Protein AF-A0A355AC62-F1 (afdb_monomer_lite)

Secondary structure (DSSP, 8-state):
---------SSS---EEEE---SS--S-GGGSEEEE------EE-EEEEEEES-SSPBTT-EEEEEEEEEE-SSS-EEEEEEE-PPPTTEEEEEESSTTSEETTTTEEEEEEE-TT-EEEEEEEEEEPSSS---EEEEEE-SSEES-GGGSEEEE---PBPB--EEEEEEES-SSPBTT-EEEEEEEEEE-SSS-EEEEEEEEE--TTEEEEE---TT-EEETTTEEEEEEEEE-TT-EEEEEEEEEEPS--SS--SEEEEEEEEEE-SSB-SS--TTS-SS--TT-SS----SEEEEEEEE-B---B---EEEEEESS---EEE-TTS--SS---B--TT-B-SS--EEEE--SSEEEEEE-TT-TT-GGG-EEEEEEPTT--EEEEEEEEEEBTTS-EEEEEEEEEEEP-SSSSSS-TTT-SSSS-SSS-HHHHTTTT--SS-SSS-TTS-SSTT-SSS-HHHHTS-GGG-----PPPHHHHHHHTS--GGGTT------SSSSSS-GGG-SSTT-SSS-HHHHTT-TT-SSS-SS-TTTTTT--SSSSS--TTT--S-S-SS--TTTT-S-HHHHS--SS-SSS-GGG-TTTT-SSS-GGGG-SSSSS-GGG--SSSSSS-GGG-

Sequence (628 aa):
TIDIVATVLASGTYLNSAKVSADETDNDLANNTATANTTPVAVADVSITKVVDNATPNVGTDVTFTLEVTNSGPSTATTVSVIDLLPDGYAYVSDTGSGDYISGTGVWTIGNLANGAAATIDIVATVLASGTYLNSATVSADETDNDLANNTDTADTNPVPVSDLSLVKTISDLNPTTGDVVTFTLTIHNDGPSNATGINVKDIVPDGFGNITNITNGGTLSGGNTVNWTNLSVANGADVIVTFNAEVLVTGTNTTTSYYNQAEITASDNVDPDSEFNVSFDTDDLADGNPDDDESIVDNIVINFLPVAVNDNVIVTEGSSNNQINVLLNNGNGADDFGRDGPSATAIVITTLPSNGSVTLNDNGTPNDPTDDYVVYTPNVSFVGNDSFTYTIEDSNGDTSTATVFIEVLVDTDGDNVADLYDLDDDNDGILDTVEGNGVTNSDGDAIPDSLDIDADNDGIPDNVEAQPTDTYIAPNNDDAATYLANNGVNSAYLGGLNPENTDGTDTPDYLDLDSDNDNVSDSIEAHDTNHNGMIDVTEASFLGTDADLDGLDDGYEGADVNDDFDVNDEIDSPKDDLPNTDGIDEVDYRDTDDDGDGILTFDEDLDGNGDPFNDDFDNDSQPNYLD

Foldseek 3Di:
DDDDDDDDAQDDFQKDKAFDDDPDDDPDRPPRIDIDGDDDADAKAKFKDWEKPAQAAAAQDKIKIKMKIAIQGRFKFFFKKKAWAFWPQWAWDDKPLPPQADNRGSIHTDGIHGNGGMDMMITMIGGAQDTFFKIKMFIDTPHDHPCRVRRMDIYGHDYAYEWAKFKEWDKPDLAAEAFDKIKIKIKIFTQGRFKWWFWKKKKFAAQQWFPKADWPPPWDDDPRGMIMDTTDIAGHGGMDMIMIMIGGHLDGPDLAQWDKIKMAGQDIPGDHPQDDNPDDDADPVVPPPDGRRRMYMDTNRGYHNAWEFWEAEEEWAAPDFFDKADSQDCPPGDGTGLGSLAFFQAAKAFPFAKPFWGKDKDCVPRGGHNNPIIITIHGHHPDFAKIKTKIWTAGHVGHIYMYMYIYGYAYQLLSLGFHLVQAQQSLQLQAGCVRQVNQPDQQCPDDGRPSQAQQRVQLLFGQSCQQDAQVPRAFFDDDHSVVCVVQSNHGPSRRPGGRGDQLCPDDDGRSNAQQRNPLQDGLSQQQAPPVQLLGGPFDPVQPPPDQPCRRNHTSRSADPDSNPSRRSRNPCNRSLVNTDQQCSDDGGRSSDQQRNVPPQGLQNCCPPPPSHQSPDDPPPPSHGPSRD

Structure (mmCIF, N/CA/C/O backbone):
data_AF-A0A355AC62-F1
#
_entry.id   AF-A0A355AC62-F1
#
loop_
_atom_site.group_PDB
_atom_site.id
_atom_site.type_symbol
_atom_site.label_atom_id
_atom_site.label_alt_id
_atom_site.label_comp_id
_atom_site.label_asym_id
_atom_site.label_entity_id
_atom_site.label_seq_id
_atom_site.pdbx_PDB_ins_code
_atom_site.Cartn_x
_atom_site.Cartn_y
_atom_site.Cartn_z
_atom_site.occupancy
_atom_site.B_iso_or_equiv
_atom_site.auth_seq_id
_atom_site.auth_comp_id
_atom_site.auth_asym_id
_atom_site.auth_atom_id
_atom_site.pdbx_PDB_model_num
ATOM 1 N N . THR A 1 1 ? 78.132 30.207 -87.953 1.00 71.06 1 THR A N 1
ATOM 2 C CA . THR A 1 1 ? 77.315 29.153 -87.327 1.00 71.06 1 THR A CA 1
ATOM 3 C C . THR A 1 1 ? 75.996 29.767 -86.936 1.00 71.06 1 THR A C 1
ATOM 5 O O . THR A 1 1 ? 76.015 30.890 -86.446 1.00 71.06 1 THR A O 1
ATOM 8 N N . ILE A 1 2 ? 74.883 29.105 -87.244 1.00 77.38 2 ILE A N 1
ATOM 9 C CA . ILE A 1 2 ? 73.547 29.496 -86.786 1.00 77.38 2 ILE A CA 1
ATOM 10 C C . ILE A 1 2 ? 73.095 28.373 -85.863 1.00 77.38 2 ILE A C 1
ATOM 12 O O . ILE A 1 2 ? 73.026 27.229 -86.311 1.00 77.38 2 ILE A O 1
ATOM 16 N N . ASP A 1 3 ? 72.809 28.704 -84.610 1.00 81.62 3 ASP A N 1
ATOM 17 C CA . ASP A 1 3 ? 72.257 27.753 -83.653 1.00 81.62 3 ASP A CA 1
ATOM 18 C C . ASP A 1 3 ? 70.733 27.882 -83.680 1.00 81.62 3 ASP A C 1
ATOM 20 O O . ASP A 1 3 ? 70.185 28.969 -83.486 1.00 81.62 3 ASP A O 1
ATOM 24 N N . ILE A 1 4 ? 70.050 26.776 -83.975 1.00 78.19 4 ILE A N 1
ATOM 25 C CA . ILE A 1 4 ? 68.588 26.702 -83.996 1.00 78.19 4 ILE A CA 1
ATOM 26 C C . ILE A 1 4 ? 68.166 25.812 -82.833 1.00 78.19 4 ILE A C 1
ATOM 28 O O . ILE A 1 4 ? 68.516 24.634 -82.793 1.00 78.19 4 ILE A O 1
ATOM 32 N N . VAL A 1 5 ? 67.404 26.382 -81.903 1.00 80.56 5 VAL A N 1
ATOM 33 C CA . VAL A 1 5 ? 66.745 25.648 -80.819 1.00 80.56 5 VAL A CA 1
ATOM 34 C C . VAL A 1 5 ? 65.267 25.537 -81.175 1.00 80.56 5 VAL A C 1
ATOM 36 O O . VAL A 1 5 ? 64.634 26.541 -81.495 1.00 80.56 5 VAL A O 1
ATOM 39 N N . ALA A 1 6 ? 64.727 24.321 -81.148 1.00 76.88 6 ALA A N 1
ATOM 40 C CA . ALA A 1 6 ? 63.328 24.044 -81.448 1.00 76.88 6 ALA A CA 1
ATOM 41 C C . ALA A 1 6 ? 62.765 23.028 -80.451 1.00 76.88 6 ALA A C 1
ATOM 43 O O . ALA A 1 6 ? 63.467 22.107 -80.033 1.00 76.88 6 ALA A O 1
ATOM 44 N N . THR A 1 7 ? 61.492 23.186 -80.095 1.00 79.94 7 THR A N 1
ATOM 45 C CA . THR A 1 7 ? 60.754 22.205 -79.296 1.00 79.94 7 THR A CA 1
ATOM 46 C C . THR A 1 7 ? 60.368 21.022 -80.180 1.00 79.94 7 THR A C 1
ATOM 48 O O . THR A 1 7 ? 59.818 21.207 -81.267 1.00 79.94 7 THR A O 1
ATOM 51 N N . VAL A 1 8 ? 60.643 19.802 -79.720 1.00 81.19 8 VAL A N 1
ATOM 52 C CA . VAL A 1 8 ? 60.195 18.581 -80.397 1.00 81.19 8 VAL A CA 1
ATOM 53 C C . VAL A 1 8 ? 58.691 18.433 -80.160 1.00 81.19 8 VAL A C 1
ATOM 55 O O . VAL A 1 8 ? 58.255 18.266 -79.027 1.00 81.19 8 VAL A O 1
ATOM 58 N N . LEU A 1 9 ? 57.894 18.531 -81.224 1.00 79.38 9 LEU A N 1
ATOM 59 C CA . LEU A 1 9 ? 56.450 18.278 -81.168 1.00 79.38 9 LEU A CA 1
ATOM 60 C C . LEU A 1 9 ? 56.172 16.770 -81.172 1.00 79.38 9 LEU A C 1
ATOM 62 O O . LEU A 1 9 ? 56.985 16.005 -81.689 1.00 79.38 9 LEU A O 1
ATOM 66 N N . ALA A 1 10 ? 55.013 16.344 -80.669 1.00 68.19 10 ALA A N 1
ATOM 67 C CA . ALA A 1 10 ? 54.627 14.927 -80.616 1.00 68.19 10 ALA A CA 1
ATOM 68 C C . ALA A 1 10 ? 54.397 14.277 -81.992 1.00 68.19 10 ALA A C 1
ATOM 70 O O . ALA A 1 10 ? 54.464 13.059 -82.128 1.00 68.19 10 ALA A O 1
ATOM 71 N N . SER A 1 11 ? 54.149 15.078 -83.031 1.00 69.00 11 SER A N 1
ATOM 72 C CA . SER A 1 11 ? 54.129 14.612 -84.418 1.00 69.00 11 SER A CA 1
ATOM 73 C C . SER A 1 11 ? 54.632 15.700 -85.369 1.00 69.00 11 SER A C 1
ATOM 75 O O . SER A 1 11 ? 54.508 16.895 -85.092 1.00 69.00 11 SER A O 1
ATOM 77 N N . GLY A 1 12 ? 55.222 15.294 -86.494 1.00 73.50 12 GLY A N 1
ATOM 78 C CA . GLY A 1 12 ? 55.716 16.212 -87.519 1.00 73.50 12 GLY A CA 1
ATOM 79 C C . GLY A 1 12 ? 56.894 15.653 -88.312 1.00 73.50 12 GLY A C 1
ATOM 80 O O . GLY A 1 12 ? 57.325 14.519 -88.121 1.00 73.50 12 GLY A O 1
ATOM 81 N N . THR A 1 13 ? 57.423 16.458 -89.234 1.00 76.56 13 THR A N 1
ATOM 82 C CA . THR A 1 13 ? 58.674 16.153 -89.937 1.00 76.56 13 THR A CA 1
ATOM 83 C C . THR A 1 13 ? 59.852 16.741 -89.165 1.00 76.56 13 THR A C 1
ATOM 85 O O . THR A 1 13 ? 59.953 17.960 -89.046 1.00 76.56 13 THR A O 1
ATOM 88 N N . TYR A 1 14 ? 60.767 15.895 -88.694 1.00 83.38 14 TYR A N 1
ATOM 89 C CA . TYR A 1 14 ? 61.936 16.309 -87.897 1.00 83.38 14 TYR A CA 1
ATOM 90 C C . TYR A 1 14 ? 63.214 16.502 -88.724 1.00 83.38 14 TYR A C 1
ATOM 92 O O . TYR A 1 14 ? 64.291 16.745 -88.177 1.00 83.38 14 TYR A O 1
ATOM 100 N N . LEU A 1 15 ? 63.095 16.412 -90.053 1.00 84.94 15 LEU A N 1
ATOM 101 C CA . LEU A 1 15 ? 64.177 16.716 -90.977 1.00 84.94 15 LEU A CA 1
ATOM 102 C C . LEU A 1 15 ? 64.342 18.236 -91.081 1.00 84.94 15 LEU A C 1
ATOM 104 O O . LEU A 1 15 ? 63.563 18.911 -91.752 1.00 84.94 15 LEU A O 1
ATOM 108 N N . ASN A 1 16 ? 65.386 18.768 -90.457 1.00 83.94 16 ASN A N 1
ATOM 109 C CA . ASN A 1 16 ? 65.809 20.145 -90.657 1.00 83.94 16 ASN A CA 1
ATOM 110 C C . ASN A 1 16 ? 66.742 20.222 -91.873 1.00 83.94 16 ASN A C 1
ATOM 112 O O . ASN A 1 16 ? 67.699 19.452 -91.965 1.00 83.94 16 ASN A O 1
ATOM 116 N N . SER A 1 17 ? 66.493 21.159 -92.789 1.00 86.75 17 SER A N 1
ATOM 117 C CA . SER A 1 17 ? 67.313 21.375 -93.985 1.00 86.75 17 SER A CA 1
ATOM 118 C C . SER A 1 17 ? 67.829 22.808 -94.013 1.00 86.75 17 SER A C 1
ATOM 120 O O . SER A 1 17 ? 67.046 23.752 -94.078 1.00 86.75 17 SER A O 1
ATOM 122 N N . ALA A 1 18 ? 69.149 22.973 -94.030 1.00 85.00 18 ALA A N 1
ATOM 123 C CA . ALA A 1 18 ? 69.800 24.260 -94.231 1.00 85.00 18 ALA A CA 1
ATOM 124 C C . ALA A 1 18 ? 70.310 24.355 -95.669 1.00 85.00 18 ALA A C 1
ATOM 126 O O . ALA A 1 18 ? 70.915 23.411 -96.181 1.00 85.00 18 ALA A O 1
ATOM 127 N N . LYS A 1 19 ? 70.078 25.501 -96.311 1.00 86.75 19 LYS A N 1
ATOM 128 C CA . LYS A 1 19 ? 70.592 25.800 -97.646 1.00 86.75 19 LYS A CA 1
ATOM 129 C C . LYS A 1 19 ? 71.299 27.146 -97.643 1.00 86.75 19 LYS A C 1
ATOM 131 O O . LYS A 1 19 ? 70.772 28.110 -97.093 1.00 86.75 19 LYS A O 1
ATOM 136 N N . VAL A 1 20 ? 72.465 27.208 -98.275 1.00 83.81 20 VAL A N 1
ATOM 137 C CA . VAL A 1 20 ? 73.193 28.459 -98.513 1.00 83.81 20 VAL A CA 1
ATOM 138 C C . VAL A 1 20 ? 73.087 28.853 -99.989 1.00 83.81 20 VAL A C 1
ATOM 140 O O . VAL A 1 20 ? 72.996 27.998 -100.870 1.00 83.81 20 VAL A O 1
ATOM 143 N N . SER A 1 21 ? 73.041 30.156 -100.257 1.00 81.75 21 SER A N 1
ATOM 144 C CA . SER A 1 21 ? 73.082 30.730 -101.604 1.00 81.75 21 SER A CA 1
ATOM 145 C C . SER A 1 21 ? 73.893 32.022 -101.595 1.00 81.75 21 SER A C 1
ATOM 147 O O . SER A 1 21 ? 73.856 32.753 -100.605 1.00 81.75 21 SER A O 1
ATOM 149 N N . ALA A 1 22 ? 74.576 32.307 -102.701 1.00 81.81 22 ALA A N 1
ATOM 150 C CA . ALA A 1 22 ? 75.337 33.532 -102.936 1.00 81.81 22 ALA A CA 1
ATOM 151 C C . ALA A 1 22 ? 75.012 34.097 -104.332 1.00 81.81 22 ALA A C 1
ATOM 153 O O . ALA A 1 22 ? 74.484 33.372 -105.178 1.00 81.81 22 ALA A O 1
ATOM 154 N N . ASP A 1 23 ? 75.315 35.378 -104.559 1.00 80.75 23 ASP A N 1
ATOM 155 C CA . ASP A 1 23 ? 75.064 36.059 -105.839 1.00 80.75 23 ASP A CA 1
ATOM 156 C C . ASP A 1 23 ? 76.174 35.775 -106.875 1.00 80.75 23 ASP A C 1
ATOM 158 O O . ASP A 1 23 ? 75.981 35.930 -108.084 1.00 80.75 23 ASP A O 1
ATOM 162 N N . GLU A 1 24 ? 77.346 35.332 -106.416 1.00 83.25 24 GLU A N 1
ATOM 163 C CA . GLU A 1 24 ? 78.473 34.890 -107.232 1.00 83.25 24 GLU A CA 1
ATOM 164 C C . GLU A 1 24 ? 78.297 33.449 -107.749 1.00 83.25 24 GLU A C 1
ATOM 166 O O . GLU A 1 24 ? 77.609 32.622 -107.153 1.00 83.25 24 GLU A O 1
ATOM 171 N N . THR A 1 25 ? 78.944 33.112 -108.876 1.00 77.50 25 THR A N 1
ATOM 172 C CA . THR A 1 25 ? 78.861 31.761 -109.457 1.00 77.50 25 THR A CA 1
ATOM 173 C C . THR A 1 25 ? 79.494 30.720 -108.540 1.00 77.50 25 THR A C 1
ATOM 175 O O . THR A 1 25 ? 80.715 30.674 -108.381 1.00 77.50 25 THR A O 1
ATOM 178 N N . ASP A 1 26 ? 78.651 29.845 -108.005 1.00 78.38 26 ASP A N 1
ATOM 179 C CA . ASP A 1 26 ? 79.060 28.657 -107.275 1.00 78.38 26 ASP A CA 1
ATOM 180 C C . ASP A 1 26 ? 79.251 27.473 -108.235 1.00 78.38 26 ASP A C 1
ATOM 182 O O . ASP A 1 26 ? 78.337 27.078 -108.964 1.00 78.38 26 ASP A O 1
ATOM 186 N N . ASN A 1 27 ? 80.463 26.919 -108.248 1.00 80.31 27 ASN A N 1
ATOM 187 C CA . ASN A 1 27 ? 80.840 25.819 -109.131 1.00 80.31 27 ASN A CA 1
ATOM 188 C C . ASN A 1 27 ? 80.517 24.432 -108.545 1.00 80.31 27 ASN A C 1
ATOM 190 O O . ASN A 1 27 ? 80.651 23.444 -109.268 1.00 80.31 27 ASN A O 1
ATOM 194 N N . ASP A 1 28 ? 80.102 24.338 -107.276 1.00 78.06 28 ASP A N 1
ATOM 195 C CA . ASP A 1 28 ? 79.741 23.082 -106.611 1.00 78.06 28 ASP A CA 1
ATOM 196 C C . ASP A 1 28 ? 78.444 23.220 -105.804 1.00 78.06 28 ASP A C 1
ATOM 198 O O . ASP A 1 28 ? 78.417 23.316 -104.581 1.00 78.06 28 ASP A O 1
ATOM 202 N N . LEU A 1 29 ? 77.324 23.145 -106.518 1.00 79.00 29 LEU A N 1
ATOM 203 C CA . LEU A 1 29 ? 75.993 23.253 -105.924 1.00 79.00 29 LEU A CA 1
ATOM 204 C C . LEU A 1 29 ? 75.616 22.066 -105.018 1.00 79.00 29 LEU A C 1
ATOM 206 O O . LEU A 1 29 ? 74.597 22.141 -104.327 1.00 79.00 29 LEU A O 1
ATOM 210 N N . ALA A 1 30 ? 76.380 20.966 -105.028 1.00 79.12 30 ALA A N 1
ATOM 211 C CA . ALA A 1 30 ? 76.043 19.758 -104.276 1.00 79.12 30 ALA A CA 1
ATOM 212 C C . ALA A 1 30 ? 76.320 19.898 -102.772 1.00 79.12 30 ALA A C 1
ATOM 214 O O . ALA A 1 30 ? 75.683 19.214 -101.971 1.00 79.12 30 ALA A O 1
ATOM 215 N N . ASN A 1 31 ? 77.228 20.797 -102.379 1.00 83.69 31 ASN A N 1
ATOM 216 C CA . ASN A 1 31 ? 77.582 21.032 -100.977 1.00 83.69 31 ASN A CA 1
ATOM 217 C C . ASN A 1 31 ? 76.722 22.118 -100.293 1.00 83.69 31 ASN A C 1
ATOM 219 O O . ASN A 1 31 ? 76.838 22.337 -99.089 1.00 83.69 31 ASN A O 1
ATOM 223 N N . ASN A 1 32 ? 75.807 22.750 -101.034 1.00 87.75 32 ASN A N 1
ATOM 224 C CA . ASN A 1 32 ? 75.000 23.868 -100.542 1.00 87.75 32 ASN A CA 1
ATOM 225 C C . ASN A 1 32 ? 73.812 23.466 -99.671 1.00 87.75 32 ASN A C 1
ATOM 227 O O . ASN A 1 32 ? 73.038 24.333 -99.266 1.00 87.75 32 ASN A O 1
ATOM 231 N N . THR A 1 33 ? 73.620 22.172 -99.416 1.00 87.38 33 THR A N 1
ATOM 232 C CA . THR A 1 33 ? 72.525 21.662 -98.588 1.00 87.38 33 THR A CA 1
ATOM 233 C C . THR A 1 33 ? 73.069 20.723 -97.524 1.00 87.38 33 THR A C 1
ATOM 235 O O . THR A 1 33 ? 73.803 19.787 -97.829 1.00 87.38 33 THR A O 1
ATOM 238 N N . ALA A 1 34 ? 72.659 20.943 -96.279 1.00 87.94 34 ALA A N 1
ATOM 239 C CA . ALA A 1 34 ? 72.894 20.026 -95.174 1.00 87.94 34 ALA A CA 1
ATOM 240 C C . ALA A 1 34 ? 71.558 19.690 -94.514 1.00 87.94 34 ALA A C 1
ATOM 242 O O . ALA A 1 34 ? 70.682 20.550 -94.402 1.00 87.94 34 ALA A O 1
ATOM 243 N N . THR A 1 35 ? 71.408 18.445 -94.068 1.00 87.44 35 THR A N 1
ATOM 244 C CA . THR A 1 35 ? 70.225 18.018 -93.320 1.00 87.44 35 THR A CA 1
ATOM 245 C C . THR A 1 35 ? 70.620 17.409 -91.985 1.00 87.44 35 THR A C 1
ATOM 247 O O . THR A 1 35 ? 71.685 16.805 -91.859 1.00 87.44 35 THR A O 1
ATOM 250 N N . ALA A 1 36 ? 69.759 17.583 -90.991 1.00 85.69 36 ALA A N 1
ATOM 251 C CA . ALA A 1 36 ? 69.840 16.921 -89.698 1.00 85.69 36 ALA A CA 1
ATOM 252 C C . ALA A 1 36 ? 68.457 16.361 -89.366 1.00 85.69 36 ALA A C 1
ATOM 254 O O . ALA A 1 36 ? 67.449 17.010 -89.638 1.00 85.69 36 ALA A O 1
ATOM 255 N N . ASN A 1 37 ? 68.408 15.158 -88.802 1.00 83.69 37 ASN A N 1
ATOM 256 C CA . ASN A 1 37 ? 67.166 14.527 -88.374 1.00 83.69 37 ASN A CA 1
ATOM 257 C C . ASN A 1 37 ? 67.270 14.153 -86.894 1.00 83.69 37 ASN A C 1
ATOM 259 O O . ASN A 1 37 ? 68.360 13.836 -86.417 1.00 83.69 37 ASN A O 1
ATOM 263 N N . THR A 1 38 ? 66.142 14.161 -86.194 1.00 82.31 38 THR A N 1
ATOM 264 C CA . THR A 1 38 ? 66.022 13.636 -84.832 1.00 82.31 38 THR A CA 1
ATOM 265 C C . THR A 1 38 ? 64.868 12.640 -84.770 1.00 82.31 38 THR A C 1
ATOM 267 O O . THR A 1 38 ? 63.901 12.766 -85.521 1.00 82.31 38 THR A O 1
ATOM 270 N N . THR A 1 39 ? 64.975 11.637 -83.900 1.00 80.31 39 THR A N 1
ATOM 271 C CA . THR A 1 39 ? 63.887 10.689 -83.639 1.00 80.31 39 THR A CA 1
ATOM 272 C C . THR A 1 39 ? 63.208 11.119 -82.341 1.00 80.31 39 THR A C 1
ATOM 274 O O . THR A 1 39 ? 63.843 11.010 -81.290 1.00 80.31 39 THR A O 1
ATOM 277 N N . PRO A 1 40 ? 61.971 11.644 -82.377 1.00 81.12 40 PRO A N 1
ATOM 278 C CA . PRO A 1 40 ? 61.247 11.975 -81.154 1.00 81.12 40 PRO A CA 1
ATOM 279 C C . PRO A 1 40 ? 60.993 10.703 -80.333 1.00 81.12 40 PRO A C 1
ATOM 281 O O . PRO A 1 40 ? 60.732 9.637 -80.892 1.00 81.12 40 PRO A O 1
ATOM 284 N N . VAL A 1 41 ? 61.044 10.829 -79.010 1.00 83.50 41 VAL A N 1
ATOM 285 C CA . VAL A 1 41 ? 60.550 9.812 -78.074 1.00 83.50 41 VAL A CA 1
ATOM 286 C C . VAL A 1 41 ? 59.236 10.340 -77.515 1.00 83.50 41 VAL A C 1
ATOM 288 O O . VAL A 1 41 ? 59.177 11.503 -77.113 1.00 83.50 41 VAL A O 1
ATOM 291 N N . ALA A 1 42 ? 58.185 9.522 -77.547 1.00 84.81 42 ALA A N 1
ATOM 292 C CA . ALA A 1 42 ? 56.898 9.903 -76.984 1.00 84.81 42 ALA A CA 1
ATOM 293 C C . ALA A 1 42 ? 57.028 10.057 -75.463 1.00 84.81 42 ALA A C 1
ATOM 295 O O . ALA A 1 42 ? 57.566 9.183 -74.784 1.00 84.81 42 ALA A O 1
ATOM 296 N N . VAL A 1 43 ? 56.551 11.189 -74.960 1.00 91.25 43 VAL A N 1
ATOM 297 C CA . VAL A 1 43 ? 56.427 11.487 -73.531 1.00 91.25 43 VAL A CA 1
ATOM 298 C C . VAL A 1 43 ? 54.990 11.911 -73.257 1.00 91.25 43 VAL A C 1
ATOM 300 O O . VAL A 1 43 ? 54.393 12.629 -74.075 1.00 91.25 43 VAL A O 1
ATOM 303 N N . ALA A 1 44 ? 54.459 11.447 -72.134 1.00 93.94 44 ALA A N 1
ATOM 304 C CA . ALA A 1 44 ? 53.152 11.805 -71.601 1.00 93.94 44 ALA A CA 1
ATOM 305 C C . ALA A 1 44 ? 53.333 12.460 -70.222 1.00 93.94 44 ALA A C 1
ATOM 307 O O . ALA A 1 44 ? 54.449 12.524 -69.713 1.00 93.94 44 ALA A O 1
ATOM 308 N N . ASP A 1 45 ? 52.254 12.997 -69.672 1.00 96.19 45 ASP A N 1
ATOM 309 C CA . ASP A 1 45 ? 52.192 13.558 -68.317 1.00 96.19 45 ASP A CA 1
ATOM 310 C C . ASP A 1 45 ? 50.785 13.236 -67.822 1.00 96.19 45 ASP A C 1
ATOM 312 O O . ASP A 1 45 ? 49.826 13.889 -68.244 1.00 96.19 45 ASP A O 1
ATOM 316 N N . VAL A 1 46 ? 50.657 12.116 -67.105 1.00 97.50 46 VAL A N 1
ATOM 317 C CA . VAL A 1 46 ? 49.371 11.599 -66.628 1.00 97.50 46 VAL A CA 1
ATOM 318 C C . VAL A 1 46 ? 49.208 11.935 -65.157 1.00 97.50 46 VAL A C 1
ATOM 320 O O . VAL A 1 46 ? 49.886 11.375 -64.306 1.00 97.50 46 VAL A O 1
ATOM 323 N N . SER A 1 47 ? 48.238 12.786 -64.859 1.00 97.81 47 SER A N 1
ATOM 324 C CA . SER A 1 47 ? 47.901 13.164 -63.494 1.00 97.81 47 SER A CA 1
ATOM 325 C C . SER A 1 47 ? 46.577 12.552 -63.064 1.00 97.81 47 SER A C 1
ATOM 327 O O . SER A 1 47 ? 45.725 12.232 -63.900 1.00 97.81 47 SER A O 1
ATOM 329 N N . ILE A 1 48 ? 46.398 12.397 -61.755 1.00 98.31 48 ILE A N 1
ATOM 330 C CA . ILE A 1 48 ? 45.145 11.938 -61.158 1.00 98.31 48 ILE A CA 1
ATOM 331 C C . ILE A 1 48 ? 44.688 12.900 -60.065 1.00 98.31 48 ILE A C 1
ATOM 333 O O . ILE A 1 48 ? 45.502 13.410 -59.298 1.00 98.31 48 ILE A O 1
ATOM 337 N N . THR A 1 49 ? 43.382 13.131 -59.992 1.00 98.06 49 THR A N 1
ATOM 338 C CA . THR A 1 49 ? 42.721 13.725 -58.828 1.00 98.06 49 THR A CA 1
ATOM 339 C C . THR A 1 49 ? 41.727 12.730 -58.246 1.00 98.06 49 THR A C 1
ATOM 341 O O . THR A 1 49 ? 41.108 11.951 -58.977 1.00 98.06 49 THR A O 1
ATOM 344 N N . LYS A 1 50 ? 41.581 12.741 -56.921 1.00 98.12 50 LYS A N 1
ATOM 345 C CA . LYS A 1 50 ? 40.660 11.883 -56.181 1.00 98.12 50 LYS A CA 1
ATOM 346 C C . LYS A 1 50 ? 39.927 12.694 -55.124 1.00 98.12 50 LYS A C 1
ATOM 348 O O . LYS A 1 50 ? 40.539 13.342 -54.282 1.00 98.12 50 LYS A O 1
ATOM 353 N N . VAL A 1 51 ? 38.604 12.610 -55.130 1.00 97.94 51 VAL A N 1
ATOM 354 C CA . VAL A 1 51 ? 37.754 13.236 -54.110 1.00 97.94 51 VAL A CA 1
ATOM 355 C C . VAL A 1 51 ? 36.743 12.235 -53.571 1.00 97.94 51 VAL A C 1
ATOM 357 O O . VAL A 1 51 ? 36.427 11.250 -54.236 1.00 97.94 51 VAL A O 1
ATOM 360 N N . VAL A 1 52 ? 36.248 12.496 -52.364 1.00 98.44 52 VAL A N 1
ATOM 361 C CA . VAL A 1 52 ? 35.093 11.814 -51.772 1.00 98.44 52 VAL A CA 1
ATOM 362 C C . VAL A 1 52 ? 33.972 12.834 -51.588 1.00 98.44 52 VAL A C 1
ATOM 364 O O . VAL A 1 52 ? 34.240 13.994 -51.265 1.00 98.44 52 VAL A O 1
ATOM 367 N N . ASP A 1 53 ? 32.732 12.425 -51.827 1.00 98.19 53 ASP A N 1
ATOM 368 C CA . ASP A 1 53 ? 31.549 13.281 -51.692 1.00 98.19 53 ASP A CA 1
ATOM 369 C C . ASP A 1 53 ? 31.230 13.653 -50.233 1.00 98.19 53 ASP A C 1
ATOM 371 O O . ASP A 1 53 ? 30.788 14.774 -49.970 1.00 98.19 53 ASP A O 1
ATOM 375 N N . ASN A 1 54 ? 31.511 12.756 -49.283 1.00 97.06 54 ASN A N 1
ATOM 376 C CA . ASN A 1 54 ? 31.357 12.980 -47.848 1.00 97.06 54 ASN A CA 1
ATOM 377 C C . ASN A 1 54 ? 32.585 12.497 -47.057 1.00 97.06 54 ASN A C 1
ATOM 379 O O . ASN A 1 54 ? 32.838 11.302 -46.936 1.00 97.06 54 ASN A O 1
ATOM 383 N N . ALA A 1 55 ? 33.334 13.437 -46.472 1.00 96.31 55 ALA A N 1
ATOM 384 C CA . ALA A 1 55 ? 34.522 13.139 -45.668 1.00 96.31 55 ALA A CA 1
ATOM 385 C C . ALA A 1 55 ? 34.207 12.730 -44.214 1.00 96.31 55 ALA A C 1
ATOM 387 O O . ALA A 1 55 ? 35.095 12.238 -43.524 1.00 96.31 55 ALA A O 1
ATOM 388 N N . THR A 1 56 ? 32.976 12.921 -43.729 1.00 96.12 56 THR A N 1
ATOM 389 C CA . THR A 1 56 ? 32.534 12.503 -42.383 1.00 96.12 56 THR A CA 1
ATOM 390 C C . THR A 1 56 ? 31.205 11.743 -42.464 1.00 96.12 56 THR A C 1
ATOM 392 O O . THR A 1 56 ? 30.182 12.235 -41.982 1.00 96.12 56 THR A O 1
ATOM 395 N N . PRO A 1 57 ? 31.178 10.587 -43.147 1.00 95.62 57 PRO A N 1
ATOM 396 C CA . PRO A 1 57 ? 29.967 9.797 -43.329 1.00 95.62 57 PRO A CA 1
ATOM 397 C C . PRO A 1 57 ? 29.560 9.086 -42.042 1.00 95.62 57 PRO A C 1
ATOM 399 O O . PRO A 1 57 ? 30.405 8.721 -41.228 1.00 95.62 57 PRO A O 1
ATOM 402 N N . ASN A 1 58 ? 28.267 8.831 -41.887 1.00 93.62 58 ASN A N 1
ATOM 403 C CA . ASN A 1 58 ? 27.789 7.918 -40.858 1.00 93.62 58 ASN A CA 1
ATOM 404 C C . ASN A 1 58 ? 28.164 6.483 -41.252 1.00 93.62 58 ASN A C 1
ATOM 406 O O . ASN A 1 58 ? 28.073 6.112 -42.427 1.00 93.62 58 ASN A O 1
ATOM 410 N N . VAL A 1 59 ? 28.583 5.667 -40.288 1.00 94.88 59 VAL A N 1
ATOM 411 C CA . VAL A 1 59 ? 28.834 4.238 -40.524 1.00 94.88 59 VAL A CA 1
ATOM 412 C C . VAL A 1 59 ? 27.574 3.580 -41.101 1.00 94.88 59 VAL A C 1
ATOM 414 O O . VAL A 1 59 ? 26.463 3.864 -40.666 1.00 94.88 59 VAL A O 1
ATOM 417 N N . GLY A 1 60 ? 27.746 2.708 -42.096 1.00 92.81 60 GLY A N 1
ATOM 418 C CA . GLY A 1 60 ? 26.655 2.034 -42.802 1.00 92.81 60 GLY A CA 1
ATOM 419 C C . GLY A 1 60 ? 26.094 2.813 -43.994 1.00 92.81 60 GLY A C 1
ATOM 420 O O . GLY A 1 60 ? 25.343 2.240 -44.778 1.00 92.81 60 GLY A O 1
ATOM 421 N N . THR A 1 61 ? 26.480 4.081 -44.178 1.00 95.19 61 THR A N 1
ATOM 422 C CA . THR A 1 61 ? 26.112 4.866 -45.367 1.00 95.19 61 THR A CA 1
ATOM 423 C C . THR A 1 61 ? 27.102 4.677 -46.517 1.00 95.19 61 THR A C 1
ATOM 425 O O . THR A 1 61 ? 28.266 4.324 -46.309 1.00 95.19 61 THR A O 1
ATOM 428 N N . ASP A 1 62 ? 26.636 4.924 -47.741 1.00 97.88 62 ASP A N 1
ATOM 429 C CA . ASP A 1 62 ? 27.471 4.909 -48.940 1.00 97.88 62 ASP A CA 1
ATOM 430 C C . ASP A 1 62 ? 28.175 6.258 -49.155 1.00 97.88 62 ASP A C 1
ATOM 432 O O . ASP A 1 62 ? 27.574 7.322 -48.998 1.00 97.88 62 ASP A O 1
ATOM 436 N N . VAL A 1 63 ? 29.439 6.200 -49.577 1.00 98.31 63 VAL A N 1
ATOM 437 C CA . VAL A 1 63 ? 30.212 7.335 -50.098 1.00 98.31 63 VAL A CA 1
ATOM 438 C C . VAL A 1 63 ? 30.651 7.071 -51.531 1.00 98.31 63 VAL A C 1
ATOM 440 O O . VAL A 1 63 ? 30.853 5.923 -51.939 1.00 98.31 63 VAL A O 1
ATOM 443 N N . THR A 1 64 ? 30.842 8.143 -52.291 1.00 98.38 64 THR A N 1
ATOM 444 C CA . THR A 1 64 ? 31.290 8.100 -53.683 1.00 98.38 64 THR A CA 1
ATOM 445 C C . THR A 1 64 ? 32.692 8.679 -53.802 1.00 98.38 64 THR A C 1
ATOM 447 O O . THR A 1 64 ? 32.921 9.854 -53.512 1.00 98.38 64 THR A O 1
ATOM 450 N N . PHE A 1 65 ? 33.633 7.869 -54.284 1.00 98.50 65 PHE A N 1
ATOM 451 C CA . PHE A 1 65 ? 34.948 8.332 -54.711 1.00 98.50 65 PHE A CA 1
ATOM 452 C C . PHE A 1 65 ? 34.939 8.660 -56.202 1.00 98.50 65 PHE A C 1
ATOM 454 O O . PHE A 1 65 ? 34.733 7.764 -57.018 1.00 98.50 65 PHE A O 1
ATOM 461 N N . THR A 1 66 ? 35.244 9.906 -56.560 1.00 98.19 66 THR A N 1
ATOM 462 C CA . THR A 1 66 ? 35.403 10.332 -57.958 1.00 98.19 66 THR A CA 1
ATOM 463 C C . THR A 1 66 ? 36.885 10.466 -58.282 1.00 98.19 66 THR A C 1
ATOM 465 O O . THR A 1 66 ? 37.606 11.217 -57.619 1.00 98.19 66 THR A O 1
ATOM 468 N N . LEU A 1 67 ? 37.339 9.733 -59.299 1.00 98.31 67 LEU A N 1
ATOM 469 C CA . LEU A 1 67 ? 38.703 9.792 -59.821 1.00 98.31 67 LEU A CA 1
ATOM 470 C C . LEU A 1 67 ? 38.683 10.415 -61.210 1.00 98.31 67 LEU A C 1
ATOM 472 O O . LEU A 1 67 ? 37.937 9.954 -62.073 1.00 98.31 67 LEU A O 1
ATOM 476 N N . GLU A 1 68 ? 39.551 11.389 -61.461 1.00 98.00 68 GLU A N 1
ATOM 477 C CA . GLU A 1 68 ? 39.749 11.980 -62.785 1.00 98.00 68 GLU A CA 1
ATOM 478 C C . GLU A 1 68 ? 41.220 11.866 -63.194 1.00 98.00 68 GLU A C 1
ATOM 480 O O . GLU A 1 68 ? 42.113 12.373 -62.519 1.00 98.00 68 GLU A O 1
ATOM 485 N N . VAL A 1 69 ? 41.475 11.193 -64.317 1.00 98.12 69 VAL A N 1
ATOM 486 C CA . VAL A 1 69 ? 42.810 11.046 -64.907 1.00 98.12 69 VAL A CA 1
ATOM 487 C C . VAL A 1 69 ? 42.918 11.938 -66.129 1.00 98.12 69 VAL A C 1
ATOM 489 O O . VAL A 1 69 ? 42.113 11.805 -67.049 1.00 98.12 69 VAL A O 1
ATOM 492 N N . THR A 1 70 ? 43.938 12.792 -66.183 1.00 97.69 70 THR A N 1
ATOM 493 C CA . THR A 1 70 ? 44.191 13.701 -67.311 1.00 97.69 70 THR A CA 1
ATOM 494 C C . THR A 1 70 ? 45.570 13.453 -67.905 1.00 97.69 70 THR A C 1
ATOM 496 O O . THR A 1 70 ? 46.534 13.286 -67.170 1.00 97.69 70 THR A O 1
ATOM 499 N N . ASN A 1 71 ? 45.694 13.482 -69.236 1.00 97.25 71 ASN A N 1
ATOM 500 C CA . ASN A 1 71 ? 47.001 13.518 -69.899 1.00 97.25 71 ASN A CA 1
ATOM 501 C C . ASN A 1 71 ? 47.326 14.944 -70.373 1.00 97.25 71 ASN A C 1
ATOM 503 O O . ASN A 1 71 ? 46.804 15.392 -71.396 1.00 97.25 71 ASN A O 1
ATOM 507 N N . SER A 1 72 ? 48.209 15.641 -69.661 1.00 94.94 72 SER A N 1
ATOM 508 C CA . SER A 1 72 ? 48.694 16.992 -69.998 1.00 94.94 72 SER A CA 1
ATOM 509 C C . SER A 1 72 ? 49.959 16.982 -70.868 1.00 94.94 72 SER A C 1
ATOM 511 O O . SER A 1 72 ? 50.473 18.035 -71.261 1.00 94.94 72 SER A O 1
ATOM 513 N N . GLY A 1 73 ? 50.465 15.792 -71.195 1.00 91.12 73 GLY A N 1
ATOM 514 C CA . GLY A 1 73 ? 51.689 15.609 -71.956 1.00 91.12 73 GLY A CA 1
ATOM 515 C C . GLY A 1 73 ? 51.509 15.881 -73.449 1.00 91.12 73 GLY A C 1
ATOM 516 O O . GLY A 1 73 ? 50.402 15.845 -73.988 1.00 91.12 73 GLY A O 1
ATOM 517 N N . PRO A 1 74 ? 52.604 16.121 -74.189 1.00 89.06 74 PRO A N 1
ATOM 518 C CA . PRO A 1 74 ? 52.515 16.444 -75.608 1.00 89.06 74 PRO A CA 1
ATOM 519 C C . PRO A 1 74 ? 52.019 15.265 -76.467 1.00 89.06 74 PRO A C 1
ATOM 521 O O . PRO A 1 74 ? 51.460 15.515 -77.539 1.00 89.06 74 PRO A O 1
ATOM 524 N N . SER A 1 75 ? 52.207 14.012 -76.023 1.00 92.44 75 SER A N 1
ATOM 525 C CA . SER A 1 75 ? 51.863 12.778 -76.759 1.00 92.44 75 SER A CA 1
ATOM 526 C C . SER A 1 75 ? 50.643 12.064 -76.160 1.00 92.44 75 SER A C 1
ATOM 528 O O . SER A 1 75 ? 50.246 12.340 -75.036 1.00 92.44 75 SER A O 1
ATOM 530 N N . THR A 1 76 ? 50.041 11.131 -76.906 1.00 94.56 76 THR A N 1
ATOM 531 C CA . THR A 1 76 ? 49.024 10.209 -76.355 1.00 94.56 76 THR A CA 1
ATOM 532 C C . THR A 1 76 ? 49.681 9.264 -75.353 1.00 94.56 76 THR A C 1
ATOM 534 O O . THR A 1 76 ? 50.724 8.708 -75.683 1.00 94.56 76 THR A O 1
ATOM 537 N N . ALA A 1 77 ? 49.072 9.091 -74.180 1.00 96.00 77 ALA A N 1
ATOM 538 C CA . ALA A 1 77 ? 49.449 8.080 -73.203 1.00 96.00 77 ALA A CA 1
ATOM 539 C C . ALA A 1 77 ? 48.777 6.748 -73.567 1.00 96.00 77 ALA A C 1
ATOM 541 O O . ALA A 1 77 ? 47.592 6.733 -73.915 1.00 96.00 77 ALA A O 1
ATOM 542 N N . THR A 1 78 ? 49.507 5.643 -73.520 1.00 96.31 78 THR A N 1
ATOM 543 C CA . THR A 1 78 ? 49.028 4.304 -73.865 1.00 96.31 78 THR A CA 1
ATOM 544 C C . THR A 1 78 ? 49.104 3.368 -72.665 1.00 96.31 78 THR A C 1
ATOM 546 O O . THR A 1 78 ? 49.876 3.585 -71.731 1.00 96.31 78 THR A O 1
ATOM 549 N N . THR A 1 79 ? 48.230 2.356 -72.665 1.00 95.38 79 THR A N 1
ATOM 550 C CA . THR A 1 79 ? 48.082 1.391 -71.558 1.00 95.38 79 THR A CA 1
ATOM 551 C C . THR A 1 79 ? 47.844 2.081 -70.202 1.00 95.38 79 THR A C 1
ATOM 553 O O . THR A 1 79 ? 48.292 1.619 -69.156 1.00 95.38 79 THR A O 1
ATOM 556 N N . VAL A 1 80 ? 47.118 3.204 -70.218 1.00 97.44 80 VAL A N 1
ATOM 557 C CA . VAL A 1 80 ? 46.791 3.974 -69.020 1.00 97.44 80 VAL A CA 1
ATOM 558 C C . VAL A 1 80 ? 45.925 3.124 -68.096 1.00 97.44 80 VAL A C 1
ATOM 560 O O . VAL A 1 80 ? 44.885 2.596 -68.509 1.00 97.44 80 VAL A O 1
ATOM 563 N N . SER A 1 81 ? 46.358 2.996 -66.846 1.00 96.69 81 SER A N 1
ATOM 564 C CA . SER A 1 81 ? 45.630 2.279 -65.801 1.00 96.69 81 SER A CA 1
ATOM 565 C C . SER A 1 81 ? 45.802 2.951 -64.446 1.00 96.69 81 SER A C 1
ATOM 567 O O . SER A 1 81 ? 46.833 3.573 -64.178 1.00 96.69 81 SER A O 1
ATOM 569 N N . VAL A 1 82 ? 44.785 2.811 -63.601 1.00 98.25 82 VAL A N 1
ATOM 570 C CA . VAL A 1 82 ? 44.796 3.263 -62.209 1.00 98.25 82 VAL A CA 1
ATOM 571 C C . VAL A 1 82 ? 44.718 2.056 -61.285 1.00 98.25 82 VAL A C 1
ATOM 573 O O . VAL A 1 82 ? 44.004 1.097 -61.577 1.00 98.25 82 VAL A O 1
ATOM 576 N N . ILE A 1 83 ? 45.442 2.109 -60.171 1.00 97.88 83 ILE A N 1
ATOM 577 C CA . ILE A 1 83 ? 45.274 1.198 -59.037 1.00 97.88 83 ILE A CA 1
ATOM 578 C C . ILE A 1 83 ? 44.666 2.000 -57.884 1.00 97.88 83 ILE A C 1
ATOM 580 O O . ILE A 1 83 ? 45.327 2.884 -57.346 1.00 97.88 83 ILE A O 1
ATOM 584 N N . ASP A 1 84 ? 43.427 1.675 -57.528 1.00 97.75 84 ASP A N 1
ATOM 585 C CA . ASP A 1 84 ? 42.639 2.201 -56.408 1.00 97.75 84 ASP A CA 1
ATOM 586 C C . ASP A 1 84 ? 41.891 1.032 -55.750 1.00 97.75 84 ASP A C 1
ATOM 588 O O . ASP A 1 84 ? 40.777 0.663 -56.140 1.00 97.75 84 ASP A O 1
ATOM 592 N N . LEU A 1 85 ? 42.569 0.363 -54.816 1.00 97.31 85 LEU A N 1
ATOM 593 C CA . LEU A 1 85 ? 41.980 -0.718 -54.034 1.00 97.31 85 LEU A CA 1
ATOM 594 C C . LEU A 1 85 ? 41.341 -0.110 -52.791 1.00 97.31 85 LEU A C 1
ATOM 596 O O . LEU A 1 85 ? 42.059 0.422 -51.944 1.00 97.31 85 LEU A O 1
ATOM 600 N N . LEU A 1 86 ? 40.017 -0.245 -52.678 1.00 97.50 86 LEU A N 1
ATOM 601 C CA . LEU A 1 86 ? 39.287 0.213 -51.502 1.00 97.50 86 LEU A CA 1
ATOM 602 C C . LEU A 1 86 ? 39.898 -0.394 -50.223 1.00 97.50 86 LEU A C 1
ATOM 604 O O . LEU A 1 86 ? 40.063 -1.618 -50.146 1.00 97.50 86 LEU A O 1
ATOM 608 N N . PRO A 1 87 ? 40.241 0.445 -49.231 1.00 97.38 87 PRO A N 1
ATOM 609 C CA . PRO A 1 87 ? 40.641 -0.005 -47.905 1.00 97.38 87 PRO A CA 1
ATOM 610 C C . PRO A 1 87 ? 39.586 -0.885 -47.220 1.00 97.38 87 PRO A C 1
ATOM 612 O O . PRO A 1 87 ? 38.407 -0.849 -47.564 1.00 97.38 87 PRO A O 1
ATOM 615 N N . ASP A 1 88 ? 39.994 -1.630 -46.192 1.00 96.31 88 ASP A N 1
ATOM 616 C CA . ASP A 1 88 ? 39.115 -2.527 -45.426 1.00 96.31 88 ASP A CA 1
ATOM 617 C C . ASP A 1 88 ? 38.055 -1.807 -44.575 1.00 96.31 88 ASP A C 1
ATOM 619 O O . ASP A 1 88 ? 37.147 -2.460 -44.070 1.00 96.31 88 ASP A O 1
ATOM 623 N N . GLY A 1 89 ? 38.134 -0.478 -44.451 1.00 97.00 89 GLY A N 1
ATOM 624 C CA . GLY A 1 89 ? 37.067 0.358 -43.900 1.00 97.00 89 GLY A CA 1
ATOM 625 C C . GLY A 1 89 ? 35.878 0.567 -44.844 1.00 97.00 89 GLY A C 1
ATOM 626 O O . GLY A 1 89 ? 34.910 1.212 -44.450 1.00 97.00 89 GLY A O 1
ATOM 627 N N . TYR A 1 90 ? 35.916 0.032 -46.069 1.00 97.94 90 TYR A N 1
ATOM 628 C CA . TYR A 1 90 ? 34.834 0.159 -47.042 1.00 97.94 90 TYR A CA 1
ATOM 629 C C . TYR A 1 90 ? 34.414 -1.195 -47.623 1.00 97.94 90 TYR A C 1
ATOM 631 O O . TYR A 1 90 ? 35.239 -2.073 -47.879 1.00 97.94 90 TYR A O 1
ATOM 639 N N . ALA A 1 91 ? 33.125 -1.340 -47.920 1.00 97.50 91 ALA A N 1
ATOM 640 C CA . ALA A 1 91 ? 32.585 -2.420 -48.736 1.00 97.50 91 ALA A CA 1
ATOM 641 C C . ALA A 1 91 ? 32.172 -1.876 -50.109 1.00 97.50 91 ALA A C 1
ATOM 643 O O . ALA A 1 91 ? 31.384 -0.943 -50.207 1.00 97.50 91 ALA A O 1
ATOM 644 N N . TYR A 1 92 ? 32.701 -2.457 -51.186 1.00 97.56 92 TYR A N 1
ATOM 645 C CA . TYR A 1 92 ? 32.355 -2.052 -52.551 1.00 97.56 92 TYR A CA 1
ATOM 646 C C . TYR A 1 92 ? 30.860 -2.269 -52.850 1.00 97.56 92 TYR A C 1
ATOM 648 O O . TYR A 1 92 ? 30.347 -3.368 -52.628 1.00 97.56 92 TYR A O 1
ATOM 656 N N . VAL A 1 93 ? 30.206 -1.259 -53.434 1.00 97.69 93 VAL A N 1
ATOM 657 C CA . VAL A 1 93 ? 28.800 -1.315 -53.871 1.00 97.69 93 VAL A CA 1
ATOM 658 C C . VAL A 1 93 ? 28.703 -1.328 -55.395 1.00 97.69 93 VAL A C 1
ATOM 660 O O . VAL A 1 93 ? 28.118 -2.247 -55.972 1.00 97.69 93 VAL A O 1
ATOM 663 N N . SER A 1 94 ? 29.260 -0.314 -56.065 1.00 97.25 94 SER A N 1
ATOM 664 C CA . SER A 1 94 ? 29.183 -0.180 -57.527 1.00 97.25 94 SER A CA 1
ATOM 665 C C . SER A 1 94 ? 30.248 0.764 -58.091 1.00 97.25 94 SER A C 1
ATOM 667 O O . SER A 1 94 ? 30.906 1.485 -57.345 1.00 97.25 94 SER A O 1
ATOM 669 N N . ASP A 1 95 ? 30.408 0.781 -59.415 1.00 97.62 95 ASP A N 1
ATOM 670 C CA . ASP A 1 95 ? 31.200 1.786 -60.127 1.00 97.62 95 ASP A CA 1
ATOM 671 C C . ASP A 1 95 ? 30.591 2.152 -61.490 1.00 97.62 95 ASP A C 1
ATOM 673 O O . ASP A 1 95 ? 29.765 1.419 -62.045 1.00 97.62 95 ASP A O 1
ATOM 677 N N . THR A 1 96 ? 31.016 3.286 -62.052 1.00 96.50 96 THR A N 1
ATOM 678 C CA . THR A 1 96 ? 30.601 3.748 -63.392 1.00 96.50 96 THR A CA 1
ATOM 679 C C . THR A 1 96 ? 31.528 3.287 -64.526 1.00 96.50 96 THR A C 1
ATOM 681 O O . THR A 1 96 ? 31.277 3.586 -65.697 1.00 96.50 96 THR A O 1
ATOM 684 N N . GLY A 1 97 ? 32.558 2.491 -64.221 1.00 87.94 97 GLY A N 1
ATOM 685 C CA . GLY A 1 97 ? 33.583 2.003 -65.147 1.00 87.94 97 GLY A CA 1
ATOM 686 C C . GLY A 1 97 ? 33.113 0.918 -66.116 1.00 87.94 97 GLY A C 1
ATOM 687 O O . GLY A 1 97 ? 33.887 0.477 -66.957 1.00 87.94 97 GLY A O 1
ATOM 688 N N . SER A 1 98 ? 31.854 0.475 -66.042 1.00 85.81 98 SER A N 1
ATOM 689 C CA . SER A 1 98 ? 31.240 -0.442 -67.022 1.00 85.81 98 SER A CA 1
ATOM 690 C C . SER A 1 98 ? 32.013 -1.759 -67.244 1.00 85.81 98 SER A C 1
ATOM 692 O O . SER A 1 98 ? 31.969 -2.337 -68.331 1.00 85.81 98 SER A O 1
ATOM 694 N N . GLY A 1 99 ? 32.689 -2.255 -66.200 1.00 80.31 99 GLY A N 1
ATOM 695 C CA . GLY A 1 99 ? 33.496 -3.483 -66.224 1.00 80.31 99 GLY A CA 1
ATOM 696 C C . GLY A 1 99 ? 35.003 -3.266 -66.392 1.00 80.31 99 GLY A C 1
ATOM 697 O O . GLY A 1 99 ? 35.754 -4.239 -66.321 1.00 80.31 99 GLY A O 1
ATOM 698 N N . ASP A 1 100 ? 35.448 -2.021 -66.572 1.00 89.69 100 ASP A N 1
ATOM 699 C CA . ASP A 1 100 ? 36.871 -1.674 -66.648 1.00 89.69 100 ASP A CA 1
ATOM 700 C C . ASP A 1 100 ? 37.541 -1.573 -65.266 1.00 89.69 100 ASP A C 1
ATOM 702 O O . ASP A 1 100 ? 38.773 -1.579 -65.192 1.00 89.69 100 ASP A O 1
ATOM 706 N N . TYR A 1 101 ? 36.750 -1.495 -64.186 1.00 96.38 101 TYR A N 1
ATOM 707 C CA . TYR A 1 101 ? 37.205 -1.554 -62.795 1.00 96.38 101 TYR A CA 1
ATOM 708 C C . TYR A 1 101 ? 37.028 -2.956 -62.198 1.00 96.38 101 TYR A C 1
ATOM 710 O O . TYR A 1 101 ? 35.989 -3.598 -62.353 1.00 96.38 101 TYR A O 1
ATOM 718 N N . ILE A 1 102 ? 38.050 -3.437 -61.488 1.00 95.88 102 ILE A N 1
ATOM 719 C CA . ILE A 1 102 ? 38.043 -4.727 -60.789 1.00 95.88 102 ILE A CA 1
ATOM 720 C C . ILE A 1 102 ? 38.196 -4.468 -59.289 1.00 95.88 102 ILE A C 1
ATOM 722 O O . ILE A 1 102 ? 39.314 -4.313 -58.801 1.00 95.88 102 ILE A O 1
ATOM 726 N N . SER A 1 103 ? 37.089 -4.479 -58.543 1.00 93.56 103 SER A N 1
ATOM 727 C CA . SER A 1 103 ? 37.056 -4.119 -57.113 1.00 93.56 103 SER A CA 1
ATOM 728 C C . SER A 1 103 ? 38.002 -4.932 -56.222 1.00 93.56 103 SER A C 1
ATOM 730 O O . SER A 1 103 ? 38.598 -4.387 -55.302 1.00 93.56 103 SER A O 1
ATOM 732 N N . GLY A 1 104 ? 38.226 -6.217 -56.524 1.00 92.00 104 GLY A N 1
ATOM 733 C CA . GLY A 1 104 ? 39.144 -7.067 -55.751 1.00 92.00 104 GLY A CA 1
ATOM 734 C C . GLY A 1 104 ? 40.635 -6.736 -55.914 1.00 92.00 104 GLY A C 1
ATOM 735 O O . GLY A 1 104 ? 41.445 -7.179 -55.103 1.00 92.00 104 GLY A O 1
ATOM 736 N N . THR A 1 105 ? 41.018 -5.994 -56.958 1.00 95.06 105 THR A N 1
ATOM 737 C CA . THR A 1 105 ? 42.410 -5.560 -57.193 1.00 95.06 105 THR A CA 1
ATOM 738 C C . THR A 1 105 ? 42.560 -4.043 -57.277 1.00 95.06 105 THR A C 1
ATOM 740 O O . THR A 1 105 ? 43.685 -3.558 -57.346 1.00 95.06 105 THR A O 1
ATOM 743 N N . GLY A 1 106 ? 41.449 -3.306 -57.322 1.00 95.94 106 GLY A N 1
ATOM 744 C CA . GLY A 1 106 ? 41.414 -1.862 -57.510 1.00 95.94 106 GLY A CA 1
ATOM 745 C C . GLY A 1 106 ? 41.815 -1.378 -58.902 1.00 95.94 106 GLY A C 1
ATOM 746 O O . GLY A 1 106 ? 42.074 -0.197 -59.093 1.00 95.94 106 GLY A O 1
ATOM 747 N N . VAL A 1 107 ? 41.941 -2.274 -59.883 1.00 97.06 107 VAL A N 1
ATOM 748 C CA . VAL A 1 107 ? 42.491 -1.907 -61.197 1.00 97.06 107 VAL A CA 1
ATOM 749 C C . VAL A 1 107 ? 41.386 -1.320 -62.062 1.00 97.06 107 VAL A C 1
ATOM 751 O O . VAL A 1 107 ? 40.425 -2.028 -62.346 1.00 97.06 107 VAL A O 1
ATOM 754 N N . TRP A 1 108 ? 41.562 -0.081 -62.521 1.00 97.88 108 TRP A N 1
ATOM 755 C CA . TRP A 1 108 ? 40.749 0.560 -63.556 1.00 97.88 108 TRP A CA 1
ATOM 756 C C . TRP A 1 108 ? 41.557 0.710 -64.851 1.00 97.88 108 TRP A C 1
ATOM 758 O O . TRP A 1 108 ? 42.602 1.366 -64.871 1.00 97.88 108 TRP A O 1
ATOM 768 N N . THR A 1 109 ? 41.095 0.094 -65.940 1.00 96.69 109 THR A N 1
ATOM 769 C CA . THR A 1 109 ? 41.773 0.149 -67.248 1.00 96.69 109 THR A CA 1
ATOM 770 C C . THR A 1 109 ? 41.175 1.243 -68.135 1.00 96.69 109 THR A C 1
ATOM 772 O O . THR A 1 109 ? 40.025 1.141 -68.536 1.00 96.69 109 THR A O 1
ATOM 775 N N . ILE A 1 110 ? 41.966 2.257 -68.506 1.00 96.31 110 ILE A N 1
ATOM 776 C CA . ILE A 1 110 ? 41.529 3.364 -69.385 1.00 96.31 110 ILE A CA 1
ATOM 777 C C . ILE A 1 110 ? 41.956 3.114 -70.842 1.00 96.31 110 ILE A C 1
ATOM 779 O O . ILE A 1 110 ? 41.249 3.462 -71.789 1.00 96.31 110 ILE A O 1
ATOM 783 N N . GLY A 1 111 ? 43.121 2.493 -71.051 1.00 95.25 111 GLY A N 1
ATOM 784 C CA . GLY A 1 111 ? 43.662 2.238 -72.385 1.00 95.25 111 GLY A CA 1
ATOM 785 C C . GLY A 1 111 ? 44.443 3.434 -72.927 1.00 95.25 111 GLY A C 1
ATOM 786 O O . GLY A 1 111 ? 45.484 3.778 -72.383 1.00 95.25 111 GLY A O 1
ATOM 787 N N . ASN A 1 112 ? 44.001 4.050 -74.024 1.00 95.88 112 ASN A N 1
ATOM 788 C CA . ASN A 1 112 ? 44.729 5.174 -74.625 1.00 95.88 112 ASN A CA 1
ATOM 789 C C . ASN A 1 112 ? 44.086 6.509 -74.243 1.00 95.88 112 ASN A C 1
ATOM 791 O O . ASN A 1 112 ? 42.913 6.726 -74.543 1.00 95.88 112 ASN A O 1
ATOM 795 N N . LEU A 1 113 ? 44.871 7.435 -73.689 1.00 96.44 113 LEU A N 1
ATOM 796 C CA . LEU A 1 113 ? 44.425 8.775 -73.316 1.00 96.44 113 LEU A CA 1
ATOM 797 C C . LEU A 1 113 ? 45.141 9.834 -74.165 1.00 96.44 113 LEU A C 1
ATOM 799 O O . LEU A 1 113 ? 46.349 10.062 -74.051 1.00 96.44 113 LEU A O 1
ATOM 803 N N . ALA A 1 114 ? 44.396 10.467 -75.073 1.00 96.62 114 ALA A N 1
ATOM 804 C CA . ALA A 1 114 ? 44.933 11.503 -75.953 1.00 96.62 114 ALA A CA 1
ATOM 805 C C . ALA A 1 114 ? 45.434 12.724 -75.158 1.00 96.62 114 ALA A C 1
ATOM 807 O O . ALA A 1 114 ? 44.983 12.978 -74.046 1.00 96.62 114 ALA A O 1
ATOM 808 N N . ASN A 1 115 ? 46.346 13.501 -75.748 1.00 93.56 115 ASN A N 1
ATOM 809 C CA . ASN A 1 115 ? 46.785 14.778 -75.177 1.00 93.56 115 ASN A CA 1
ATOM 810 C C . ASN A 1 115 ? 45.571 15.697 -74.934 1.00 93.56 115 ASN A C 1
ATOM 812 O O . ASN A 1 115 ? 44.781 15.937 -75.853 1.00 93.56 115 ASN A O 1
ATOM 816 N N . GLY A 1 116 ? 45.443 16.187 -73.702 1.00 93.00 116 GLY A N 1
ATOM 817 C CA . GLY A 1 116 ? 44.371 17.059 -73.234 1.00 93.00 116 GLY A CA 1
ATOM 818 C C . GLY A 1 116 ? 43.047 16.344 -72.960 1.00 93.00 116 GLY A C 1
ATOM 819 O O . GLY A 1 116 ? 42.057 17.019 -72.688 1.00 93.00 116 GLY A O 1
ATOM 820 N N . ALA A 1 117 ? 42.996 15.012 -73.068 1.00 97.38 117 ALA A N 1
ATOM 821 C CA . ALA A 1 117 ? 41.820 14.227 -72.712 1.00 97.38 117 ALA A CA 1
ATOM 822 C C . ALA A 1 117 ? 41.835 13.853 -71.224 1.00 97.38 117 ALA A C 1
ATOM 824 O O . ALA A 1 117 ? 42.903 13.696 -70.626 1.00 97.38 117 ALA A O 1
ATOM 825 N N . ALA A 1 118 ? 40.635 13.659 -70.678 1.00 96.75 118 ALA A N 1
ATOM 826 C CA . ALA A 1 118 ? 40.411 13.158 -69.332 1.00 96.75 118 ALA A CA 1
ATOM 827 C C . ALA A 1 118 ? 39.485 11.933 -69.353 1.00 96.75 118 ALA A C 1
ATOM 829 O O . ALA A 1 118 ? 38.659 11.785 -70.261 1.00 96.75 118 ALA A O 1
ATOM 830 N N . ALA A 1 119 ? 39.638 11.066 -68.359 1.00 97.31 119 ALA A N 1
ATOM 831 C CA . ALA A 1 119 ? 38.746 9.951 -68.068 1.00 97.31 119 ALA A CA 1
ATOM 832 C C . ALA A 1 119 ? 38.318 10.028 -66.599 1.00 97.31 119 ALA A C 1
ATOM 834 O O . ALA A 1 119 ? 39.130 10.388 -65.748 1.00 97.31 119 ALA A O 1
ATOM 835 N N . THR A 1 120 ? 37.073 9.654 -66.303 1.00 97.19 120 THR A N 1
ATOM 836 C CA . THR A 1 120 ? 36.506 9.722 -64.948 1.00 97.19 120 THR A CA 1
ATOM 837 C C . THR A 1 120 ? 35.835 8.405 -64.576 1.00 97.19 120 THR A C 1
ATOM 839 O O . THR A 1 120 ? 35.227 7.768 -65.440 1.00 97.19 120 THR A O 1
ATOM 842 N N . ILE A 1 121 ? 35.922 8.024 -63.304 1.00 98.00 121 ILE A N 1
ATOM 843 C CA . ILE A 1 121 ? 35.141 6.937 -62.707 1.00 98.00 121 ILE A CA 1
ATOM 844 C C . ILE A 1 121 ? 34.628 7.365 -61.331 1.00 98.00 121 ILE A C 1
ATOM 846 O O . ILE A 1 121 ? 35.346 8.020 -60.576 1.00 98.00 121 ILE A O 1
ATOM 850 N N . ASP A 1 122 ? 33.400 6.961 -61.024 1.00 98.19 122 ASP A N 1
ATOM 851 C CA . ASP A 1 122 ? 32.816 7.038 -59.688 1.00 98.19 122 ASP A CA 1
ATOM 852 C C . ASP A 1 122 ? 32.784 5.629 -59.100 1.00 98.19 122 ASP A C 1
ATOM 854 O O . ASP A 1 122 ? 32.333 4.694 -59.767 1.00 98.19 122 ASP A O 1
ATOM 858 N N . ILE A 1 123 ? 33.265 5.482 -57.868 1.00 98.25 123 ILE A N 1
ATOM 859 C CA . ILE A 1 123 ? 33.282 4.230 -57.109 1.00 98.25 123 ILE A CA 1
ATOM 860 C C . ILE A 1 123 ? 32.458 4.452 -55.842 1.00 98.25 123 ILE A C 1
ATOM 862 O O . ILE A 1 123 ? 32.843 5.248 -54.987 1.00 98.25 123 ILE A O 1
ATOM 866 N N . VAL A 1 124 ? 31.336 3.746 -55.722 1.00 98.25 124 VAL A N 1
ATOM 867 C CA . VAL A 1 124 ? 30.443 3.799 -54.559 1.00 98.25 124 VAL A CA 1
ATOM 868 C C . VAL A 1 124 ? 30.808 2.678 -53.594 1.00 98.25 124 VAL A C 1
ATOM 870 O O . VAL A 1 124 ? 30.920 1.514 -54.000 1.00 98.25 124 VAL A O 1
ATOM 873 N N . ALA A 1 125 ? 30.979 3.018 -52.319 1.00 97.88 125 ALA A N 1
ATOM 874 C CA . ALA A 1 125 ? 31.301 2.060 -51.274 1.00 97.88 125 ALA A CA 1
ATOM 875 C C . ALA A 1 125 ? 30.597 2.391 -49.952 1.00 97.88 125 ALA A C 1
ATOM 877 O O . ALA A 1 125 ? 30.556 3.550 -49.543 1.00 97.88 125 ALA A O 1
ATOM 878 N N . THR A 1 126 ? 30.100 1.365 -49.265 1.00 97.75 126 THR A N 1
ATOM 879 C CA . THR A 1 126 ? 29.528 1.472 -47.920 1.00 97.75 126 THR A CA 1
ATOM 880 C C . THR A 1 126 ? 30.644 1.601 -46.893 1.00 97.75 126 THR A C 1
ATOM 882 O O . THR A 1 126 ? 31.608 0.832 -46.914 1.00 97.75 126 THR A O 1
ATOM 885 N N . VAL A 1 127 ? 30.511 2.545 -45.970 1.00 97.75 127 VAL A N 1
ATOM 886 C CA . VAL A 1 127 ? 31.467 2.780 -44.884 1.00 97.75 127 VAL A CA 1
ATOM 887 C C . VAL A 1 127 ? 31.233 1.778 -43.759 1.00 97.75 127 VAL A C 1
ATOM 889 O O . VAL A 1 127 ? 30.134 1.684 -43.217 1.00 97.75 127 VAL A O 1
ATOM 892 N N . LEU A 1 128 ? 32.265 1.024 -43.390 1.00 95.62 128 LEU A N 1
ATOM 893 C CA . LEU A 1 128 ? 32.201 0.021 -42.327 1.00 95.62 128 LEU A CA 1
ATOM 894 C C . LEU A 1 128 ? 32.564 0.631 -40.967 1.00 95.62 128 LEU A C 1
ATOM 896 O O . LEU A 1 128 ? 33.198 1.677 -40.892 1.00 95.62 128 LEU A O 1
ATOM 900 N N . ALA A 1 129 ? 32.174 -0.034 -39.875 1.00 92.25 129 ALA A N 1
ATOM 901 C CA . ALA A 1 129 ? 32.387 0.466 -38.510 1.00 92.25 129 ALA A CA 1
ATOM 902 C C . ALA A 1 129 ? 33.863 0.489 -38.077 1.00 92.25 129 ALA A C 1
ATOM 904 O O . ALA A 1 129 ? 34.246 1.188 -37.139 1.00 92.25 129 ALA A O 1
ATOM 905 N N . SER A 1 130 ? 34.703 -0.308 -38.736 1.00 92.06 130 SER A N 1
ATOM 906 C CA . SER A 1 130 ? 36.123 -0.418 -38.430 1.00 92.06 130 SER A CA 1
ATOM 907 C C . SER A 1 130 ? 36.922 -0.705 -39.688 1.00 92.06 130 SER A C 1
ATOM 909 O O . SER A 1 130 ? 36.486 -1.492 -40.525 1.00 92.06 130 SER A O 1
ATOM 911 N N . GLY A 1 131 ? 38.127 -0.156 -39.757 1.00 94.25 131 GLY A N 1
ATOM 912 C CA . GLY A 1 131 ? 39.076 -0.404 -40.830 1.00 94.25 131 GLY A CA 1
ATOM 913 C C . GLY A 1 131 ? 39.969 0.808 -41.039 1.00 94.25 131 GLY A C 1
ATOM 914 O O . GLY A 1 131 ? 39.983 1.747 -40.241 1.00 94.25 131 GLY A O 1
ATOM 915 N N . THR A 1 132 ? 40.743 0.770 -42.111 1.00 96.31 132 THR A N 1
ATOM 916 C CA . THR A 1 132 ? 41.489 1.920 -42.618 1.00 96.31 132 THR A CA 1
ATOM 917 C C . THR A 1 132 ? 40.623 2.694 -43.611 1.00 96.31 132 THR A C 1
ATOM 919 O O . THR A 1 132 ? 39.898 2.081 -44.386 1.00 96.31 132 THR A O 1
ATOM 922 N N . TYR A 1 133 ? 40.682 4.030 -43.590 1.00 97.62 133 TYR A N 1
ATOM 923 C CA . TYR A 1 133 ? 39.803 4.881 -44.412 1.00 97.62 133 TYR A CA 1
ATOM 924 C C . TYR A 1 133 ? 40.538 5.720 -45.467 1.00 97.62 133 TYR A C 1
ATOM 926 O O . TYR A 1 133 ? 39.905 6.197 -46.412 1.00 97.62 133 TYR A O 1
ATOM 934 N N . LEU A 1 134 ? 41.870 5.822 -45.381 1.00 97.62 134 LEU A N 1
ATOM 935 C CA . LEU A 1 134 ? 42.684 6.520 -46.373 1.00 97.62 134 LEU A CA 1
ATOM 936 C C . LEU A 1 134 ? 42.728 5.717 -47.676 1.00 97.62 134 LEU A C 1
ATOM 938 O O . LEU A 1 134 ? 43.465 4.734 -47.784 1.00 97.62 134 LEU A O 1
ATOM 942 N N . ASN A 1 135 ? 41.966 6.154 -48.673 1.00 97.88 135 ASN A N 1
ATOM 943 C CA . ASN A 1 135 ? 41.964 5.552 -49.994 1.00 97.88 135 ASN A CA 1
ATOM 944 C C . ASN A 1 135 ? 42.965 6.263 -50.922 1.00 97.88 135 ASN A C 1
ATOM 946 O O . ASN A 1 135 ? 42.936 7.487 -51.055 1.00 97.88 135 ASN A O 1
ATOM 950 N N . SER A 1 136 ? 43.834 5.500 -51.587 1.00 97.75 136 SER A N 1
ATOM 951 C CA . SER A 1 136 ? 44.916 6.004 -52.439 1.00 97.75 136 SER A CA 1
ATOM 952 C C . SER A 1 136 ? 44.778 5.463 -53.855 1.00 97.75 136 SER A C 1
ATOM 954 O O . SER A 1 136 ? 44.720 4.250 -54.045 1.00 97.75 136 SER A O 1
ATOM 956 N N . ALA A 1 137 ? 44.818 6.355 -54.844 1.00 98.06 137 ALA A N 1
ATOM 957 C CA . ALA A 1 137 ? 44.801 5.999 -56.257 1.00 98.06 137 ALA A CA 1
ATOM 958 C C . ALA A 1 137 ? 46.126 6.377 -56.928 1.00 98.06 137 ALA A C 1
ATOM 960 O O . ALA A 1 137 ? 46.621 7.487 -56.738 1.00 98.06 137 ALA A O 1
ATOM 961 N N . THR A 1 138 ? 46.685 5.480 -57.742 1.00 98.19 138 THR A N 1
ATOM 962 C CA . THR A 1 138 ? 47.920 5.728 -58.505 1.00 98.19 138 THR A CA 1
ATOM 963 C C . THR A 1 138 ? 47.710 5.433 -59.984 1.00 98.19 138 THR A C 1
ATOM 965 O O . THR A 1 138 ? 47.302 4.326 -60.335 1.00 98.19 138 THR A O 1
ATOM 968 N N . VAL A 1 139 ? 48.025 6.397 -60.854 1.00 98.25 139 VAL A N 1
ATOM 969 C CA . VAL A 1 139 ? 47.945 6.258 -62.317 1.00 98.25 139 VAL A CA 1
ATOM 970 C C . VAL A 1 139 ? 49.304 5.907 -62.930 1.00 98.25 139 VAL A C 1
ATOM 972 O O . VAL A 1 139 ? 50.352 6.374 -62.487 1.00 98.25 139 VAL A O 1
ATOM 975 N N . SER A 1 140 ? 49.295 5.084 -63.978 1.00 96.06 140 SER A N 1
ATOM 976 C CA . SER A 1 140 ? 50.479 4.738 -64.771 1.00 96.06 140 SER A CA 1
ATOM 977 C C . SER A 1 140 ? 50.159 4.661 -66.267 1.00 96.06 140 SER A C 1
ATOM 979 O O . SER A 1 140 ? 49.004 4.456 -66.640 1.00 96.06 140 SER A O 1
ATOM 981 N N . ALA A 1 141 ? 51.182 4.828 -67.110 1.00 96.75 141 ALA A N 1
ATOM 982 C CA . ALA A 1 141 ? 51.135 4.714 -68.571 1.00 96.75 141 ALA A CA 1
ATOM 983 C C . ALA A 1 141 ? 52.483 4.184 -69.110 1.00 96.75 141 ALA A C 1
ATOM 985 O O . ALA A 1 141 ? 53.469 4.145 -68.370 1.00 96.75 141 ALA A O 1
ATOM 986 N N . ASP A 1 142 ? 52.538 3.784 -70.385 1.00 94.62 142 ASP A N 1
ATOM 987 C CA . ASP A 1 142 ? 53.757 3.239 -71.013 1.00 94.62 142 ASP A CA 1
ATOM 988 C C . ASP A 1 142 ? 54.797 4.321 -71.375 1.00 94.62 142 ASP A C 1
ATOM 990 O O . ASP A 1 142 ? 56.010 4.074 -71.355 1.00 94.62 142 ASP A O 1
ATOM 994 N N . GLU A 1 143 ? 54.350 5.521 -71.752 1.00 95.12 143 GLU A N 1
ATOM 995 C CA . GLU A 1 143 ? 55.224 6.641 -72.093 1.00 95.12 143 GLU A CA 1
ATOM 996 C C . GLU A 1 143 ? 55.928 7.201 -70.851 1.00 95.12 143 GLU A C 1
ATOM 998 O O . GLU A 1 143 ? 55.406 7.184 -69.741 1.00 95.12 143 GLU A O 1
ATOM 1003 N N . THR A 1 144 ? 57.134 7.748 -71.039 1.00 92.69 144 THR A N 1
ATOM 1004 C CA . THR A 1 144 ? 57.863 8.371 -69.927 1.00 92.69 144 THR A CA 1
ATOM 1005 C C . THR A 1 144 ? 57.135 9.618 -69.444 1.00 92.69 144 THR A C 1
ATOM 1007 O O . THR A 1 144 ? 57.013 10.589 -70.196 1.00 92.69 144 THR A O 1
ATOM 1010 N N . ASP A 1 145 ? 56.738 9.577 -68.177 1.00 94.38 145 ASP A N 1
ATOM 1011 C CA . ASP A 1 145 ? 56.239 10.703 -67.403 1.00 94.38 145 ASP A CA 1
ATOM 1012 C C . ASP A 1 145 ? 57.391 11.363 -66.628 1.00 94.38 145 ASP A C 1
ATOM 1014 O O . ASP A 1 145 ? 58.188 10.686 -65.970 1.00 94.38 145 ASP A O 1
ATOM 1018 N N . ASN A 1 146 ? 57.528 12.683 -66.759 1.00 91.31 146 ASN A N 1
ATOM 1019 C CA . ASN A 1 146 ? 58.593 13.442 -66.099 1.00 91.31 146 ASN A CA 1
ATOM 1020 C C . ASN A 1 146 ? 58.141 14.081 -64.777 1.00 91.31 146 ASN A C 1
ATOM 1022 O O . ASN A 1 146 ? 59.003 14.589 -64.055 1.00 91.31 146 ASN A O 1
ATOM 1026 N N . ASP A 1 147 ? 56.844 14.056 -64.460 1.00 92.62 147 ASP A N 1
ATOM 1027 C CA . ASP A 1 147 ? 56.270 14.614 -63.236 1.00 92.62 147 ASP A CA 1
ATOM 1028 C C . ASP A 1 147 ? 55.506 13.560 -62.426 1.00 92.62 147 ASP A C 1
ATOM 1030 O O . ASP A 1 147 ? 54.312 13.659 -62.185 1.00 92.62 147 ASP A O 1
ATOM 1034 N N . LEU A 1 148 ? 56.237 12.576 -61.899 1.00 93.50 148 LEU A N 1
ATOM 1035 C CA . LEU A 1 148 ? 55.657 11.486 -61.102 1.00 93.50 148 LEU A CA 1
ATOM 1036 C C . LEU A 1 148 ? 54.955 11.934 -59.803 1.00 93.50 148 LEU A C 1
ATOM 1038 O O . LEU A 1 148 ? 54.366 11.104 -59.110 1.00 93.50 148 LEU A O 1
ATOM 1042 N N . ALA A 1 149 ? 55.073 13.208 -59.414 1.00 94.19 149 ALA A N 1
ATOM 1043 C CA . ALA A 1 149 ? 54.469 13.729 -58.193 1.00 94.19 149 ALA A CA 1
ATOM 1044 C C . ALA A 1 149 ? 52.947 13.895 -58.310 1.00 94.19 149 ALA A C 1
ATOM 1046 O O . ALA A 1 149 ? 52.279 13.954 -57.280 1.00 94.19 149 ALA A O 1
ATOM 1047 N N . ASN A 1 150 ? 52.411 13.968 -59.533 1.00 96.31 150 ASN A N 1
ATOM 1048 C CA . ASN A 1 150 ? 50.985 14.159 -59.799 1.00 96.31 150 ASN A CA 1
ATOM 1049 C C . ASN A 1 150 ? 50.245 12.837 -60.122 1.00 96.31 150 ASN A C 1
ATOM 1051 O O . ASN A 1 150 ? 49.031 12.829 -60.328 1.00 96.31 150 ASN A O 1
ATOM 1055 N N . ASN A 1 151 ? 50.964 11.709 -60.106 1.00 97.69 151 ASN A N 1
ATOM 1056 C CA . ASN A 1 151 ? 50.446 10.389 -60.475 1.00 97.69 151 ASN A CA 1
ATOM 1057 C C . ASN A 1 151 ? 49.815 9.642 -59.292 1.00 97.69 151 ASN A C 1
ATOM 1059 O O . ASN A 1 151 ? 49.495 8.460 -59.409 1.00 97.69 151 ASN A O 1
ATOM 1063 N N . THR A 1 152 ? 49.701 10.263 -58.119 1.00 97.88 152 THR A N 1
ATOM 1064 C CA . THR A 1 152 ? 49.048 9.674 -56.946 1.00 97.88 152 THR A CA 1
ATOM 1065 C C . THR A 1 152 ? 48.256 10.733 -56.208 1.00 97.88 152 THR A C 1
ATOM 1067 O O . THR A 1 152 ? 48.772 11.821 -55.965 1.00 97.88 152 THR A O 1
ATOM 1070 N N . ASP A 1 153 ? 47.035 10.383 -55.819 1.00 98.44 153 ASP A N 1
ATOM 1071 C CA . ASP A 1 153 ? 46.185 11.222 -54.980 1.00 98.44 153 ASP A CA 1
ATOM 1072 C C . ASP A 1 153 ? 45.416 10.366 -53.966 1.00 98.44 153 ASP A C 1
ATOM 1074 O O . ASP A 1 153 ? 45.221 9.160 -54.158 1.00 98.44 153 ASP A O 1
ATOM 1078 N N . THR A 1 154 ? 44.998 10.981 -52.863 1.00 97.81 154 THR A N 1
ATOM 1079 C CA . THR A 1 154 ? 44.347 10.295 -51.743 1.00 97.81 154 THR A CA 1
ATOM 1080 C C . THR A 1 154 ? 43.081 11.014 -51.306 1.00 97.81 154 THR A C 1
ATOM 1082 O O . THR A 1 154 ? 43.079 12.236 -51.196 1.00 97.81 154 THR A O 1
ATOM 1085 N N . ALA A 1 155 ? 42.052 10.254 -50.940 1.00 97.62 155 ALA A N 1
ATOM 1086 C CA . ALA A 1 155 ? 40.878 10.761 -50.236 1.00 97.62 155 ALA A CA 1
ATOM 1087 C C . ALA A 1 155 ? 40.652 9.934 -48.968 1.00 97.62 155 ALA A C 1
ATOM 1089 O O . ALA A 1 155 ? 40.779 8.711 -48.993 1.00 97.62 155 ALA A O 1
ATOM 1090 N N . ASP A 1 156 ? 40.332 10.607 -47.869 1.00 96.06 156 ASP A N 1
ATOM 1091 C CA . ASP A 1 156 ? 40.149 9.996 -46.553 1.00 96.06 156 ASP A CA 1
ATOM 1092 C C . ASP A 1 156 ? 38.767 10.347 -46.007 1.00 96.06 156 ASP A C 1
ATOM 1094 O O . ASP A 1 156 ? 38.245 11.434 -46.283 1.00 96.06 156 ASP A O 1
ATOM 1098 N N . THR A 1 157 ? 38.197 9.440 -45.222 1.00 97.00 157 THR A N 1
ATOM 1099 C CA . THR A 1 157 ? 36.973 9.700 -44.466 1.00 97.00 157 THR A CA 1
ATOM 1100 C C . THR A 1 157 ? 37.245 9.527 -42.978 1.00 97.00 157 THR A C 1
ATOM 1102 O O . THR A 1 157 ? 38.094 8.744 -42.560 1.00 97.00 157 THR A O 1
ATOM 1105 N N . ASN A 1 158 ? 36.513 10.268 -42.155 1.00 95.75 158 ASN A N 1
ATOM 1106 C CA . ASN A 1 158 ? 36.481 10.106 -40.710 1.00 95.75 158 ASN A CA 1
ATOM 1107 C C . ASN A 1 158 ? 35.048 9.737 -40.302 1.00 95.75 158 ASN A C 1
ATOM 1109 O O . ASN A 1 158 ? 34.262 10.646 -40.008 1.00 95.75 158 ASN A O 1
ATOM 1113 N N . PRO A 1 159 ? 34.688 8.439 -40.345 1.00 94.94 159 PRO A N 1
ATOM 1114 C CA . PRO A 1 159 ? 33.319 8.005 -40.111 1.00 94.94 159 PRO A CA 1
ATOM 1115 C C . PRO A 1 159 ? 32.807 8.344 -38.714 1.00 94.94 159 PRO A C 1
ATOM 1117 O O . PRO A 1 159 ? 33.552 8.279 -37.734 1.00 94.94 159 PRO A O 1
ATOM 1120 N N . VAL A 1 160 ? 31.522 8.674 -38.631 1.00 93.38 160 VAL A N 1
ATOM 1121 C CA . VAL A 1 160 ? 30.790 8.895 -37.381 1.00 93.38 160 VAL A CA 1
ATOM 1122 C C . VAL A 1 160 ? 30.090 7.584 -36.998 1.00 93.38 160 VAL A C 1
ATOM 1124 O O . VAL A 1 160 ? 29.296 7.080 -37.800 1.00 93.38 160 VAL A O 1
ATOM 1127 N N . PRO A 1 161 ? 30.387 6.994 -35.824 1.00 91.81 161 PRO A N 1
ATOM 1128 C CA . PRO A 1 161 ? 29.710 5.791 -35.349 1.00 91.81 161 PRO A CA 1
ATOM 1129 C C . PRO A 1 161 ? 28.197 5.989 -35.221 1.00 91.81 161 PRO A C 1
ATOM 1131 O O . PRO A 1 161 ? 27.735 7.028 -34.747 1.00 91.81 161 PRO A O 1
ATOM 1134 N N . VAL A 1 162 ? 27.454 4.958 -35.614 1.00 90.75 162 VAL A N 1
ATOM 1135 C CA . VAL A 1 162 ? 25.993 4.878 -35.493 1.00 90.75 162 VAL A CA 1
ATOM 1136 C C . VAL A 1 162 ? 25.642 3.640 -34.677 1.00 90.75 162 VAL A C 1
ATOM 1138 O O . VAL A 1 162 ? 26.172 2.557 -34.956 1.00 90.75 162 VAL A O 1
ATOM 1141 N N . SER A 1 163 ? 24.796 3.819 -33.669 1.00 90.88 163 SER A N 1
ATOM 1142 C CA . SER A 1 163 ? 24.089 2.752 -32.951 1.00 90.88 163 SER A CA 1
ATOM 1143 C C . SER A 1 163 ? 22.600 2.828 -33.273 1.00 90.88 163 SER A C 1
ATOM 1145 O O . SER A 1 163 ? 22.183 3.776 -33.918 1.00 90.88 163 SER A O 1
ATOM 1147 N N . ASP A 1 164 ? 21.851 1.823 -32.857 1.00 88.62 164 ASP A N 1
ATOM 1148 C CA . ASP A 1 164 ? 20.388 1.750 -32.950 1.00 88.62 164 ASP A CA 1
ATOM 1149 C C . ASP A 1 164 ? 19.998 0.993 -31.678 1.00 88.62 164 ASP A C 1
ATOM 1151 O O . ASP A 1 164 ? 20.348 -0.187 -31.541 1.00 88.62 164 ASP A O 1
ATOM 1155 N N . LEU A 1 165 ? 19.566 1.739 -30.655 1.00 89.62 165 LEU A N 1
ATOM 1156 C CA . LEU A 1 165 ? 19.403 1.253 -29.287 1.00 89.62 165 LEU A CA 1
ATOM 1157 C C . LEU A 1 165 ? 17.934 1.091 -28.928 1.00 89.62 165 LEU A C 1
ATOM 1159 O O . LEU A 1 165 ? 17.216 2.074 -28.847 1.00 89.62 165 LEU A O 1
ATOM 1163 N N . SER A 1 166 ? 17.563 -0.111 -28.491 1.00 89.00 166 SER A N 1
ATOM 1164 C CA . SER A 1 166 ? 16.233 -0.358 -27.935 1.00 89.00 166 SER A CA 1
ATOM 1165 C C . SER A 1 166 ? 16.261 -0.781 -26.471 1.00 89.00 166 SER A C 1
ATOM 1167 O O . SER A 1 166 ? 17.240 -1.347 -25.968 1.00 89.00 166 SER A O 1
ATOM 1169 N N . LEU A 1 167 ? 15.167 -0.517 -25.767 1.00 90.50 167 LEU A N 1
ATOM 1170 C CA . LEU A 1 167 ? 14.955 -0.745 -24.353 1.00 90.50 167 LEU A CA 1
ATOM 1171 C C . LEU A 1 167 ? 13.695 -1.589 -24.141 1.00 90.50 167 LEU A C 1
ATOM 1173 O O . LEU A 1 167 ? 12.584 -1.232 -24.514 1.00 90.50 167 LEU A O 1
ATOM 1177 N N . VAL A 1 168 ? 13.849 -2.710 -23.441 1.00 91.50 168 VAL A N 1
ATOM 1178 C CA . VAL A 1 168 ? 12.719 -3.536 -22.999 1.00 91.50 168 VAL A CA 1
ATOM 1179 C C . VAL A 1 168 ? 12.713 -3.640 -21.487 1.00 91.50 168 VAL A C 1
ATOM 1181 O O . VAL A 1 168 ? 13.690 -4.086 -20.881 1.00 91.50 168 VAL A O 1
ATOM 1184 N N . LYS A 1 169 ? 11.585 -3.289 -20.871 1.00 93.50 169 LYS A N 1
ATOM 1185 C CA . LYS A 1 169 ? 11.370 -3.348 -19.429 1.00 93.50 169 LYS A CA 1
ATOM 1186 C C . LYS A 1 169 ? 10.354 -4.419 -19.052 1.00 93.50 169 LYS A C 1
ATOM 1188 O O . LYS A 1 169 ? 9.278 -4.524 -19.627 1.00 93.50 169 LYS A O 1
ATOM 1193 N N . THR A 1 170 ? 10.676 -5.190 -18.019 1.00 95.75 170 THR A N 1
ATOM 1194 C CA . THR A 1 170 ? 9.775 -6.185 -17.427 1.00 95.75 170 THR A CA 1
ATOM 1195 C C . THR A 1 170 ? 9.817 -6.132 -15.904 1.00 95.75 170 THR A C 1
ATOM 1197 O O . THR A 1 170 ? 10.793 -5.672 -15.307 1.00 95.75 170 THR A O 1
ATOM 1200 N N . ILE A 1 171 ? 8.783 -6.676 -15.271 1.00 97.94 171 ILE A N 1
ATOM 1201 C CA . ILE A 1 171 ? 8.691 -6.901 -13.826 1.00 97.94 171 ILE A CA 1
ATOM 1202 C C . ILE A 1 171 ? 8.549 -8.403 -13.556 1.00 97.94 171 ILE A C 1
ATOM 1204 O O . ILE A 1 171 ? 7.997 -9.133 -14.379 1.00 97.94 171 ILE A O 1
ATOM 1208 N N . SER A 1 172 ? 9.068 -8.880 -12.426 1.00 97.88 172 SER A N 1
ATOM 1209 C CA . SER A 1 172 ? 8.984 -10.298 -12.050 1.00 97.88 172 SER A CA 1
ATOM 1210 C C . SER A 1 172 ? 7.566 -10.771 -11.711 1.00 97.88 172 SER A C 1
ATOM 1212 O O . SER A 1 172 ? 7.302 -11.966 -11.822 1.00 97.88 172 SER A O 1
ATOM 1214 N N . ASP A 1 173 ? 6.686 -9.860 -11.291 1.00 96.56 173 ASP A N 1
ATOM 1215 C CA . ASP A 1 173 ? 5.289 -10.129 -10.949 1.00 96.56 173 ASP A CA 1
ATOM 1216 C C . ASP A 1 173 ? 4.418 -8.903 -11.263 1.00 96.56 173 ASP A C 1
ATOM 1218 O O . ASP A 1 173 ? 4.758 -7.790 -10.869 1.00 96.56 173 ASP A O 1
ATOM 1222 N N . LEU A 1 174 ? 3.322 -9.110 -11.994 1.00 95.25 174 LEU A N 1
ATOM 1223 C CA . LEU A 1 174 ? 2.347 -8.067 -12.331 1.00 95.25 174 LEU A CA 1
ATOM 1224 C C . LEU A 1 174 ? 1.247 -7.921 -11.274 1.00 95.25 174 LEU A C 1
ATOM 1226 O O . LEU A 1 174 ? 0.543 -6.917 -11.304 1.00 95.25 174 LEU A O 1
ATOM 1230 N N . ASN A 1 175 ? 1.093 -8.893 -10.367 1.00 93.25 175 ASN A N 1
ATOM 1231 C CA . ASN A 1 175 ? 0.077 -8.867 -9.314 1.00 93.25 175 ASN A CA 1
ATOM 1232 C C . ASN A 1 175 ? 0.694 -9.063 -7.914 1.00 93.25 175 ASN A C 1
ATOM 1234 O O . ASN A 1 175 ? 0.291 -9.991 -7.207 1.00 93.25 175 ASN A O 1
ATOM 1238 N N . PRO A 1 176 ? 1.713 -8.271 -7.525 1.00 95.31 176 PRO A N 1
ATOM 1239 C CA . PRO A 1 176 ? 2.402 -8.496 -6.265 1.00 95.31 176 PRO A CA 1
ATOM 1240 C C . PRO A 1 176 ? 1.539 -8.070 -5.071 1.00 95.31 176 PRO A C 1
ATOM 1242 O O . PRO A 1 176 ? 0.713 -7.161 -5.167 1.00 95.31 176 PRO A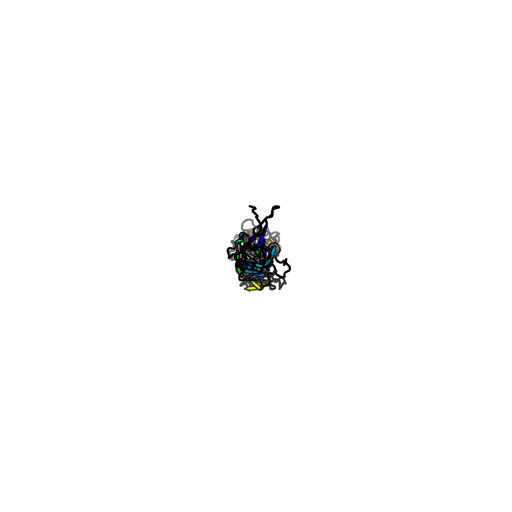 O 1
ATOM 1245 N N . THR A 1 177 ? 1.779 -8.690 -3.922 1.00 93.38 177 THR A N 1
ATOM 1246 C CA . THR A 1 177 ? 1.134 -8.338 -2.652 1.00 93.38 177 THR A CA 1
ATOM 1247 C C . THR A 1 177 ? 1.990 -7.326 -1.894 1.00 93.38 177 THR A C 1
ATOM 1249 O O . THR A 1 177 ? 3.218 -7.317 -2.010 1.00 93.38 177 THR A O 1
ATOM 1252 N N . THR A 1 178 ? 1.380 -6.445 -1.102 1.00 91.50 178 THR A N 1
ATOM 1253 C CA . THR A 1 178 ? 2.141 -5.528 -0.239 1.00 91.50 178 THR A CA 1
ATOM 1254 C C . THR A 1 178 ? 3.149 -6.274 0.642 1.00 91.50 178 THR A C 1
ATOM 1256 O O . THR A 1 178 ? 2.808 -7.268 1.280 1.00 91.50 178 THR A O 1
ATOM 1259 N N . GLY A 1 179 ? 4.387 -5.780 0.698 1.00 92.12 179 GLY A N 1
ATOM 1260 C CA . GLY A 1 179 ? 5.523 -6.420 1.369 1.00 92.12 179 GLY A CA 1
ATOM 1261 C C . GLY A 1 179 ? 6.356 -7.342 0.469 1.00 92.12 179 GLY A C 1
ATOM 1262 O O . GLY A 1 179 ? 7.482 -7.687 0.840 1.00 92.12 179 GLY A O 1
ATOM 1263 N N . ASP A 1 180 ? 5.865 -7.708 -0.720 1.00 96.38 180 ASP A N 1
ATOM 1264 C CA . ASP A 1 180 ? 6.656 -8.465 -1.690 1.00 96.38 180 ASP A CA 1
ATOM 1265 C C . ASP A 1 180 ? 7.838 -7.644 -2.212 1.00 96.38 180 ASP A C 1
ATOM 1267 O O . ASP A 1 180 ? 7.811 -6.415 -2.274 1.00 96.38 180 ASP A O 1
ATOM 1271 N N . VAL A 1 181 ? 8.891 -8.338 -2.645 1.00 97.25 181 VAL A N 1
ATOM 1272 C CA . VAL A 1 181 ? 10.013 -7.724 -3.359 1.00 97.25 181 VAL A CA 1
ATOM 1273 C C . VAL A 1 181 ? 9.970 -8.168 -4.813 1.00 97.25 181 VAL A C 1
ATOM 1275 O O . VAL A 1 181 ? 10.194 -9.340 -5.118 1.00 97.25 181 VAL A O 1
ATOM 1278 N N . VAL A 1 182 ? 9.736 -7.217 -5.714 1.00 97.94 182 VAL A N 1
ATOM 1279 C CA . VAL A 1 182 ? 9.737 -7.435 -7.164 1.00 97.94 182 VAL A CA 1
ATOM 1280 C C . VAL A 1 182 ? 11.075 -7.030 -7.774 1.00 97.94 182 VAL A C 1
ATOM 1282 O O . VAL A 1 182 ? 11.755 -6.123 -7.287 1.00 97.94 182 VAL A O 1
ATOM 1285 N N . THR A 1 183 ? 11.456 -7.678 -8.872 1.00 98.38 183 THR A N 1
ATOM 1286 C CA . THR A 1 183 ? 12.631 -7.303 -9.664 1.00 98.38 183 THR A CA 1
ATOM 1287 C C . THR A 1 183 ? 12.185 -6.664 -10.970 1.00 98.38 183 THR A C 1
ATOM 1289 O O . THR A 1 183 ? 11.512 -7.298 -11.784 1.00 98.38 183 THR A O 1
ATOM 1292 N N . PHE A 1 184 ? 12.620 -5.428 -11.202 1.00 98.38 184 PHE A N 1
ATOM 1293 C CA . PHE A 1 184 ? 12.539 -4.793 -12.510 1.00 98.38 184 PHE A CA 1
ATOM 1294 C C . PHE A 1 184 ? 13.777 -5.159 -13.327 1.00 98.38 184 PHE A C 1
ATOM 1296 O O . PHE A 1 184 ? 14.904 -5.079 -12.833 1.00 98.38 184 PHE A O 1
ATOM 1303 N N . THR A 1 185 ? 13.564 -5.564 -14.576 1.00 98.25 185 THR A N 1
ATOM 1304 C CA . THR A 1 185 ? 14.618 -5.920 -15.534 1.00 98.25 185 THR A CA 1
ATOM 1305 C C . THR A 1 185 ? 14.508 -5.019 -16.749 1.00 98.25 185 THR A C 1
ATOM 1307 O O . THR A 1 185 ? 13.430 -4.909 -17.323 1.00 98.25 185 THR A O 1
ATOM 1310 N N . LEU A 1 186 ? 15.609 -4.370 -17.113 1.00 97.75 186 LEU A N 1
ATOM 1311 C CA . LEU A 1 186 ? 15.739 -3.537 -18.301 1.00 97.75 186 LEU A CA 1
ATOM 1312 C C . LEU A 1 186 ? 16.786 -4.190 -19.207 1.00 97.75 186 LEU A C 1
ATOM 1314 O O . LEU A 1 186 ? 17.897 -4.487 -18.760 1.00 97.75 186 LEU A O 1
ATOM 1318 N N . THR A 1 187 ? 16.428 -4.427 -20.461 1.00 96.62 187 THR A N 1
ATOM 1319 C CA . THR A 1 187 ? 17.304 -4.993 -21.491 1.00 96.62 187 THR A CA 1
ATOM 1320 C C . THR A 1 187 ? 17.561 -3.921 -22.531 1.00 96.62 187 THR A C 1
ATOM 1322 O O . THR A 1 187 ? 16.612 -3.465 -23.156 1.00 96.62 187 THR A O 1
ATOM 1325 N N . ILE A 1 188 ? 18.823 -3.521 -22.680 1.00 95.44 188 ILE A N 1
ATOM 1326 C CA . ILE A 1 188 ? 19.276 -2.585 -23.706 1.00 95.44 188 ILE A CA 1
ATOM 1327 C C . ILE A 1 188 ? 19.880 -3.401 -24.845 1.00 95.44 188 ILE A C 1
ATOM 1329 O O . ILE A 1 188 ? 20.853 -4.124 -24.606 1.00 95.44 188 ILE A O 1
ATOM 1333 N N . HIS A 1 189 ? 19.333 -3.274 -26.048 1.00 94.06 189 HIS A N 1
ATOM 1334 C CA . HIS A 1 189 ? 19.844 -3.897 -27.265 1.00 94.06 189 HIS A CA 1
ATOM 1335 C C . HIS A 1 189 ? 20.562 -2.866 -28.144 1.00 94.06 189 HIS A C 1
ATOM 1337 O O . HIS A 1 189 ? 20.342 -1.671 -27.991 1.00 94.06 189 HIS A O 1
ATOM 1343 N N . ASN A 1 190 ? 21.443 -3.317 -29.039 1.00 93.50 190 ASN A N 1
ATOM 1344 C CA . ASN A 1 190 ? 22.046 -2.467 -30.067 1.00 93.50 190 ASN A CA 1
ATOM 1345 C C . ASN A 1 190 ? 22.020 -3.179 -31.425 1.00 93.50 190 ASN A C 1
ATOM 1347 O O . ASN A 1 190 ? 22.888 -4.022 -31.674 1.00 93.50 190 ASN A O 1
ATOM 1351 N N . ASP A 1 191 ? 21.081 -2.819 -32.296 1.00 90.06 191 ASP A N 1
ATOM 1352 C CA . ASP A 1 191 ? 20.959 -3.342 -33.667 1.00 90.06 191 ASP A CA 1
ATOM 1353 C C . ASP A 1 191 ? 21.838 -2.568 -34.675 1.00 90.06 191 ASP A C 1
ATOM 1355 O O . ASP A 1 191 ? 22.010 -2.959 -35.838 1.00 90.06 191 ASP A O 1
ATOM 1359 N N . GLY A 1 192 ? 22.484 -1.495 -34.211 1.00 89.06 192 GLY A N 1
ATOM 1360 C CA . GLY A 1 192 ? 23.256 -0.589 -35.046 1.00 89.06 192 GLY A CA 1
ATOM 1361 C C . GLY A 1 192 ? 24.594 -1.158 -35.526 1.00 89.06 192 GLY A C 1
ATOM 1362 O O . GLY A 1 192 ? 25.178 -2.076 -34.939 1.00 89.06 192 GLY A O 1
ATOM 1363 N N . PRO A 1 193 ? 25.175 -0.574 -36.591 1.00 90.19 193 PRO A N 1
ATOM 1364 C CA . PRO A 1 193 ? 26.389 -1.106 -37.199 1.00 90.19 193 PRO A CA 1
ATOM 1365 C C . PRO A 1 193 ? 27.643 -0.923 -36.325 1.00 90.19 193 PRO A C 1
ATOM 1367 O O . PRO A 1 193 ? 28.638 -1.620 -36.545 1.00 90.19 193 PRO A O 1
ATOM 1370 N N . SER A 1 194 ? 27.620 -0.025 -35.332 1.00 94.19 194 SER A N 1
ATOM 1371 C CA . SER A 1 194 ? 28.751 0.264 -34.435 1.00 94.19 194 SER A CA 1
ATOM 1372 C C . SER A 1 194 ? 28.457 -0.143 -32.990 1.00 94.19 194 SER A C 1
ATOM 1374 O O . SER A 1 194 ? 27.311 -0.186 -32.560 1.00 94.19 194 SER A O 1
ATOM 1376 N N . ASN A 1 195 ? 29.505 -0.393 -32.199 1.00 94.56 195 ASN A N 1
ATOM 1377 C CA . ASN A 1 195 ? 29.350 -0.512 -30.745 1.00 94.56 195 ASN A CA 1
ATOM 1378 C C . ASN A 1 195 ? 28.879 0.825 -30.161 1.00 94.56 195 ASN A C 1
ATOM 1380 O O . ASN A 1 195 ? 29.436 1.864 -30.519 1.00 94.56 195 ASN A O 1
ATOM 1384 N N . ALA A 1 196 ? 27.937 0.782 -29.226 1.00 93.75 196 ALA A N 1
ATOM 1385 C CA . ALA A 1 196 ? 27.429 1.942 -28.511 1.00 93.75 196 ALA A CA 1
ATOM 1386 C C . ALA A 1 196 ? 28.167 2.138 -27.177 1.00 93.75 196 ALA A C 1
ATOM 1388 O O . ALA A 1 196 ? 28.451 1.173 -26.455 1.00 93.75 196 ALA A O 1
ATOM 1389 N N . THR A 1 197 ? 28.494 3.386 -26.842 1.00 95.19 197 THR A N 1
ATOM 1390 C CA . THR A 1 197 ? 29.139 3.780 -25.578 1.00 95.19 197 THR A CA 1
ATOM 1391 C C . THR A 1 197 ? 28.471 5.019 -24.998 1.00 95.19 197 THR A C 1
ATOM 1393 O O . THR A 1 197 ? 27.658 5.654 -25.661 1.00 95.19 197 THR A O 1
ATOM 1396 N N . GLY A 1 198 ? 28.784 5.350 -23.741 1.00 93.44 198 GLY A N 1
ATOM 1397 C CA . GLY A 1 198 ? 28.239 6.551 -23.101 1.00 93.44 198 GLY A CA 1
ATOM 1398 C C . GLY A 1 198 ? 26.742 6.458 -22.806 1.00 93.44 198 GLY A C 1
ATOM 1399 O O . GLY A 1 198 ? 26.112 7.483 -22.561 1.00 93.44 198 GLY A O 1
ATOM 1400 N N . ILE A 1 199 ? 26.181 5.242 -22.807 1.00 93.81 199 ILE A N 1
ATOM 1401 C CA . ILE A 1 199 ? 24.744 5.033 -22.655 1.00 93.81 199 ILE A CA 1
ATOM 1402 C C . ILE A 1 199 ? 24.335 5.357 -21.216 1.00 93.81 199 ILE A C 1
ATOM 1404 O O . ILE A 1 199 ? 24.903 4.802 -20.263 1.00 93.81 199 ILE A O 1
ATOM 1408 N N . ASN A 1 200 ? 23.344 6.231 -21.056 1.00 93.81 200 ASN A N 1
ATOM 1409 C CA . ASN A 1 200 ? 22.738 6.543 -19.767 1.00 93.81 200 ASN A CA 1
ATOM 1410 C C . ASN A 1 200 ? 21.277 6.096 -19.761 1.00 93.81 200 ASN A C 1
ATOM 1412 O O . ASN A 1 200 ? 20.525 6.482 -20.644 1.00 93.81 200 ASN A O 1
ATOM 1416 N N . VAL A 1 201 ? 20.857 5.351 -18.743 1.00 94.62 201 VAL A N 1
ATOM 1417 C CA . VAL A 1 201 ? 19.473 4.870 -18.595 1.00 94.62 201 VAL A CA 1
ATOM 1418 C C . VAL A 1 201 ? 18.894 5.423 -17.305 1.00 94.62 201 VAL A C 1
ATOM 1420 O O . VAL A 1 201 ? 19.581 5.424 -16.276 1.00 94.62 201 VAL A O 1
ATOM 1423 N N . LYS A 1 202 ? 17.642 5.871 -17.346 1.00 94.62 202 LYS A N 1
ATOM 1424 C CA . LYS A 1 202 ? 16.917 6.397 -16.190 1.00 94.62 202 LYS A CA 1
ATOM 1425 C C . LYS A 1 202 ? 15.593 5.663 -16.017 1.00 94.62 202 LYS A C 1
ATOM 1427 O O . LYS A 1 202 ? 14.876 5.447 -16.979 1.00 94.62 202 LYS A O 1
ATOM 1432 N N . ASP A 1 203 ? 15.276 5.315 -14.775 1.00 96.56 203 ASP A N 1
ATOM 1433 C CA . ASP A 1 203 ? 14.045 4.632 -14.374 1.00 96.56 203 ASP A CA 1
ATOM 1434 C C . ASP A 1 203 ? 13.423 5.364 -13.185 1.00 96.56 203 ASP A C 1
ATOM 1436 O O . ASP A 1 203 ? 14.113 5.605 -12.187 1.00 96.56 203 ASP A O 1
ATOM 1440 N N . ILE A 1 204 ? 12.154 5.763 -13.293 1.00 93.38 204 ILE A N 1
ATOM 1441 C CA . ILE A 1 204 ? 11.440 6.475 -12.224 1.00 93.38 204 ILE A CA 1
ATOM 1442 C C . ILE A 1 204 ? 10.421 5.528 -11.603 1.00 93.38 204 ILE A C 1
ATOM 1444 O O . ILE A 1 204 ? 9.322 5.354 -12.123 1.00 93.38 204 ILE A O 1
ATOM 1448 N N . VAL A 1 205 ? 10.770 4.989 -10.439 1.00 93.94 205 VAL A N 1
ATOM 1449 C CA . VAL A 1 205 ? 9.938 4.031 -9.718 1.00 93.94 205 VAL A CA 1
ATOM 1450 C C . VAL A 1 205 ? 8.716 4.746 -9.113 1.00 93.94 205 VAL A C 1
ATOM 1452 O O . VAL A 1 205 ? 8.888 5.765 -8.424 1.00 93.94 205 VAL A O 1
ATOM 1455 N N . PRO A 1 206 ? 7.488 4.246 -9.353 1.00 92.44 206 PRO A N 1
ATOM 1456 C CA . PRO A 1 206 ? 6.269 4.845 -8.817 1.00 92.44 206 PRO A CA 1
ATOM 1457 C C . PRO A 1 206 ? 6.153 4.642 -7.298 1.00 92.44 206 PRO A C 1
ATOM 1459 O O . PRO A 1 206 ? 6.764 3.746 -6.721 1.00 92.44 206 PRO A O 1
ATOM 1462 N N . ASP A 1 207 ? 5.333 5.464 -6.643 1.00 89.31 207 ASP A N 1
ATOM 1463 C CA . ASP A 1 207 ? 5.227 5.560 -5.179 1.00 89.31 207 ASP A CA 1
ATOM 1464 C C . ASP A 1 207 ? 4.603 4.339 -4.477 1.00 89.31 207 ASP A C 1
ATOM 1466 O O . ASP A 1 207 ? 4.664 4.255 -3.255 1.00 89.31 207 ASP A O 1
ATOM 1470 N N . GLY A 1 208 ? 4.036 3.390 -5.230 1.00 89.88 208 GLY A N 1
ATOM 1471 C CA . GLY A 1 208 ? 3.632 2.070 -4.727 1.00 89.88 208 GLY A CA 1
ATOM 1472 C C . GLY A 1 208 ? 4.809 1.130 -4.434 1.00 89.88 208 GLY A C 1
ATOM 1473 O O . GLY A 1 208 ? 4.612 0.056 -3.871 1.00 89.88 208 GLY A O 1
ATOM 1474 N N . PHE A 1 209 ? 6.035 1.523 -4.795 1.00 93.88 209 PHE A N 1
ATOM 1475 C CA . PHE A 1 209 ? 7.248 0.739 -4.589 1.00 93.88 209 PHE A CA 1
ATOM 1476 C C . PHE A 1 209 ? 8.320 1.576 -3.882 1.00 93.88 209 PHE A C 1
ATOM 1478 O O . PHE A 1 209 ? 8.457 2.780 -4.100 1.00 93.88 209 PHE A O 1
ATOM 1485 N N . GLY A 1 210 ? 9.127 0.927 -3.050 1.00 93.56 210 GLY A N 1
ATOM 1486 C CA . GLY A 1 210 ? 10.184 1.568 -2.277 1.00 93.56 210 GLY A CA 1
ATOM 1487 C C . GLY A 1 210 ? 11.318 0.614 -1.938 1.00 93.56 210 GLY A C 1
ATOM 1488 O O . GLY A 1 210 ? 11.493 -0.418 -2.583 1.00 93.56 210 GLY A O 1
ATOM 1489 N N . ASN A 1 211 ? 12.134 0.996 -0.951 1.00 95.31 211 ASN A N 1
ATOM 1490 C CA . ASN A 1 211 ? 13.270 0.204 -0.459 1.00 95.31 211 ASN A CA 1
ATOM 1491 C C . ASN A 1 211 ? 14.115 -0.406 -1.593 1.00 95.31 21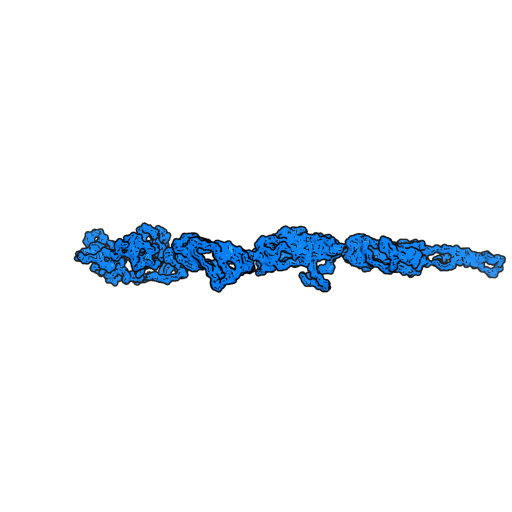1 ASN A C 1
ATOM 1493 O O . ASN A 1 211 ? 14.459 -1.590 -1.593 1.00 95.31 211 ASN A O 1
ATOM 1497 N N . ILE A 1 212 ? 14.435 0.431 -2.586 1.00 97.44 212 ILE A N 1
ATOM 1498 C CA . ILE A 1 212 ? 15.107 0.005 -3.813 1.00 97.44 212 ILE A CA 1
ATOM 1499 C C . ILE A 1 212 ? 16.505 -0.523 -3.484 1.00 97.44 212 ILE A C 1
ATOM 1501 O O . ILE A 1 212 ? 17.334 0.167 -2.883 1.00 97.44 212 ILE A O 1
ATOM 1505 N N . THR A 1 213 ? 16.783 -1.757 -3.896 1.00 96.88 213 THR A N 1
ATOM 1506 C CA . THR A 1 213 ? 18.025 -2.477 -3.585 1.00 96.88 213 THR A CA 1
ATOM 1507 C C . THR A 1 213 ? 18.524 -3.288 -4.781 1.00 96.88 213 THR A C 1
ATOM 1509 O O . THR A 1 213 ? 17.904 -3.324 -5.839 1.00 96.88 213 THR A O 1
ATOM 1512 N N . ASN A 1 214 ? 19.688 -3.932 -4.627 1.00 97.38 214 ASN A N 1
ATOM 1513 C CA . ASN A 1 214 ? 20.263 -4.855 -5.612 1.00 97.38 214 ASN A CA 1
ATOM 1514 C C . ASN A 1 214 ? 20.381 -4.277 -7.040 1.00 97.38 214 ASN A C 1
ATOM 1516 O O . ASN A 1 214 ? 20.173 -4.981 -8.023 1.00 97.38 214 ASN A O 1
ATOM 1520 N N . ILE A 1 215 ? 20.718 -2.989 -7.148 1.00 98.31 215 ILE A N 1
ATOM 1521 C CA . ILE A 1 215 ? 20.896 -2.316 -8.436 1.00 98.31 215 ILE A CA 1
ATOM 1522 C C . ILE A 1 215 ? 22.168 -2.859 -9.108 1.00 98.31 215 ILE A C 1
ATOM 1524 O O . ILE A 1 215 ? 23.273 -2.713 -8.575 1.00 98.31 215 ILE A O 1
ATOM 1528 N N . THR A 1 216 ? 22.032 -3.499 -10.271 1.00 98.38 216 THR A N 1
ATOM 1529 C CA . THR A 1 216 ? 23.165 -4.107 -10.986 1.00 98.38 216 THR A CA 1
ATOM 1530 C C . THR A 1 216 ? 23.902 -3.106 -11.877 1.00 98.38 216 THR A C 1
ATOM 1532 O O . THR A 1 216 ? 23.492 -1.957 -12.041 1.00 98.38 216 THR A O 1
ATOM 1535 N N . ASN A 1 217 ? 25.041 -3.536 -12.433 1.00 97.06 217 ASN A N 1
ATOM 1536 C CA . ASN A 1 217 ? 25.841 -2.783 -13.410 1.00 97.06 217 ASN A CA 1
ATOM 1537 C C . ASN A 1 217 ? 26.255 -1.374 -12.943 1.00 97.06 217 ASN A C 1
ATOM 1539 O O . ASN A 1 217 ? 26.468 -0.481 -13.756 1.00 97.06 217 ASN A O 1
ATOM 1543 N N . GLY A 1 218 ? 26.399 -1.186 -11.627 1.00 94.44 218 GLY A N 1
ATOM 1544 C CA . GLY A 1 218 ? 26.842 0.079 -11.042 1.00 94.44 218 GLY A CA 1
ATOM 1545 C C . GLY A 1 218 ? 25.797 1.194 -11.075 1.00 94.44 218 GLY A C 1
ATOM 1546 O O . GLY A 1 218 ? 26.173 2.352 -10.904 1.00 94.44 218 GLY A O 1
ATOM 1547 N N . GLY A 1 219 ? 24.517 0.869 -11.289 1.00 97.31 219 GLY A N 1
ATOM 1548 C CA . GLY A 1 219 ? 23.438 1.847 -11.197 1.00 97.31 219 GLY A CA 1
ATOM 1549 C C . GLY A 1 219 ? 23.344 2.480 -9.806 1.00 97.31 219 GLY A C 1
ATOM 1550 O O . GLY A 1 219 ? 23.763 1.908 -8.796 1.00 97.31 219 GLY A O 1
ATOM 1551 N N . THR A 1 220 ? 22.801 3.691 -9.758 1.00 97.50 220 THR A N 1
ATOM 1552 C CA . THR A 1 220 ? 22.723 4.508 -8.545 1.00 97.50 220 THR A CA 1
ATOM 1553 C C . THR A 1 220 ? 21.308 5.016 -8.320 1.00 97.50 220 THR A C 1
ATOM 1555 O O . THR A 1 220 ? 20.620 5.409 -9.260 1.00 97.50 220 THR A O 1
ATOM 1558 N N . LEU A 1 221 ? 20.880 5.021 -7.058 1.00 97.62 221 LEU A N 1
ATOM 1559 C CA . LEU A 1 221 ? 19.602 5.594 -6.654 1.00 97.62 221 LEU A CA 1
ATOM 1560 C C . LEU A 1 221 ? 19.766 7.094 -6.380 1.00 97.62 221 LEU A C 1
ATOM 1562 O O . LEU A 1 221 ? 20.617 7.499 -5.586 1.00 97.62 221 LEU A O 1
ATOM 1566 N N . SER A 1 222 ? 18.924 7.908 -7.006 1.00 95.00 222 SER A N 1
ATOM 1567 C CA . SER A 1 222 ? 18.832 9.355 -6.817 1.00 95.00 222 SER A CA 1
ATOM 1568 C C . SER A 1 222 ? 17.420 9.730 -6.374 1.00 95.00 222 SER A C 1
ATOM 1570 O O . SER A 1 222 ? 16.446 9.104 -6.787 1.00 95.00 222 SER A O 1
ATOM 1572 N N . GLY A 1 223 ? 17.294 10.727 -5.494 1.00 88.69 223 GLY A N 1
ATOM 1573 C CA . GLY A 1 223 ? 15.992 11.236 -5.037 1.00 88.69 223 GLY A CA 1
ATOM 1574 C C . GLY A 1 223 ? 15.124 10.248 -4.240 1.00 88.69 223 GLY A C 1
ATOM 1575 O O . GLY A 1 223 ? 14.028 10.615 -3.843 1.00 88.69 223 GLY A O 1
ATOM 1576 N N . GLY A 1 224 ? 15.605 9.027 -3.980 1.00 89.44 224 GLY A N 1
ATOM 1577 C CA . GLY A 1 224 ? 14.880 7.973 -3.261 1.00 89.44 224 GLY A CA 1
ATOM 1578 C C . GLY A 1 224 ? 14.048 7.040 -4.149 1.00 89.44 224 GLY A C 1
ATOM 1579 O O . GLY A 1 224 ? 13.738 5.944 -3.701 1.00 89.44 224 GLY A O 1
ATOM 1580 N N . ASN A 1 225 ? 13.755 7.417 -5.398 1.00 93.44 225 ASN A N 1
ATOM 1581 C CA . ASN A 1 225 ? 12.907 6.635 -6.310 1.00 93.44 225 ASN A CA 1
ATOM 1582 C C . ASN A 1 225 ? 13.388 6.593 -7.774 1.00 93.44 225 ASN A C 1
ATOM 1584 O O . ASN A 1 225 ? 12.730 5.985 -8.605 1.00 93.44 225 ASN A O 1
ATOM 1588 N N . THR A 1 226 ? 14.501 7.246 -8.126 1.00 96.44 226 THR A N 1
ATOM 1589 C CA . THR A 1 226 ? 15.004 7.253 -9.511 1.00 96.44 226 THR A CA 1
ATOM 1590 C C . THR A 1 226 ? 16.294 6.450 -9.618 1.00 96.44 226 THR A C 1
ATOM 1592 O O . THR A 1 226 ? 17.305 6.826 -9.016 1.00 96.44 226 THR A O 1
ATOM 1595 N N . VAL A 1 227 ? 16.298 5.376 -10.402 1.00 98.25 227 VAL A N 1
ATOM 1596 C CA . VAL A 1 227 ? 17.498 4.570 -10.664 1.00 98.25 227 VAL A CA 1
ATOM 1597 C C . VAL A 1 227 ? 18.170 5.066 -11.942 1.00 98.25 227 VAL A C 1
ATOM 1599 O O . VAL A 1 227 ? 17.523 5.222 -12.970 1.00 98.25 227 VAL A O 1
ATOM 1602 N N . ASN A 1 228 ? 19.471 5.351 -11.867 1.00 97.69 228 ASN A N 1
ATOM 1603 C CA . ASN A 1 228 ? 20.259 5.861 -12.988 1.00 97.69 228 ASN A CA 1
ATOM 1604 C C . ASN A 1 228 ? 21.457 4.947 -13.250 1.00 97.69 228 ASN A C 1
ATOM 1606 O O . ASN A 1 228 ? 22.253 4.693 -12.338 1.00 97.69 228 ASN A O 1
ATOM 1610 N N . TRP A 1 229 ? 21.636 4.531 -14.498 1.00 98.25 229 TRP A N 1
ATOM 1611 C CA . TRP A 1 229 ? 22.862 3.910 -14.993 1.00 98.25 229 TRP A CA 1
ATOM 1612 C C . TRP A 1 229 ? 23.578 4.889 -15.906 1.00 98.25 229 TRP A C 1
ATOM 1614 O O . TRP A 1 229 ? 22.941 5.578 -16.696 1.00 98.25 229 TRP A O 1
ATOM 1624 N N . THR A 1 230 ? 24.903 4.959 -15.795 1.00 96.81 230 THR A N 1
ATOM 1625 C CA . THR A 1 230 ? 25.701 5.897 -16.590 1.00 96.81 230 THR A CA 1
ATOM 1626 C C . THR A 1 230 ? 26.898 5.218 -17.219 1.00 96.81 230 THR A C 1
ATOM 1628 O O . THR A 1 230 ? 27.526 4.381 -16.565 1.00 96.81 230 THR A O 1
ATOM 1631 N N . ASN A 1 231 ? 27.283 5.670 -18.413 1.00 95.50 231 ASN A N 1
ATOM 1632 C CA . ASN A 1 231 ? 28.443 5.168 -19.153 1.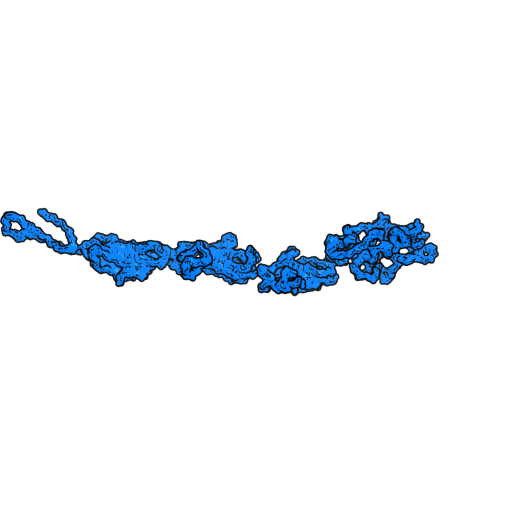00 95.50 231 ASN A CA 1
ATOM 1633 C C . ASN A 1 231 ? 28.383 3.652 -19.428 1.00 95.50 231 ASN A C 1
ATOM 1635 O O . ASN A 1 231 ? 29.402 2.961 -19.337 1.00 95.50 231 ASN A O 1
ATOM 1639 N N . LEU A 1 232 ? 27.196 3.124 -19.740 1.00 97.00 232 LEU A N 1
ATOM 1640 C CA . LEU A 1 232 ? 27.056 1.757 -20.233 1.00 97.00 232 LEU A CA 1
ATOM 1641 C C . LEU A 1 232 ? 27.609 1.647 -21.667 1.00 97.00 232 LEU A C 1
ATOM 1643 O O . LEU A 1 232 ? 27.763 2.638 -22.386 1.00 97.00 232 LEU A O 1
ATOM 1647 N N . SER A 1 233 ? 27.933 0.420 -22.071 1.00 96.19 233 SER A N 1
ATOM 1648 C CA . SER A 1 233 ? 28.402 0.102 -23.420 1.00 96.19 233 SER A CA 1
ATOM 1649 C C . SER A 1 233 ? 27.764 -1.188 -23.910 1.00 96.19 233 SER A C 1
ATOM 1651 O O . SER A 1 233 ? 27.826 -2.192 -23.195 1.00 96.19 233 SER A O 1
ATOM 1653 N N . VAL A 1 234 ? 27.240 -1.180 -25.131 1.00 96.44 234 VAL A N 1
ATOM 1654 C CA . VAL A 1 234 ? 26.582 -2.329 -25.762 1.00 96.44 234 VAL A CA 1
ATOM 1655 C C . VAL A 1 234 ? 27.281 -2.603 -27.094 1.00 96.44 234 VAL A C 1
ATOM 1657 O O . VAL A 1 234 ? 27.428 -1.717 -27.937 1.00 96.44 234 VAL A O 1
ATOM 1660 N N . ALA A 1 235 ? 27.796 -3.820 -27.274 1.00 96.50 235 ALA A N 1
ATOM 1661 C CA . ALA A 1 235 ? 28.407 -4.207 -28.546 1.00 96.50 235 ALA A CA 1
ATOM 1662 C C . ALA A 1 235 ? 27.335 -4.318 -29.644 1.00 96.50 235 ALA A C 1
ATOM 1664 O O . ALA A 1 235 ? 26.181 -4.583 -29.332 1.00 96.50 235 ALA A O 1
ATOM 1665 N N . ASN A 1 236 ? 27.714 -4.140 -30.912 1.00 92.94 236 ASN A N 1
ATOM 1666 C CA . ASN A 1 236 ? 26.817 -4.399 -32.047 1.00 92.94 236 ASN A CA 1
ATOM 1667 C C . ASN A 1 236 ? 26.227 -5.825 -31.947 1.00 92.94 236 ASN A C 1
ATOM 1669 O O . ASN A 1 236 ? 26.980 -6.798 -31.800 1.00 92.94 236 ASN A O 1
ATOM 1673 N N . GLY A 1 237 ? 24.896 -5.917 -32.006 1.00 90.94 237 GLY A N 1
ATOM 1674 C CA . GLY A 1 237 ? 24.105 -7.145 -31.974 1.00 90.94 237 GLY A CA 1
ATOM 1675 C C . GLY A 1 237 ? 24.055 -7.832 -30.608 1.00 90.94 237 GLY A C 1
ATOM 1676 O O . GLY A 1 237 ? 23.864 -9.050 -30.548 1.00 90.94 237 GLY A O 1
ATOM 1677 N N . ALA A 1 238 ? 24.313 -7.104 -29.518 1.00 96.75 238 ALA A N 1
ATOM 1678 C CA . ALA A 1 238 ? 24.361 -7.647 -28.162 1.00 96.75 238 ALA A CA 1
ATOM 1679 C C . ALA A 1 238 ? 23.368 -6.960 -27.217 1.00 96.75 238 ALA A C 1
ATOM 1681 O O . ALA A 1 238 ? 22.948 -5.836 -27.457 1.00 96.75 238 ALA A O 1
ATOM 1682 N N . ASP A 1 239 ? 23.088 -7.632 -26.097 1.00 95.88 239 ASP A N 1
ATOM 1683 C CA . ASP A 1 239 ? 22.279 -7.100 -25.001 1.00 95.88 239 ASP A CA 1
ATOM 1684 C C . ASP A 1 239 ? 23.146 -6.707 -23.801 1.00 95.88 239 ASP A C 1
ATOM 1686 O O . ASP A 1 239 ? 24.107 -7.402 -23.439 1.00 95.88 239 ASP A O 1
ATOM 1690 N N . VAL A 1 240 ? 22.735 -5.654 -23.100 1.00 98.00 240 VAL A N 1
ATOM 1691 C CA . VAL A 1 240 ? 23.102 -5.409 -21.703 1.00 98.00 240 VAL A CA 1
ATOM 1692 C C . VAL A 1 240 ? 21.840 -5.434 -20.858 1.00 98.00 240 VAL A C 1
ATOM 1694 O O . VAL A 1 240 ? 20.899 -4.690 -21.101 1.00 98.00 240 VAL A O 1
ATOM 1697 N N . ILE A 1 241 ? 21.844 -6.272 -19.824 1.00 97.88 241 ILE A N 1
ATOM 1698 C CA . ILE A 1 241 ? 20.727 -6.392 -18.889 1.00 97.88 241 ILE A CA 1
ATOM 1699 C C . ILE A 1 241 ? 21.100 -5.697 -17.584 1.00 97.88 241 ILE A C 1
ATOM 1701 O O . ILE A 1 241 ? 22.138 -6.002 -16.985 1.00 97.88 241 ILE A O 1
ATOM 1705 N N . VAL A 1 242 ? 20.239 -4.791 -17.127 1.00 98.44 242 VAL A N 1
ATOM 1706 C CA . VAL A 1 242 ? 20.325 -4.156 -15.810 1.00 98.44 242 VAL A CA 1
ATOM 1707 C C . VAL A 1 242 ? 19.063 -4.441 -15.003 1.00 98.44 242 VAL A C 1
ATOM 1709 O O . VAL A 1 242 ? 17.975 -4.600 -15.549 1.00 98.44 242 VAL A O 1
ATOM 1712 N N . THR A 1 243 ? 19.208 -4.559 -13.686 1.00 98.38 243 THR A N 1
ATOM 1713 C CA . THR A 1 243 ? 18.105 -4.911 -12.787 1.00 98.38 243 THR A CA 1
ATOM 1714 C C . THR A 1 243 ? 18.182 -4.121 -11.491 1.00 98.38 243 THR A C 1
ATOM 1716 O O . THR A 1 243 ? 19.261 -3.668 -11.095 1.00 98.38 243 THR A O 1
ATOM 1719 N N . PHE A 1 244 ? 17.043 -3.987 -10.822 1.00 98.62 244 PHE A N 1
ATOM 1720 C CA . PHE A 1 244 ? 16.956 -3.575 -9.426 1.00 98.62 244 PHE A CA 1
ATOM 1721 C C . PHE A 1 244 ? 15.744 -4.231 -8.764 1.00 98.62 244 PHE A C 1
ATOM 1723 O O . PHE A 1 244 ? 14.772 -4.592 -9.429 1.00 98.62 244 PHE A O 1
ATOM 1730 N N . ASN A 1 245 ? 15.809 -4.369 -7.445 1.00 98.44 245 ASN A N 1
ATOM 1731 C CA . ASN A 1 245 ? 14.701 -4.835 -6.626 1.00 98.44 245 ASN A CA 1
ATOM 1732 C C . ASN A 1 245 ? 13.971 -3.644 -6.009 1.00 98.44 245 ASN A C 1
ATOM 1734 O O . ASN A 1 245 ? 14.622 -2.671 -5.624 1.00 98.44 245 ASN A O 1
ATOM 1738 N N . ALA A 1 246 ? 12.657 -3.754 -5.850 1.00 97.69 246 ALA A N 1
ATOM 1739 C CA . ALA A 1 246 ? 11.847 -2.808 -5.094 1.00 97.69 246 ALA A CA 1
ATOM 1740 C C . ALA A 1 246 ? 10.822 -3.560 -4.234 1.00 97.69 246 ALA A C 1
ATOM 1742 O O . ALA A 1 246 ? 10.270 -4.569 -4.666 1.00 97.69 246 ALA A O 1
ATOM 1743 N N . GLU A 1 247 ? 10.600 -3.080 -3.016 1.00 96.50 247 GLU A N 1
ATOM 1744 C CA . GLU A 1 247 ? 9.566 -3.582 -2.110 1.00 96.50 247 GLU A CA 1
ATOM 1745 C C . GLU A 1 247 ? 8.230 -2.911 -2.425 1.00 96.50 247 GLU A C 1
ATOM 1747 O O . GLU A 1 247 ? 8.187 -1.696 -2.627 1.00 96.50 247 GLU A O 1
ATOM 1752 N N . VAL A 1 248 ? 7.152 -3.686 -2.457 1.00 94.75 248 VAL A N 1
ATOM 1753 C CA . VAL A 1 248 ? 5.784 -3.197 -2.642 1.00 94.75 248 VAL A CA 1
ATOM 1754 C C . VAL A 1 248 ? 5.286 -2.601 -1.331 1.00 94.75 248 VAL A C 1
ATOM 1756 O O . VAL A 1 248 ? 5.224 -3.287 -0.313 1.00 94.75 248 VAL A O 1
ATOM 1759 N N . LEU A 1 249 ? 4.955 -1.313 -1.324 1.00 90.44 249 LEU A N 1
ATOM 1760 C CA . LEU A 1 249 ? 4.652 -0.589 -0.092 1.00 90.44 249 LEU A CA 1
ATOM 1761 C C . LEU A 1 249 ? 3.178 -0.724 0.306 1.00 90.44 249 LEU A C 1
ATOM 1763 O O . LEU A 1 249 ? 2.284 -0.554 -0.516 1.00 90.44 249 LEU A O 1
ATOM 1767 N N . VAL A 1 250 ? 2.929 -0.900 1.608 1.00 80.88 250 VAL A N 1
ATOM 1768 C CA . VAL A 1 250 ? 1.582 -0.827 2.219 1.00 80.88 250 VAL A CA 1
ATOM 1769 C C . VAL A 1 250 ? 0.962 0.576 2.142 1.00 80.88 250 VAL A C 1
ATOM 1771 O O . VAL A 1 250 ? -0.245 0.748 2.273 1.00 80.88 250 VAL A O 1
ATOM 1774 N N . THR A 1 251 ? 1.787 1.607 1.930 1.00 69.88 251 THR A N 1
ATOM 1775 C CA . THR A 1 251 ? 1.354 3.005 1.836 1.00 69.88 251 THR A CA 1
ATOM 1776 C C . THR A 1 251 ? 2.003 3.687 0.634 1.00 69.88 251 THR A C 1
ATOM 1778 O O . THR A 1 251 ? 3.209 3.600 0.429 1.00 69.88 251 THR A O 1
ATOM 1781 N N . GLY A 1 252 ? 1.187 4.397 -0.141 1.00 64.56 252 GLY A N 1
ATOM 1782 C CA . GLY A 1 252 ? 1.582 5.292 -1.230 1.00 64.56 252 GLY A CA 1
ATOM 1783 C C . GLY A 1 252 ? 0.716 6.557 -1.226 1.00 64.56 252 GLY A C 1
ATOM 1784 O O . GLY A 1 252 ? -0.346 6.587 -0.601 1.00 64.56 252 GLY A O 1
ATOM 1785 N N . THR A 1 253 ? 1.151 7.618 -1.899 1.00 65.31 253 THR A N 1
ATOM 1786 C CA . THR A 1 253 ? 0.363 8.861 -2.016 1.00 65.31 253 THR A CA 1
ATOM 1787 C C . THR A 1 253 ? -0.788 8.731 -3.009 1.00 65.31 253 THR A C 1
ATOM 1789 O O . THR A 1 253 ? -1.810 9.399 -2.855 1.00 65.31 253 THR A O 1
ATOM 1792 N N . ASN A 1 254 ? -0.651 7.841 -3.993 1.00 63.84 254 ASN A N 1
ATOM 1793 C CA . ASN A 1 254 ? -1.736 7.450 -4.882 1.00 63.84 254 ASN A CA 1
ATOM 1794 C C . ASN A 1 254 ? -2.735 6.534 -4.168 1.00 63.84 254 ASN A C 1
ATOM 1796 O O . ASN A 1 254 ? -2.353 5.669 -3.381 1.00 63.84 254 ASN A O 1
ATOM 1800 N N . THR A 1 255 ? -4.020 6.714 -4.469 1.00 66.31 255 THR A N 1
ATOM 1801 C CA . THR A 1 255 ? -5.138 5.903 -3.955 1.00 66.31 255 THR A CA 1
ATOM 1802 C C . THR A 1 255 ? -5.566 4.814 -4.945 1.00 66.31 255 THR A C 1
ATOM 1804 O O . THR A 1 255 ? -6.678 4.307 -4.856 1.00 66.31 255 THR A O 1
ATOM 1807 N N . THR A 1 256 ? -4.739 4.520 -5.951 1.00 74.94 256 THR A N 1
ATOM 1808 C CA . THR A 1 256 ? -5.020 3.524 -6.991 1.00 74.94 256 THR A CA 1
ATOM 1809 C C . THR A 1 256 ? -4.361 2.194 -6.652 1.00 74.94 256 THR A C 1
ATOM 1811 O O . THR A 1 256 ? -3.310 2.165 -6.020 1.00 74.94 256 THR A O 1
ATOM 1814 N N . THR A 1 257 ? -4.945 1.096 -7.125 1.00 80.00 257 THR A N 1
ATOM 1815 C CA . THR A 1 257 ? -4.350 -0.249 -7.049 1.00 80.00 257 THR A CA 1
ATOM 1816 C C . THR A 1 257 ? -3.501 -0.586 -8.279 1.00 80.00 257 THR A C 1
ATOM 1818 O O . THR A 1 257 ? -2.669 -1.484 -8.230 1.00 80.00 257 THR A O 1
ATOM 1821 N N . SER A 1 258 ? -3.660 0.168 -9.376 1.00 85.94 258 SER A N 1
ATOM 1822 C CA . SER A 1 258 ? -2.908 -0.001 -10.625 1.00 85.94 258 SER A CA 1
ATOM 1823 C C . SER A 1 258 ? -1.759 0.998 -10.744 1.00 85.94 258 SER A C 1
ATOM 1825 O O . SER A 1 258 ? -1.948 2.202 -10.554 1.00 85.94 258 SER A O 1
ATOM 1827 N N . TYR A 1 259 ? -0.597 0.493 -11.154 1.00 90.88 259 TYR A N 1
ATOM 1828 C CA . TYR A 1 259 ? 0.650 1.229 -11.330 1.00 90.88 259 TYR A CA 1
ATOM 1829 C C . TYR A 1 259 ? 1.291 0.917 -12.686 1.00 90.88 259 TYR A C 1
ATOM 1831 O O . TYR A 1 259 ? 1.020 -0.107 -13.316 1.00 90.88 259 TYR A O 1
ATOM 1839 N N . TYR A 1 260 ? 2.177 1.808 -13.117 1.00 91.56 260 TYR A N 1
ATOM 1840 C CA . TYR A 1 260 ? 3.092 1.586 -14.228 1.00 91.56 260 TYR A CA 1
ATOM 1841 C C . TYR A 1 260 ? 4.482 2.072 -13.819 1.00 91.56 260 TYR A C 1
ATOM 1843 O O . TYR A 1 260 ? 4.605 2.990 -13.008 1.00 91.56 260 TYR A O 1
ATOM 1851 N N . ASN A 1 261 ? 5.529 1.458 -14.362 1.00 92.88 261 ASN A N 1
ATOM 1852 C CA . ASN A 1 261 ? 6.902 1.915 -14.186 1.00 92.88 261 ASN A CA 1
ATOM 1853 C C . ASN A 1 261 ? 7.546 2.152 -15.554 1.00 92.88 261 ASN A C 1
ATOM 1855 O O . ASN A 1 261 ? 7.408 1.323 -16.452 1.00 92.88 261 ASN A O 1
ATOM 1859 N N . GLN A 1 262 ? 8.278 3.253 -15.688 1.00 90.81 262 GLN A N 1
ATOM 1860 C CA . GLN A 1 262 ? 8.834 3.727 -16.952 1.00 90.81 262 GLN A CA 1
ATOM 1861 C C . GLN A 1 262 ? 10.354 3.880 -16.871 1.00 90.81 262 GLN A C 1
ATOM 1863 O O . GLN A 1 262 ? 10.897 4.315 -15.849 1.00 90.81 262 GLN A O 1
ATOM 1868 N N . ALA A 1 263 ? 11.026 3.545 -17.968 1.00 92.25 263 ALA A N 1
ATOM 1869 C CA . ALA A 1 263 ? 12.449 3.765 -18.155 1.00 92.25 263 ALA A CA 1
ATOM 1870 C C . ALA A 1 263 ? 12.745 4.308 -19.556 1.00 92.25 263 ALA A C 1
ATOM 1872 O O . ALA A 1 263 ? 11.988 4.036 -20.482 1.00 92.25 263 ALA A O 1
ATOM 1873 N N . GLU A 1 264 ? 13.845 5.045 -19.682 1.00 89.19 264 GLU A N 1
ATOM 1874 C CA . GLU A 1 264 ? 14.266 5.732 -20.910 1.00 89.19 264 GLU A CA 1
ATOM 1875 C C . GLU A 1 264 ? 15.801 5.696 -21.049 1.00 89.19 264 GLU A C 1
ATOM 1877 O O . GLU A 1 264 ? 16.536 5.769 -20.045 1.00 89.19 264 GLU A O 1
ATOM 1882 N N . ILE A 1 265 ? 16.304 5.610 -22.281 1.00 89.44 265 ILE A N 1
ATOM 1883 C CA . ILE A 1 265 ? 17.705 5.890 -22.604 1.00 89.44 265 ILE A CA 1
ATOM 1884 C C . ILE A 1 265 ? 17.866 7.409 -22.735 1.00 89.44 265 ILE A C 1
ATOM 1886 O O . ILE A 1 265 ? 17.408 8.058 -23.658 1.00 89.44 265 ILE A O 1
ATOM 1890 N N . THR A 1 266 ? 18.579 8.009 -21.788 1.00 87.62 266 THR A N 1
ATOM 1891 C CA . THR A 1 266 ? 18.740 9.471 -21.695 1.00 87.62 266 THR A CA 1
ATOM 1892 C C . THR A 1 266 ? 19.949 10.036 -22.444 1.00 87.62 266 THR A C 1
ATOM 1894 O O . THR A 1 266 ? 20.109 11.254 -22.522 1.00 87.62 266 THR A O 1
ATOM 1897 N N . ALA A 1 267 ? 20.878 9.190 -22.893 1.00 88.19 267 ALA A N 1
ATOM 1898 C CA . ALA A 1 267 ? 22.052 9.612 -23.660 1.00 88.19 267 ALA A CA 1
ATOM 1899 C C . ALA A 1 267 ? 22.765 8.414 -24.299 1.00 88.19 267 ALA A C 1
ATOM 1901 O O . ALA A 1 267 ? 22.748 7.327 -23.725 1.00 88.19 267 ALA A O 1
ATOM 1902 N N . SER A 1 268 ? 23.484 8.669 -25.396 1.00 91.12 268 SER A N 1
ATOM 1903 C CA . SER A 1 268 ? 24.478 7.796 -26.038 1.00 91.12 268 SER A CA 1
ATOM 1904 C C . SER A 1 268 ? 25.576 8.667 -26.680 1.00 91.12 268 SER A C 1
ATOM 1906 O O . SER A 1 268 ? 25.324 9.823 -27.026 1.00 91.12 268 SER A O 1
ATOM 1908 N N . ASP A 1 269 ? 26.802 8.149 -26.823 1.00 90.12 269 ASP A N 1
ATOM 1909 C CA . ASP A 1 269 ? 27.886 8.833 -27.558 1.00 90.12 269 ASP A CA 1
ATOM 1910 C C . ASP A 1 269 ? 27.685 8.772 -29.084 1.00 90.12 269 ASP A C 1
ATOM 1912 O O . ASP A 1 269 ? 28.221 9.604 -29.824 1.00 90.12 269 ASP A O 1
ATOM 1916 N N . ASN A 1 270 ? 26.965 7.753 -29.556 1.00 88.38 270 ASN A N 1
ATOM 1917 C CA . ASN A 1 270 ? 26.731 7.500 -30.971 1.00 88.38 270 ASN A CA 1
ATOM 1918 C C . ASN A 1 270 ? 25.450 8.196 -31.435 1.00 88.38 270 ASN A C 1
ATOM 1920 O O . ASN A 1 270 ? 24.545 8.446 -30.643 1.00 88.38 270 ASN A O 1
ATOM 1924 N N . VAL A 1 271 ? 25.369 8.469 -32.738 1.00 82.25 271 VAL A N 1
ATOM 1925 C CA . VAL A 1 271 ? 24.093 8.856 -33.346 1.00 82.25 271 VAL A CA 1
ATOM 1926 C C . VAL A 1 271 ? 23.189 7.634 -33.357 1.00 82.25 271 VAL A C 1
ATOM 1928 O O . VAL A 1 271 ? 23.623 6.570 -33.802 1.00 82.25 271 VAL A O 1
ATOM 1931 N N . ASP A 1 272 ? 21.964 7.834 -32.898 1.00 81.81 272 ASP A N 1
ATOM 1932 C CA . ASP A 1 272 ? 20.875 6.877 -32.949 1.00 81.81 272 ASP A CA 1
ATOM 1933 C C . ASP A 1 272 ? 19.809 7.423 -33.927 1.00 81.81 272 ASP A C 1
ATOM 1935 O O . ASP A 1 272 ? 19.343 8.547 -33.717 1.00 81.81 272 ASP A O 1
ATOM 1939 N N . PRO A 1 273 ? 19.585 6.791 -35.099 1.00 73.31 273 PRO A N 1
ATOM 1940 C CA . PRO A 1 273 ? 18.825 7.386 -36.202 1.00 73.31 273 PRO A CA 1
ATOM 1941 C C . PRO A 1 273 ? 17.341 7.662 -35.947 1.00 73.31 273 PRO A C 1
ATOM 1943 O O . PRO A 1 273 ? 16.798 8.531 -36.635 1.00 73.31 273 PRO A O 1
ATOM 1946 N N . ASP A 1 274 ? 16.708 6.929 -35.039 1.00 68.06 274 ASP A N 1
ATOM 1947 C CA . ASP A 1 274 ? 15.274 6.978 -34.732 1.00 68.06 274 ASP A CA 1
ATOM 1948 C C . ASP A 1 274 ? 14.956 7.350 -33.276 1.00 68.06 274 ASP A C 1
ATOM 1950 O O . ASP A 1 274 ? 13.802 7.642 -32.983 1.00 68.06 274 ASP A O 1
ATOM 1954 N N . SER A 1 275 ? 15.965 7.501 -32.415 1.00 65.56 275 SER A N 1
ATOM 1955 C CA . SER A 1 275 ? 15.804 8.089 -31.077 1.00 65.56 275 SER A CA 1
ATOM 1956 C C . SER A 1 275 ? 15.659 9.619 -31.124 1.00 65.56 275 SER A C 1
ATOM 1958 O O . SER A 1 275 ? 16.506 10.350 -31.664 1.00 65.56 275 SER A O 1
ATOM 1960 N N . GLU A 1 276 ? 14.624 10.144 -30.467 1.00 56.72 276 GLU A N 1
ATOM 1961 C CA . GLU A 1 276 ? 14.471 11.570 -30.188 1.00 56.72 276 GLU A CA 1
ATOM 1962 C C . GLU A 1 276 ? 14.373 11.838 -28.675 1.00 56.72 276 GLU A C 1
ATOM 1964 O O . GLU A 1 276 ? 13.305 12.087 -28.136 1.00 56.72 276 GLU A O 1
ATOM 1969 N N . PHE A 1 277 ? 15.515 12.000 -27.995 1.00 50.75 277 PHE A N 1
ATOM 1970 C CA . PHE A 1 277 ? 15.604 12.347 -26.556 1.00 50.75 277 PHE A CA 1
ATOM 1971 C C . PHE A 1 277 ? 14.733 13.545 -26.057 1.00 50.75 277 PHE A C 1
ATOM 1973 O O . PHE A 1 277 ? 14.673 13.830 -24.859 1.00 50.75 277 PHE A O 1
ATOM 1980 N N . ASN A 1 278 ? 14.131 14.350 -26.944 1.00 43.41 278 ASN A N 1
ATOM 1981 C CA . ASN A 1 278 ? 13.413 15.585 -26.591 1.00 43.41 278 ASN A CA 1
ATOM 1982 C C . ASN A 1 278 ? 11.890 15.565 -26.817 1.00 43.41 278 ASN A C 1
ATOM 1984 O O . ASN A 1 278 ? 11.228 16.548 -26.458 1.00 43.41 278 ASN A O 1
ATOM 1988 N N . VAL A 1 279 ? 11.351 14.494 -27.394 1.00 44.66 279 VAL A N 1
ATOM 1989 C CA . VAL A 1 279 ? 9.911 14.289 -27.607 1.00 44.66 279 VAL A CA 1
ATOM 1990 C C . VAL A 1 279 ? 9.422 13.162 -26.693 1.00 44.66 279 VAL A C 1
ATOM 1992 O O . VAL A 1 279 ? 10.194 12.594 -25.940 1.00 44.66 279 VAL A O 1
ATOM 1995 N N . SER A 1 280 ? 8.111 13.031 -26.537 1.00 48.44 280 SER A N 1
ATOM 1996 C CA . SER A 1 280 ? 7.495 12.447 -25.341 1.00 48.44 280 SER A CA 1
ATOM 1997 C C . SER A 1 280 ? 6.979 11.042 -25.629 1.00 48.44 280 SER A C 1
ATOM 1999 O O . SER A 1 280 ? 6.033 10.982 -26.405 1.00 48.44 280 SER A O 1
ATOM 2001 N N . PHE A 1 281 ? 7.475 10.017 -24.923 1.00 55.22 281 PHE A N 1
ATOM 2002 C CA . PHE A 1 281 ? 6.910 8.703 -24.520 1.00 55.22 281 PHE A CA 1
ATOM 2003 C C . PHE A 1 281 ? 5.984 7.889 -25.465 1.00 55.22 281 PHE A C 1
ATOM 2005 O O . PHE A 1 281 ? 5.625 6.779 -25.094 1.00 55.22 281 PHE A O 1
ATOM 2012 N N . ASP A 1 282 ? 5.520 8.406 -26.607 1.00 49.06 282 ASP A N 1
ATOM 2013 C CA . ASP A 1 282 ? 4.444 7.833 -27.437 1.00 49.06 282 ASP A CA 1
ATOM 2014 C C . ASP A 1 282 ? 4.356 8.440 -28.868 1.00 49.06 282 ASP A C 1
ATOM 2016 O O . ASP A 1 282 ? 3.358 8.225 -29.571 1.00 49.06 282 ASP A O 1
ATOM 2020 N N . THR A 1 283 ? 5.329 9.238 -29.334 1.00 49.19 283 THR A N 1
ATOM 2021 C CA . THR A 1 283 ? 5.267 9.857 -30.674 1.00 49.19 283 THR A CA 1
ATOM 2022 C C . THR A 1 283 ? 6.191 9.183 -31.691 1.00 49.19 283 THR A C 1
ATOM 2024 O O . THR A 1 283 ? 7.392 9.392 -31.692 1.00 49.19 283 THR A O 1
ATOM 2027 N N . ASP A 1 284 ? 5.596 8.432 -32.631 1.00 51.31 284 ASP A N 1
ATOM 2028 C CA . ASP A 1 284 ? 6.213 8.040 -33.916 1.00 51.31 284 ASP A CA 1
ATOM 2029 C C . ASP A 1 284 ? 6.418 9.307 -34.772 1.00 51.31 284 ASP A C 1
ATOM 2031 O O . ASP A 1 284 ? 5.620 9.641 -35.658 1.00 51.31 284 ASP A O 1
ATOM 2035 N N . ASP A 1 285 ? 7.445 10.087 -34.430 1.00 48.56 285 ASP A N 1
ATOM 2036 C CA . ASP A 1 285 ? 7.702 11.416 -34.992 1.00 48.56 285 ASP A CA 1
ATOM 2037 C C . ASP A 1 285 ? 8.192 11.378 -36.453 1.00 48.56 285 ASP A C 1
ATOM 2039 O O . ASP A 1 285 ? 8.171 12.400 -37.155 1.00 48.56 285 ASP A O 1
ATOM 2043 N N . LEU A 1 286 ? 8.517 10.183 -36.966 1.00 47.91 286 LEU A N 1
ATOM 2044 C CA . LEU A 1 286 ? 8.868 9.926 -38.368 1.00 47.91 286 LEU A CA 1
ATOM 2045 C C . LEU A 1 286 ? 7.735 9.285 -39.190 1.00 47.91 286 LEU A C 1
ATOM 2047 O O . LEU A 1 286 ? 7.826 9.249 -40.425 1.00 47.91 286 LEU A O 1
ATOM 2051 N N . ALA A 1 287 ? 6.637 8.875 -38.548 1.00 47.31 287 ALA A N 1
ATOM 2052 C CA . ALA A 1 287 ? 5.511 8.165 -39.152 1.00 47.31 287 ALA A CA 1
ATOM 2053 C C . ALA A 1 287 ? 5.945 6.921 -39.954 1.00 47.31 287 ALA A C 1
ATOM 2055 O O . ALA A 1 287 ? 5.370 6.627 -41.017 1.00 47.31 287 ALA A O 1
ATOM 2056 N N . ASP A 1 288 ? 6.985 6.228 -39.488 1.00 57.78 288 ASP A N 1
ATOM 2057 C CA . ASP A 1 288 ? 7.543 5.040 -40.139 1.00 57.78 288 ASP A CA 1
ATOM 2058 C C . ASP A 1 288 ? 6.934 3.726 -39.618 1.00 57.78 288 ASP A C 1
ATOM 2060 O O . ASP A 1 288 ? 7.080 2.676 -40.257 1.00 57.78 288 ASP A O 1
ATOM 2064 N N . GLY A 1 289 ? 6.124 3.809 -38.558 1.00 48.94 289 GLY A N 1
ATOM 2065 C CA . GLY A 1 289 ? 5.401 2.693 -37.970 1.00 48.94 289 GLY A CA 1
ATOM 2066 C C . GLY A 1 289 ? 6.166 1.933 -36.887 1.00 48.94 289 GLY A C 1
ATOM 2067 O O . GLY A 1 289 ? 5.654 0.889 -36.466 1.00 48.94 289 GLY A O 1
ATOM 2068 N N . ASN A 1 290 ? 7.324 2.427 -36.438 1.00 49.97 290 ASN A N 1
ATOM 2069 C CA . ASN A 1 290 ? 8.029 1.918 -35.265 1.00 49.97 290 ASN A CA 1
ATOM 2070 C C . ASN A 1 290 ? 7.699 2.782 -34.027 1.00 49.97 290 ASN A C 1
ATOM 2072 O O . ASN A 1 290 ? 7.784 4.005 -34.094 1.00 49.97 290 ASN A O 1
ATOM 2076 N N . PRO A 1 291 ? 7.259 2.181 -32.905 1.00 49.94 291 PRO A N 1
ATOM 2077 C CA . PRO A 1 291 ? 7.224 2.872 -31.619 1.00 49.94 291 PRO A CA 1
ATOM 2078 C C . PRO A 1 291 ? 8.655 3.230 -31.212 1.00 49.94 291 PRO A C 1
ATOM 2080 O O . PRO A 1 291 ? 9.515 2.362 -31.333 1.00 49.94 291 PRO A O 1
ATOM 2083 N N . ASP A 1 292 ? 8.861 4.455 -30.731 1.00 60.78 292 ASP A N 1
ATOM 2084 C CA . ASP A 1 292 ? 10.085 4.925 -30.066 1.00 60.78 292 ASP A CA 1
ATOM 2085 C C . ASP A 1 292 ? 10.610 3.839 -29.111 1.00 60.78 292 ASP A C 1
ATOM 2087 O O . ASP A 1 292 ? 9.921 3.457 -28.157 1.00 60.78 292 ASP A O 1
ATOM 2091 N N . ASP A 1 293 ? 11.730 3.207 -29.460 1.00 65.44 293 ASP A N 1
ATOM 2092 C CA . ASP A 1 293 ? 12.170 1.954 -28.850 1.00 65.44 293 ASP A CA 1
ATOM 2093 C C . ASP A 1 293 ? 13.241 2.155 -27.782 1.00 65.44 293 ASP A C 1
ATOM 2095 O O . ASP A 1 293 ? 13.581 1.198 -27.090 1.00 65.44 293 ASP A O 1
ATOM 2099 N N . ASP A 1 294 ? 13.708 3.380 -27.563 1.00 75.06 294 ASP A N 1
ATOM 2100 C CA . ASP A 1 294 ? 14.676 3.739 -26.528 1.00 75.06 294 ASP A CA 1
ATOM 2101 C C . ASP A 1 294 ? 14.031 3.905 -25.128 1.00 75.06 294 ASP A C 1
ATOM 2103 O O . ASP A 1 294 ? 14.707 4.104 -24.106 1.00 75.06 294 ASP A O 1
ATOM 2107 N N . GLU A 1 295 ? 12.714 3.706 -25.066 1.00 80.00 295 GLU A N 1
ATOM 2108 C CA . GLU A 1 295 ? 11.855 3.834 -23.902 1.00 80.00 295 GLU A CA 1
ATOM 2109 C C . GLU A 1 295 ? 10.992 2.600 -23.687 1.00 80.00 295 GLU A C 1
ATOM 2111 O O . GLU A 1 295 ? 10.597 1.870 -24.594 1.00 80.00 295 GLU A O 1
ATOM 2116 N N . SER A 1 296 ? 10.696 2.321 -22.421 1.00 85.44 296 SER A N 1
ATOM 2117 C CA . SER A 1 296 ? 9.927 1.135 -22.091 1.00 85.44 296 SER A CA 1
ATOM 2118 C C . SER A 1 296 ? 9.112 1.308 -20.828 1.00 85.44 296 SER A C 1
ATOM 2120 O O . SER A 1 296 ? 9.616 1.691 -19.765 1.00 85.44 296 SER A O 1
ATOM 2122 N N . ILE A 1 297 ? 7.834 0.960 -20.941 1.00 87.31 297 ILE A N 1
ATOM 2123 C CA . ILE A 1 297 ? 6.869 0.990 -19.852 1.00 87.31 297 ILE A CA 1
ATOM 2124 C C . ILE A 1 297 ? 6.455 -0.444 -19.539 1.00 87.31 297 ILE A C 1
ATOM 2126 O O . ILE A 1 297 ? 6.135 -1.233 -20.424 1.00 87.31 297 ILE A O 1
ATOM 2130 N N . VAL A 1 298 ? 6.424 -0.767 -18.251 1.00 89.25 298 VAL A N 1
ATOM 2131 C CA . VAL A 1 298 ? 5.646 -1.895 -17.742 1.00 89.25 298 VAL A CA 1
ATOM 2132 C C . VAL A 1 298 ? 4.406 -1.323 -17.069 1.00 89.25 298 VAL A C 1
ATOM 2134 O O . VAL A 1 298 ? 4.512 -0.572 -16.100 1.00 89.25 298 VAL A O 1
ATOM 2137 N N . ASP A 1 299 ? 3.239 -1.624 -17.624 1.00 87.75 299 ASP A N 1
ATOM 2138 C CA . ASP A 1 299 ? 1.942 -1.149 -17.155 1.00 87.75 299 ASP A CA 1
ATOM 2139 C C . ASP A 1 299 ? 1.150 -2.270 -16.463 1.00 87.75 299 ASP A C 1
ATOM 2141 O O . ASP A 1 299 ? 1.649 -3.383 -16.281 1.00 87.75 299 ASP A O 1
ATOM 2145 N N . ASN A 1 300 ? -0.084 -1.957 -16.052 1.00 87.00 300 ASN A N 1
ATOM 2146 C CA . ASN A 1 300 ? -1.023 -2.910 -15.452 1.00 87.00 300 ASN A CA 1
ATOM 2147 C C . ASN A 1 300 ? -0.439 -3.694 -14.265 1.00 87.00 300 ASN A C 1
ATOM 2149 O O . ASN A 1 300 ? -0.777 -4.861 -14.066 1.00 87.00 300 ASN A O 1
ATOM 2153 N N . ILE A 1 301 ? 0.435 -3.060 -13.477 1.00 91.94 301 ILE A N 1
ATOM 2154 C CA . ILE A 1 301 ? 0.901 -3.645 -12.225 1.00 91.94 301 ILE A CA 1
ATOM 2155 C C . ILE A 1 301 ? -0.197 -3.416 -11.190 1.00 91.94 301 ILE A C 1
ATOM 2157 O O . ILE A 1 301 ? -0.419 -2.277 -10.779 1.00 91.94 301 ILE A O 1
ATOM 2161 N N . VAL A 1 302 ? -0.904 -4.474 -10.806 1.00 91.12 302 VAL A N 1
ATOM 2162 C CA . VAL A 1 302 ? -2.020 -4.413 -9.856 1.00 91.12 302 VAL A CA 1
ATOM 2163 C C . VAL A 1 302 ? -1.526 -4.905 -8.504 1.00 91.12 302 VAL A C 1
ATOM 2165 O O . VAL A 1 302 ? -1.243 -6.084 -8.342 1.00 91.12 302 VAL A O 1
ATOM 2168 N N . ILE A 1 303 ? -1.381 -4.004 -7.538 1.00 91.38 303 ILE A N 1
ATOM 2169 C CA . ILE A 1 303 ? -0.954 -4.386 -6.189 1.00 91.38 303 ILE A CA 1
ATOM 2170 C C . ILE A 1 303 ? -2.160 -4.924 -5.420 1.00 91.38 303 ILE A C 1
ATOM 2172 O O . ILE A 1 303 ? -3.196 -4.264 -5.392 1.00 91.38 303 ILE A O 1
ATOM 2176 N N . ASN A 1 304 ? -1.985 -6.082 -4.786 1.00 91.12 304 ASN A N 1
ATOM 2177 C CA . ASN A 1 304 ? -2.911 -6.634 -3.803 1.00 91.12 304 ASN A CA 1
ATOM 2178 C C . ASN A 1 304 ? -2.595 -6.061 -2.404 1.00 91.12 304 ASN A C 1
ATOM 2180 O O . ASN A 1 304 ? -1.480 -6.246 -1.894 1.00 91.12 304 ASN A O 1
ATOM 2184 N N . PHE A 1 305 ? -3.555 -5.351 -1.806 1.00 90.81 305 PHE A N 1
ATOM 2185 C CA . PHE A 1 305 ? -3.438 -4.725 -0.489 1.00 90.81 305 PHE A CA 1
ATOM 2186 C C . PHE A 1 305 ? -4.187 -5.537 0.564 1.00 90.81 305 PHE A C 1
ATOM 2188 O O . PHE A 1 305 ? -5.383 -5.349 0.745 1.00 90.81 305 PHE A O 1
ATOM 2195 N N . LEU A 1 306 ? -3.445 -6.344 1.325 1.00 90.56 306 LEU A N 1
ATOM 2196 C CA . LEU A 1 306 ? -4.021 -7.206 2.356 1.00 90.56 306 LEU A CA 1
ATOM 2197 C C . LEU A 1 306 ? -4.791 -6.412 3.428 1.00 90.56 306 LEU A C 1
ATOM 2199 O O . LEU A 1 306 ? -4.286 -5.379 3.891 1.00 90.56 306 LEU A O 1
ATOM 2203 N N . PRO A 1 307 ? -5.931 -6.933 3.914 1.00 93.81 307 PRO A N 1
ATOM 2204 C CA . PRO A 1 307 ? -6.635 -6.352 5.042 1.00 93.81 307 PRO A CA 1
ATOM 2205 C C . PRO A 1 307 ? -5.877 -6.577 6.357 1.00 93.81 307 PRO A C 1
ATOM 2207 O O . PRO A 1 307 ? -5.148 -7.559 6.552 1.00 93.81 307 PRO A O 1
ATOM 2210 N N . VAL A 1 308 ? -6.095 -5.680 7.312 1.00 93.00 308 VAL A N 1
ATOM 2211 C CA . VAL A 1 308 ? -5.481 -5.675 8.638 1.00 93.00 308 VAL A CA 1
ATOM 2212 C C . VAL A 1 308 ? -6.580 -5.542 9.686 1.00 93.00 308 VAL A C 1
ATOM 2214 O O . VAL A 1 308 ? -7.135 -4.463 9.847 1.00 93.00 308 VAL A O 1
ATOM 2217 N N . ALA A 1 309 ? -6.865 -6.630 10.403 1.00 95.06 309 ALA A N 1
ATOM 2218 C CA . ALA A 1 309 ? -7.679 -6.604 11.614 1.00 95.06 309 ALA A CA 1
ATOM 2219 C C . ALA A 1 309 ? -6.772 -6.447 12.840 1.00 95.06 309 ALA A C 1
ATOM 2221 O O . ALA A 1 309 ? -5.693 -7.053 12.912 1.00 95.06 309 ALA A O 1
ATOM 2222 N N . VAL A 1 310 ? -7.202 -5.650 13.806 1.00 95.00 310 VAL A N 1
ATOM 2223 C CA . VAL A 1 310 ? -6.461 -5.291 15.012 1.00 95.00 310 VAL A CA 1
ATOM 2224 C C . VAL A 1 310 ? -7.250 -5.742 16.235 1.00 95.00 310 VAL A C 1
ATOM 2226 O O . VAL A 1 310 ? -8.466 -5.722 16.255 1.00 95.00 310 VAL A O 1
ATOM 2229 N N . ASN A 1 311 ? -6.556 -6.212 17.274 1.00 95.38 311 ASN A N 1
ATOM 2230 C CA . ASN A 1 311 ? -7.246 -6.665 18.480 1.00 95.38 311 ASN A CA 1
ATOM 2231 C C . ASN A 1 311 ? -7.946 -5.511 19.203 1.00 95.38 311 ASN A C 1
ATOM 2233 O O . ASN A 1 311 ? -7.367 -4.437 19.388 1.00 95.38 311 ASN A O 1
ATOM 2237 N N . ASP A 1 312 ? -9.121 -5.816 19.736 1.00 93.62 312 ASP A N 1
ATOM 2238 C CA . ASP A 1 312 ? -9.992 -4.871 20.414 1.00 93.62 312 ASP A CA 1
ATOM 2239 C C . ASP A 1 312 ? -10.068 -5.155 21.911 1.00 93.62 312 ASP A C 1
ATOM 2241 O O . ASP A 1 312 ? -9.952 -6.302 22.349 1.00 93.62 312 ASP A O 1
ATOM 2245 N N . ASN A 1 313 ? -10.296 -4.107 22.698 1.00 92.62 313 ASN A N 1
ATOM 2246 C CA . ASN A 1 313 ? -10.538 -4.202 24.132 1.00 92.62 313 ASN A CA 1
ATOM 2247 C C . ASN A 1 313 ? -11.847 -3.491 24.465 1.00 92.62 313 ASN A C 1
ATOM 2249 O O . ASN A 1 313 ? -12.041 -2.342 24.067 1.00 92.62 313 ASN A O 1
ATOM 2253 N N . VAL A 1 314 ? -12.725 -4.176 25.192 1.00 92.94 314 VAL A N 1
ATOM 2254 C CA . VAL A 1 314 ? -14.028 -3.656 25.610 1.00 92.94 314 VAL A CA 1
ATOM 2255 C C . VAL A 1 314 ? -14.239 -3.983 27.082 1.00 92.94 314 VAL A C 1
ATOM 2257 O O . VAL A 1 314 ? -13.902 -5.079 27.527 1.00 92.94 314 VAL A O 1
ATOM 2260 N N . ILE A 1 315 ? -14.798 -3.024 27.811 1.00 91.94 315 ILE A N 1
ATOM 2261 C CA . ILE A 1 315 ? -15.302 -3.210 29.169 1.00 91.94 315 ILE A CA 1
ATOM 2262 C C . ILE A 1 315 ? -16.825 -3.145 29.083 1.00 91.94 315 ILE A C 1
ATOM 2264 O O . ILE A 1 315 ? -17.354 -2.293 28.367 1.00 91.94 315 ILE A O 1
ATOM 2268 N N . VAL A 1 316 ? -17.500 -4.066 29.758 1.00 93.62 316 VAL A N 1
ATOM 2269 C CA . VAL A 1 316 ? -18.957 -4.068 29.945 1.00 93.62 316 VAL A CA 1
ATOM 2270 C C . VAL A 1 316 ? -19.256 -4.401 31.405 1.00 93.62 316 VAL A C 1
ATOM 2272 O O . VAL A 1 316 ? -18.391 -4.958 32.081 1.00 93.62 316 VAL A O 1
ATOM 2275 N N . THR A 1 317 ? -20.455 -4.101 31.877 1.00 93.25 317 THR A N 1
ATOM 2276 C CA . THR A 1 317 ? -20.921 -4.530 33.198 1.00 93.25 317 THR A CA 1
ATOM 2277 C C . THR A 1 317 ? -21.615 -5.884 33.124 1.00 93.25 317 THR A C 1
ATOM 2279 O O . THR A 1 317 ? -22.015 -6.336 32.037 1.00 93.25 317 THR A O 1
ATOM 2282 N N . GLU A 1 318 ? -21.699 -6.589 34.246 1.00 91.81 318 GLU A N 1
ATOM 2283 C CA . GLU A 1 318 ? -22.551 -7.766 34.348 1.00 91.81 318 GLU A CA 1
ATOM 2284 C C . GLU A 1 318 ? -24.033 -7.388 34.247 1.00 91.81 318 GLU A C 1
ATOM 2286 O O . GLU A 1 318 ? -24.381 -6.220 34.267 1.00 91.81 318 GLU A O 1
ATOM 2291 N N . GLY A 1 319 ? -24.908 -8.355 33.951 1.00 86.25 319 GLY A N 1
ATOM 2292 C CA . GLY A 1 319 ? -26.339 -8.080 33.717 1.00 86.25 319 GLY A CA 1
ATOM 2293 C C . GLY A 1 319 ? -26.666 -7.310 32.422 1.00 86.25 319 GLY A C 1
ATOM 2294 O O . GLY A 1 319 ? -27.718 -7.539 31.817 1.00 86.25 319 GLY A O 1
ATOM 2295 N N . SER A 1 320 ? -25.736 -6.494 31.916 1.00 90.25 320 SER A N 1
ATOM 2296 C CA . SER A 1 320 ? -25.924 -5.635 30.752 1.00 90.25 320 SER A CA 1
ATOM 2297 C C . SER A 1 320 ? -26.313 -6.402 29.488 1.00 90.25 320 SER A C 1
ATOM 2299 O O . SER A 1 320 ? -25.916 -7.543 29.220 1.00 90.25 320 SER A O 1
ATOM 2301 N N . SER A 1 321 ? -27.082 -5.739 28.626 1.00 88.94 321 SER A N 1
ATOM 2302 C CA . SER A 1 321 ? -27.511 -6.299 27.346 1.00 88.94 321 SER A CA 1
ATOM 2303 C C . SER A 1 321 ? -27.266 -5.329 26.197 1.00 88.94 321 SER A C 1
ATOM 2305 O O . SER A 1 321 ? -27.146 -4.123 26.374 1.00 88.94 321 SER A O 1
ATOM 2307 N N . ASN A 1 322 ? -27.211 -5.856 24.972 1.00 88.69 322 ASN A N 1
ATOM 2308 C CA . ASN A 1 322 ? -27.024 -5.055 23.758 1.00 88.69 322 ASN A CA 1
ATOM 2309 C C . ASN A 1 322 ? -25.713 -4.240 23.694 1.00 88.69 322 ASN A C 1
ATOM 2311 O O . ASN A 1 322 ? -25.671 -3.207 23.022 1.00 88.69 322 ASN A O 1
ATOM 2315 N N . ASN A 1 323 ? -24.628 -4.724 24.307 1.00 92.62 323 ASN A N 1
ATOM 2316 C CA . ASN A 1 323 ? -23.324 -4.059 24.271 1.00 92.62 323 ASN A CA 1
ATOM 2317 C C . ASN A 1 323 ? -22.779 -3.984 22.837 1.00 92.62 323 ASN A C 1
ATOM 2319 O O . ASN A 1 323 ? -22.418 -5.008 22.249 1.00 92.62 323 ASN A O 1
ATOM 2323 N N . GLN A 1 324 ? -22.736 -2.779 22.261 1.00 94.44 324 GLN A N 1
ATOM 2324 C CA . GLN A 1 324 ? -22.317 -2.555 20.875 1.00 94.44 324 GLN A CA 1
ATOM 2325 C C . GLN A 1 324 ? -20.797 -2.418 20.766 1.00 94.44 324 GLN A C 1
ATOM 2327 O O . GLN A 1 324 ? -20.195 -1.492 21.305 1.00 94.44 324 GLN A O 1
ATOM 2332 N N . ILE A 1 325 ? -20.181 -3.310 19.998 1.00 93.75 325 ILE A N 1
ATOM 2333 C CA . ILE A 1 325 ? -18.741 -3.378 19.769 1.00 93.75 325 ILE A CA 1
ATOM 2334 C C . ILE A 1 325 ? -18.461 -3.077 18.295 1.00 93.75 325 ILE A C 1
ATOM 2336 O O . ILE A 1 325 ? -18.636 -3.923 17.414 1.00 93.75 325 ILE A O 1
ATOM 2340 N N . ASN A 1 326 ? -18.002 -1.854 18.033 1.00 92.62 326 ASN A N 1
ATOM 2341 C CA . ASN A 1 326 ? -17.596 -1.394 16.705 1.00 92.62 326 ASN A CA 1
ATOM 2342 C C . ASN A 1 326 ? -16.132 -1.765 16.431 1.00 92.62 326 ASN A C 1
ATOM 2344 O O . ASN A 1 326 ? -15.248 -0.925 16.597 1.00 92.62 326 ASN A O 1
ATOM 2348 N N . VAL A 1 327 ? -15.884 -3.002 15.996 1.00 92.56 327 VAL A N 1
ATOM 2349 C CA . VAL A 1 327 ? -14.524 -3.515 15.713 1.00 92.56 327 VAL A CA 1
ATOM 2350 C C . VAL A 1 327 ? -13.786 -2.719 14.624 1.00 92.56 327 VAL A C 1
ATOM 2352 O O . VAL A 1 327 ? -12.572 -2.590 14.646 1.00 92.56 327 VAL A O 1
ATOM 2355 N N . LEU A 1 328 ? -14.523 -2.070 13.714 1.00 92.00 328 LEU A N 1
ATOM 2356 C CA . LEU A 1 328 ? -13.928 -1.263 12.643 1.00 92.00 328 LEU A CA 1
ATOM 2357 C C . LEU A 1 328 ? -13.439 0.126 13.083 1.00 92.00 328 LEU A C 1
ATOM 2359 O O . LEU A 1 328 ? -12.717 0.800 12.343 1.00 92.00 328 LEU A O 1
ATOM 2363 N N . LEU A 1 329 ? -13.863 0.610 14.253 1.00 87.75 329 LEU A N 1
ATOM 2364 C CA . LEU A 1 329 ? -13.454 1.921 14.749 1.00 87.75 329 LEU A CA 1
ATOM 2365 C C . LEU A 1 329 ? -12.150 1.815 15.533 1.00 87.75 329 LEU A C 1
ATOM 2367 O O . LEU A 1 329 ? -11.901 0.851 16.243 1.00 87.75 329 LEU A O 1
ATOM 2371 N N . ASN A 1 330 ? -11.334 2.870 15.477 1.00 84.06 330 ASN A N 1
ATOM 2372 C CA . ASN A 1 330 ? -10.140 2.937 16.312 1.00 84.06 330 ASN A CA 1
ATOM 2373 C C . ASN A 1 330 ? -10.523 3.067 17.795 1.00 84.06 330 ASN A C 1
ATOM 2375 O O . ASN A 1 330 ? -10.839 4.165 18.259 1.00 84.06 330 ASN A O 1
ATOM 2379 N N . ASN A 1 331 ? -10.421 1.969 18.534 1.00 70.56 331 ASN A N 1
ATOM 2380 C CA . ASN A 1 331 ? -10.655 1.885 19.978 1.00 70.56 331 ASN A CA 1
ATOM 2381 C C . ASN A 1 331 ? -9.380 2.092 20.822 1.00 70.56 331 ASN A C 1
ATOM 2383 O O . ASN A 1 331 ? -9.335 1.734 21.995 1.00 70.56 331 ASN A O 1
ATOM 2387 N N . GLY A 1 332 ? -8.329 2.670 20.233 1.00 76.25 332 GLY A N 1
ATOM 2388 C CA . GLY A 1 332 ? -7.053 2.927 20.905 1.00 76.25 332 GLY A CA 1
ATOM 2389 C C . GLY A 1 332 ? -5.952 1.914 20.585 1.00 76.25 332 GLY A C 1
ATOM 2390 O O . GLY A 1 332 ? -4.786 2.214 20.848 1.00 76.25 332 GLY A O 1
ATOM 2391 N N . ASN A 1 333 ? -6.280 0.788 19.942 1.00 76.94 333 ASN A N 1
ATOM 2392 C CA . ASN A 1 333 ? -5.303 -0.217 19.507 1.00 76.94 333 ASN A CA 1
ATOM 2393 C C . ASN A 1 333 ? -4.930 -0.119 18.016 1.00 76.94 333 ASN A C 1
ATOM 2395 O O . ASN A 1 333 ? -3.955 -0.737 17.587 1.00 76.94 333 ASN A O 1
ATOM 2399 N N . GLY A 1 334 ? -5.643 0.705 17.245 1.00 81.56 334 GLY A N 1
ATOM 2400 C CA . GLY A 1 334 ? -5.569 0.785 15.785 1.00 81.56 334 GLY A CA 1
ATOM 2401 C C . GLY A 1 334 ? -6.971 0.675 15.184 1.00 81.56 334 GLY A C 1
ATOM 2402 O O . GLY A 1 334 ? -7.882 0.227 15.861 1.00 81.56 334 GLY A O 1
ATOM 2403 N N . ALA A 1 335 ? -7.157 1.139 13.947 1.00 87.75 335 ALA A N 1
ATOM 2404 C CA . ALA A 1 335 ? -8.380 0.851 13.197 1.00 87.75 335 ALA A CA 1
ATOM 2405 C C . ALA A 1 335 ? -8.148 -0.384 12.333 1.00 87.75 335 ALA A C 1
ATOM 2407 O O . ALA A 1 335 ? -7.060 -0.521 11.759 1.00 87.75 335 ALA A O 1
ATOM 2408 N N . ASP A 1 336 ? -9.178 -1.205 12.194 1.00 92.25 336 ASP A N 1
ATOM 2409 C CA . ASP A 1 336 ? -9.222 -2.204 11.142 1.00 92.25 336 ASP A CA 1
ATOM 2410 C C . ASP A 1 336 ? -9.226 -1.537 9.767 1.00 92.25 336 ASP A C 1
ATOM 2412 O O . ASP A 1 336 ? -9.845 -0.491 9.547 1.00 92.25 336 ASP A O 1
ATOM 2416 N N . ASP A 1 337 ? -8.525 -2.154 8.825 1.00 90.50 337 ASP A N 1
ATOM 2417 C CA . ASP A 1 337 ? -8.403 -1.679 7.454 1.00 90.50 337 ASP A CA 1
ATOM 2418 C C . ASP A 1 337 ? -8.690 -2.837 6.497 1.00 90.50 337 ASP A C 1
ATOM 2420 O O . ASP A 1 337 ? -8.026 -3.870 6.542 1.00 90.50 337 ASP A O 1
ATOM 2424 N N . PHE A 1 338 ? -9.652 -2.665 5.591 1.00 91.94 338 PHE A N 1
ATOM 2425 C CA . PHE A 1 338 ? -9.912 -3.619 4.506 1.00 91.94 338 PHE A CA 1
ATOM 2426 C C . PHE A 1 338 ? -8.844 -3.565 3.399 1.00 91.94 338 PHE A C 1
ATOM 2428 O O . PHE A 1 338 ? -8.995 -4.191 2.356 1.00 91.94 338 PHE A O 1
ATOM 2435 N N . GLY A 1 339 ? -7.789 -2.775 3.589 1.00 88.94 339 GLY A N 1
ATOM 2436 C CA . GLY A 1 339 ? -6.814 -2.484 2.560 1.00 88.94 339 GLY A CA 1
ATOM 2437 C C . GLY A 1 339 ? -7.380 -1.524 1.513 1.00 88.94 339 GLY A C 1
ATOM 2438 O O . GLY A 1 339 ? -8.548 -1.125 1.506 1.00 88.94 339 GLY A O 1
ATOM 2439 N N . ARG A 1 340 ? -6.527 -1.132 0.565 1.00 87.75 340 ARG A N 1
ATOM 2440 C CA . ARG A 1 340 ? -6.931 -0.232 -0.533 1.00 87.75 340 ARG A CA 1
ATOM 2441 C C . ARG A 1 340 ? -7.801 -0.914 -1.578 1.00 87.75 340 ARG A C 1
ATOM 2443 O O . ARG A 1 340 ? -8.403 -0.221 -2.398 1.00 87.75 340 ARG A O 1
ATOM 2450 N N . ASP A 1 341 ? -7.867 -2.237 -1.526 1.00 86.94 341 ASP A N 1
ATOM 2451 C CA . ASP A 1 341 ? -8.777 -3.035 -2.334 1.00 86.94 341 ASP A CA 1
ATOM 2452 C C . ASP A 1 341 ? -10.229 -2.832 -1.880 1.00 86.94 341 ASP A C 1
ATOM 2454 O O . ASP A 1 341 ? -11.155 -2.989 -2.679 1.00 86.94 341 ASP A O 1
ATOM 2458 N N . GLY A 1 342 ? -10.426 -2.359 -0.645 1.00 89.50 342 GLY A N 1
ATOM 2459 C CA . GLY A 1 342 ? -11.727 -2.051 -0.073 1.00 89.50 342 GLY A CA 1
ATOM 2460 C C . GLY A 1 342 ? -12.437 -3.294 0.465 1.00 89.50 342 GLY A C 1
ATOM 2461 O O . GLY A 1 342 ? -11.958 -4.409 0.287 1.00 89.50 342 GLY A O 1
ATOM 2462 N N . PRO A 1 343 ? -13.585 -3.114 1.131 1.00 94.00 343 PRO A N 1
ATOM 2463 C CA . PRO A 1 343 ? -14.301 -4.201 1.791 1.00 94.00 343 PRO A CA 1
ATOM 2464 C C . PRO A 1 343 ? -14.852 -5.240 0.809 1.00 94.00 343 PRO A C 1
ATOM 2466 O O . PRO A 1 343 ? -15.213 -4.918 -0.331 1.00 94.00 343 PRO A O 1
ATOM 2469 N N . SER A 1 344 ? -14.978 -6.484 1.279 1.00 94.44 344 SER A N 1
ATOM 2470 C CA . SER A 1 344 ? -15.748 -7.519 0.586 1.00 94.44 344 SER A CA 1
ATOM 2471 C C . SER A 1 344 ? -17.237 -7.162 0.516 1.00 94.44 344 SER A C 1
ATOM 2473 O O . SER A 1 344 ? -17.729 -6.253 1.181 1.00 94.44 344 SER A O 1
ATOM 2475 N N . ALA A 1 345 ? -17.987 -7.928 -0.277 1.00 93.75 345 ALA A N 1
ATOM 2476 C CA . ALA A 1 345 ? -19.450 -7.872 -0.292 1.00 93.75 345 ALA A CA 1
ATOM 2477 C C . ALA A 1 345 ? -20.088 -8.821 0.743 1.00 93.75 345 ALA A C 1
ATOM 2479 O O . ALA A 1 345 ? -21.241 -9.220 0.576 1.00 93.75 345 ALA A O 1
ATOM 2480 N N . THR A 1 346 ? -19.331 -9.256 1.752 1.00 89.69 346 THR A N 1
ATOM 2481 C CA . THR A 1 346 ? -19.795 -10.159 2.807 1.00 89.69 346 THR A CA 1
ATOM 2482 C C . THR A 1 346 ? -19.605 -9.519 4.174 1.00 89.69 346 THR A C 1
ATOM 2484 O O . THR A 1 346 ? -18.665 -8.755 4.374 1.00 89.69 346 THR A O 1
ATOM 2487 N N . ALA A 1 347 ? -20.521 -9.821 5.091 1.00 92.56 347 ALA A N 1
ATOM 2488 C CA . ALA A 1 347 ? -20.491 -9.314 6.456 1.00 92.56 347 ALA A CA 1
ATOM 2489 C C . ALA A 1 347 ? -19.263 -9.823 7.233 1.00 92.56 347 ALA A C 1
ATOM 2491 O O . ALA A 1 347 ? -18.718 -10.888 6.914 1.00 92.56 347 ALA A O 1
ATOM 2492 N N . ILE A 1 348 ? -18.871 -9.104 8.287 1.00 94.88 348 ILE A N 1
ATOM 2493 C CA . ILE A 1 348 ? -17.813 -9.540 9.215 1.00 94.88 348 ILE A CA 1
ATOM 2494 C C . ILE A 1 348 ? -18.160 -10.924 9.786 1.00 94.88 348 ILE A C 1
ATOM 2496 O O . ILE A 1 348 ? -19.297 -11.204 10.162 1.00 94.88 348 ILE A O 1
ATOM 2500 N N . VAL A 1 349 ? -17.183 -11.827 9.881 1.00 95.19 349 VAL A N 1
ATOM 2501 C CA . VAL A 1 349 ? -17.437 -13.204 10.330 1.00 95.19 349 VAL A CA 1
ATOM 2502 C C . VAL A 1 349 ? -16.929 -13.415 11.748 1.00 95.19 349 VAL A C 1
ATOM 2504 O O . VAL A 1 349 ? -15.726 -13.394 11.987 1.00 95.19 349 VAL A O 1
ATOM 2507 N N . ILE A 1 350 ? -17.828 -13.726 12.683 1.00 96.75 350 ILE A N 1
ATOM 2508 C CA . ILE A 1 350 ? -17.456 -14.215 14.018 1.00 96.75 350 ILE A CA 1
ATOM 2509 C C . ILE A 1 350 ? -16.922 -15.646 13.878 1.00 96.75 350 ILE A C 1
ATOM 2511 O O . ILE A 1 350 ? -17.640 -16.556 13.454 1.00 96.75 350 ILE A O 1
ATOM 2515 N N . THR A 1 351 ? -15.647 -15.852 14.207 1.00 94.88 351 THR A N 1
ATOM 2516 C CA . THR A 1 351 ? -14.936 -17.120 13.979 1.00 94.88 351 THR A CA 1
ATOM 2517 C C . THR A 1 351 ? -14.864 -18.008 15.212 1.00 94.88 351 THR A C 1
ATOM 2519 O O . THR A 1 351 ? -14.948 -19.233 15.083 1.00 94.88 351 THR A O 1
ATOM 2522 N N . THR A 1 352 ? -14.763 -17.425 16.403 1.00 97.06 352 THR A N 1
ATOM 2523 C CA . THR A 1 352 ? -14.944 -18.138 17.673 1.00 97.06 352 THR A CA 1
ATOM 2524 C C . THR A 1 352 ? -16.002 -17.432 18.497 1.00 97.06 352 THR A C 1
ATOM 2526 O O . THR A 1 352 ? -16.152 -16.222 18.408 1.00 97.06 352 THR A O 1
ATOM 2529 N N . LEU A 1 353 ? -16.764 -18.199 19.274 1.00 97.25 353 LEU A N 1
ATOM 2530 C CA . LEU A 1 353 ? -17.727 -17.644 20.218 1.00 97.25 353 LEU A CA 1
ATOM 2531 C C . LEU A 1 353 ? -17.061 -17.443 21.588 1.00 97.25 353 LEU A C 1
ATOM 2533 O O . LEU A 1 353 ? -16.149 -18.212 21.917 1.00 97.25 353 LEU A O 1
ATOM 2537 N N . PRO A 1 354 ? -17.537 -16.465 22.377 1.00 97.12 354 PRO A N 1
ATOM 2538 C CA . PRO A 1 354 ? -17.163 -16.316 23.779 1.00 97.12 354 PRO A CA 1
ATOM 2539 C C . PRO A 1 354 ? -17.536 -17.544 24.614 1.00 97.12 354 PRO A C 1
ATOM 2541 O O . PRO A 1 354 ? -18.396 -18.344 24.230 1.00 97.12 354 PRO A O 1
ATOM 2544 N N . SER A 1 355 ? -16.867 -17.709 25.756 1.00 97.19 355 SER A N 1
ATOM 2545 C CA . SER A 1 355 ? -17.136 -18.827 26.675 1.00 97.19 355 SER A CA 1
ATOM 2546 C C . SER A 1 355 ? -18.180 -18.486 27.734 1.00 97.19 355 SER A C 1
ATOM 2548 O O . SER A 1 355 ? -18.862 -19.394 28.210 1.00 97.19 355 SER A O 1
ATOM 2550 N N . ASN A 1 356 ? -18.309 -17.207 28.084 1.00 96.75 356 ASN A N 1
ATOM 2551 C CA . ASN A 1 356 ? -19.115 -16.713 29.194 1.00 96.75 356 ASN A CA 1
ATOM 2552 C C . ASN A 1 356 ? -20.090 -15.604 28.765 1.00 96.75 356 ASN A C 1
ATOM 2554 O O . ASN A 1 356 ? -20.500 -14.774 29.569 1.00 96.75 356 ASN A O 1
ATOM 2558 N N . GLY A 1 357 ? -20.510 -15.640 27.505 1.00 94.94 357 GLY A N 1
ATOM 2559 C CA . GLY A 1 357 ? -21.512 -14.741 26.962 1.00 94.94 357 GLY A CA 1
ATOM 2560 C C . GLY A 1 357 ? -22.015 -15.215 25.609 1.00 94.94 357 GLY A C 1
ATOM 2561 O O . GLY A 1 357 ? -21.771 -16.344 25.168 1.00 94.94 357 GLY A O 1
ATOM 2562 N N . SER A 1 358 ? -22.711 -14.324 24.920 1.00 95.62 358 SER A N 1
ATOM 2563 C CA . SER A 1 358 ? -23.186 -14.524 23.560 1.00 95.62 358 SER A CA 1
ATOM 2564 C C . SER A 1 358 ? -22.821 -13.332 22.686 1.00 95.62 358 SER A C 1
ATOM 2566 O O . SER A 1 358 ? -22.717 -12.201 23.155 1.00 95.62 358 SER A O 1
ATOM 2568 N N . VAL A 1 359 ? -22.602 -13.603 21.400 1.00 97.00 359 VAL A N 1
ATOM 2569 C CA . VAL A 1 359 ? -22.350 -12.576 20.389 1.00 97.00 359 VAL A CA 1
ATOM 2570 C C . VAL A 1 359 ? -23.267 -12.777 19.203 1.00 97.00 359 VAL A C 1
ATOM 2572 O O . VAL A 1 359 ? -23.504 -13.903 18.755 1.00 97.00 359 VAL A O 1
ATOM 2575 N N . THR A 1 360 ? -23.745 -11.667 18.662 1.00 94.94 360 THR A N 1
ATOM 2576 C CA . THR A 1 360 ? -24.429 -11.625 17.374 1.00 94.94 360 THR A CA 1
ATOM 2577 C C . THR A 1 360 ? -23.843 -10.509 16.530 1.00 94.94 360 THR A C 1
ATOM 2579 O O . THR A 1 360 ? -23.352 -9.516 17.057 1.00 94.94 360 THR A O 1
ATOM 2582 N N . LEU A 1 361 ? -23.857 -10.685 15.214 1.00 95.88 361 LEU A N 1
ATOM 2583 C CA . LEU A 1 361 ? -23.486 -9.622 14.293 1.00 95.88 361 LEU A CA 1
ATOM 2584 C C . LEU A 1 361 ? -24.737 -8.824 13.935 1.00 95.88 361 LEU A C 1
ATOM 2586 O O . LEU A 1 361 ? -25.748 -9.415 13.542 1.00 95.88 361 LEU A O 1
ATOM 2590 N N . ASN A 1 362 ? -24.651 -7.505 14.046 1.00 95.31 362 ASN A N 1
ATOM 2591 C CA . ASN A 1 362 ? -25.636 -6.590 13.506 1.00 95.31 362 ASN A CA 1
ATOM 2592 C C . ASN A 1 362 ? -25.079 -5.982 12.219 1.00 95.31 362 ASN A C 1
ATOM 2594 O O . ASN A 1 362 ? -24.061 -5.298 12.251 1.00 95.31 362 ASN A O 1
ATOM 2598 N N . ASP A 1 363 ? -25.760 -6.251 11.108 1.00 93.12 363 ASP A N 1
ATOM 2599 C CA . ASP A 1 363 ? -25.386 -5.761 9.783 1.00 93.12 363 ASP A CA 1
ATOM 2600 C C . ASP A 1 363 ? -26.042 -4.421 9.447 1.00 93.12 363 ASP A C 1
ATOM 2602 O O . ASP A 1 363 ? -26.102 -4.071 8.288 1.00 93.12 363 ASP A O 1
ATOM 2606 N N . ASN A 1 364 ? -26.689 -3.732 10.394 1.00 93.19 364 ASN A N 1
ATOM 2607 C CA . ASN A 1 364 ? -27.435 -2.485 10.172 1.00 93.19 364 ASN A CA 1
ATOM 2608 C C . ASN A 1 364 ? -28.440 -2.515 8.985 1.00 93.19 364 ASN A C 1
ATOM 2610 O O . ASN A 1 364 ? -28.878 -1.481 8.471 1.00 93.19 364 ASN A O 1
ATOM 2614 N N . GLY A 1 365 ? -28.857 -3.707 8.540 1.00 93.00 365 GLY A N 1
ATOM 2615 C CA . GLY A 1 365 ? -29.670 -3.892 7.339 1.00 93.00 365 GLY A CA 1
ATOM 2616 C C . GLY A 1 365 ? -28.916 -3.774 6.003 1.00 93.00 365 GLY A C 1
ATOM 2617 O O . GLY A 1 365 ? -29.575 -3.679 4.957 1.00 93.00 365 GLY A O 1
ATOM 2618 N N . THR A 1 366 ? -27.583 -3.831 5.998 1.00 92.94 366 THR A N 1
ATOM 2619 C CA . THR A 1 366 ? -26.668 -3.752 4.846 1.00 92.94 366 THR A CA 1
ATOM 2620 C C . THR A 1 366 ? -25.873 -5.063 4.597 1.00 92.94 366 THR A C 1
ATOM 2622 O O . THR A 1 366 ? -24.652 -5.052 4.522 1.00 92.94 366 THR A O 1
ATOM 2625 N N . PRO A 1 367 ? -26.512 -6.209 4.253 1.00 89.69 367 PRO A N 1
ATOM 2626 C CA . PRO A 1 367 ? -25.836 -7.518 4.140 1.00 89.69 367 PRO A CA 1
ATOM 2627 C C . PRO A 1 367 ? -24.660 -7.655 3.151 1.00 89.69 367 PRO A C 1
ATOM 2629 O O . PRO A 1 367 ? -24.061 -8.726 3.079 1.00 89.69 367 PRO A O 1
ATOM 2632 N N . ASN A 1 368 ? -24.414 -6.654 2.298 1.00 90.81 368 ASN A N 1
ATOM 2633 C CA . ASN A 1 368 ? -23.324 -6.666 1.312 1.00 90.81 368 ASN A CA 1
ATOM 2634 C C . ASN A 1 368 ? -22.354 -5.489 1.501 1.00 90.81 368 ASN A C 1
ATOM 2636 O O . ASN A 1 368 ? -21.637 -5.148 0.560 1.00 90.81 368 ASN A O 1
ATOM 2640 N N . ASP A 1 369 ? -22.403 -4.824 2.651 1.00 93.56 369 ASP A N 1
ATOM 2641 C CA . ASP A 1 369 ? -21.535 -3.707 2.998 1.00 93.56 369 ASP A CA 1
ATOM 2642 C C . ASP A 1 369 ? -21.117 -3.871 4.462 1.00 93.56 369 ASP A C 1
ATOM 2644 O O . ASP A 1 369 ? -21.869 -3.482 5.342 1.00 93.56 369 ASP A O 1
ATOM 2648 N N . PRO A 1 370 ? -19.944 -4.463 4.734 1.00 94.81 370 PRO A N 1
ATOM 2649 C CA . PRO A 1 370 ? -19.509 -4.703 6.102 1.00 94.81 370 PRO A CA 1
ATOM 2650 C C . PRO A 1 370 ? -19.027 -3.433 6.814 1.00 94.81 370 PRO A C 1
ATOM 2652 O O . PRO A 1 370 ? -18.549 -3.525 7.937 1.00 94.81 370 PRO A O 1
ATOM 2655 N N . THR A 1 371 ? -19.054 -2.253 6.177 1.00 94.12 371 THR A N 1
ATOM 2656 C CA . THR A 1 371 ? -18.401 -1.047 6.720 1.00 94.12 371 THR A CA 1
ATOM 2657 C C . THR A 1 371 ? -19.138 -0.397 7.889 1.00 94.12 371 THR A C 1
ATOM 2659 O O . THR A 1 371 ? -18.548 0.433 8.583 1.00 94.12 371 THR A O 1
ATOM 2662 N N . ASP A 1 372 ? -20.397 -0.766 8.115 1.00 92.75 372 ASP A N 1
ATOM 2663 C CA . ASP A 1 372 ? -21.214 -0.344 9.252 1.00 92.75 372 ASP A CA 1
ATOM 2664 C C . ASP A 1 372 ? -21.660 -1.510 10.150 1.00 92.75 372 ASP A C 1
ATOM 2666 O O . ASP A 1 372 ? -22.472 -1.309 11.057 1.00 92.75 372 ASP A O 1
ATOM 2670 N N . ASP A 1 373 ? -21.086 -2.698 9.939 1.00 94.31 373 ASP A N 1
ATOM 2671 C CA . ASP A 1 373 ? -21.288 -3.861 10.797 1.00 94.31 373 ASP A CA 1
ATOM 2672 C C . ASP A 1 373 ? -20.724 -3.604 12.203 1.00 94.31 373 ASP A C 1
ATOM 2674 O O . ASP A 1 373 ? -19.625 -3.065 12.381 1.00 94.31 373 ASP A O 1
ATOM 2678 N N . TYR A 1 374 ? -21.439 -4.081 13.221 1.00 94.31 374 TYR A N 1
ATOM 2679 C CA . TYR A 1 374 ? -20.944 -4.123 14.595 1.00 94.31 374 TYR A CA 1
ATOM 2680 C C . TYR A 1 374 ? -21.381 -5.396 15.306 1.00 94.31 374 TYR A C 1
ATOM 2682 O O . TYR A 1 374 ? -22.371 -6.045 14.954 1.00 94.31 374 TYR A O 1
ATOM 2690 N N . VAL A 1 375 ? -20.624 -5.778 16.329 1.00 96.06 375 VAL A N 1
ATOM 2691 C CA . VAL A 1 375 ? -20.939 -6.949 17.145 1.00 96.06 375 VAL A CA 1
ATOM 2692 C C . VAL A 1 375 ? -21.773 -6.512 18.340 1.00 96.06 375 VAL A C 1
ATOM 2694 O O . VAL A 1 375 ? -21.492 -5.497 18.963 1.00 96.06 375 VAL A O 1
ATOM 2697 N N . VAL A 1 376 ? -22.796 -7.288 18.672 1.00 96.12 376 VAL A N 1
ATOM 2698 C CA . VAL A 1 376 ? -23.564 -7.143 19.908 1.00 96.12 376 VAL A CA 1
ATOM 2699 C C . VAL A 1 376 ? -23.151 -8.257 20.855 1.00 96.12 376 VAL A C 1
ATOM 2701 O O . VAL A 1 376 ? -23.314 -9.432 20.514 1.00 96.12 376 VAL A O 1
ATOM 2704 N N . TYR A 1 377 ? -22.624 -7.889 22.021 1.00 97.12 377 TYR A N 1
ATOM 2705 C CA . TYR A 1 377 ? -22.245 -8.808 23.092 1.00 97.12 377 TYR A CA 1
ATOM 2706 C C . TYR A 1 377 ? -23.251 -8.765 24.249 1.00 97.12 377 TYR A C 1
ATOM 2708 O O . TYR A 1 377 ? -23.827 -7.725 24.571 1.00 97.12 377 TYR A O 1
ATOM 2716 N N . THR A 1 378 ? -23.476 -9.908 24.886 1.00 95.62 378 THR A N 1
ATOM 2717 C CA . THR A 1 378 ? -24.262 -10.020 26.122 1.00 95.62 378 THR A CA 1
ATOM 2718 C C . THR A 1 378 ? -23.579 -11.052 27.019 1.00 95.62 378 THR A C 1
ATOM 2720 O O . THR A 1 378 ? -23.473 -12.207 26.580 1.00 95.62 378 THR A O 1
ATOM 2723 N N . PRO A 1 379 ? -23.068 -10.672 28.206 1.00 96.50 379 PRO A N 1
ATOM 2724 C CA . PRO A 1 379 ? -22.502 -11.621 29.159 1.00 96.50 379 PRO A CA 1
ATOM 2725 C C . PRO A 1 379 ? -23.559 -12.636 29.613 1.00 96.50 379 PRO A C 1
ATOM 2727 O O . PRO A 1 379 ? -24.765 -12.413 29.503 1.00 96.50 379 PRO A O 1
ATOM 2730 N N . ASN A 1 380 ? -23.115 -13.800 30.080 1.00 94.31 380 ASN A N 1
ATOM 2731 C CA . ASN A 1 380 ? -24.006 -14.698 30.804 1.00 94.31 380 ASN A CA 1
ATOM 2732 C C . ASN A 1 380 ? -24.410 -14.034 32.127 1.00 94.31 380 ASN A C 1
ATOM 2734 O O . ASN A 1 380 ? -23.612 -13.316 32.719 1.00 94.31 380 ASN A O 1
ATOM 2738 N N . VAL A 1 381 ? -25.622 -14.327 32.596 1.00 87.56 381 VAL A N 1
ATOM 2739 C CA . VAL A 1 381 ? -26.116 -13.863 33.901 1.00 87.56 381 VAL A CA 1
ATOM 2740 C C . VAL A 1 381 ? -25.099 -14.206 35.002 1.00 87.56 381 VAL A C 1
ATOM 2742 O O . VAL A 1 381 ? -24.595 -15.338 35.024 1.00 87.56 381 VAL A O 1
ATOM 2745 N N . SER A 1 382 ? -24.795 -13.222 35.855 1.00 85.81 382 SER A N 1
ATOM 2746 C CA . SER A 1 382 ? -23.845 -13.294 36.980 1.00 85.81 382 SER A CA 1
ATOM 2747 C C . SER A 1 382 ? -22.398 -13.651 36.598 1.00 85.81 382 SER A C 1
ATOM 2749 O O . SER A 1 382 ? -21.664 -14.269 37.377 1.00 85.81 382 SER A O 1
ATOM 2751 N N . PHE A 1 383 ? -21.983 -13.397 35.350 1.00 93.56 383 PHE A N 1
ATOM 2752 C CA . PHE A 1 383 ? -20.598 -13.619 34.939 1.00 93.56 383 PHE A CA 1
ATOM 2753 C C . PHE A 1 383 ? -19.764 -12.347 35.071 1.00 93.56 383 PHE A C 1
ATOM 2755 O O . PHE A 1 383 ? -19.897 -11.439 34.260 1.00 93.56 383 PHE A O 1
ATOM 2762 N N . VAL A 1 384 ? -18.780 -12.400 35.967 1.00 94.12 384 VAL A N 1
ATOM 2763 C CA . VAL A 1 384 ? -17.733 -11.385 36.124 1.00 94.12 384 VAL A CA 1
ATOM 2764 C C . VAL A 1 384 ? -16.378 -11.954 35.698 1.00 94.12 384 VAL A C 1
ATOM 2766 O O . VAL A 1 384 ? -16.029 -13.108 35.985 1.00 94.12 384 VAL A O 1
ATOM 2769 N N . GLY A 1 385 ? -15.577 -11.136 35.017 1.00 96.31 385 GLY A N 1
ATOM 2770 C CA . GLY A 1 385 ? -14.217 -11.461 34.599 1.00 96.31 385 GLY A CA 1
ATOM 2771 C C . GLY A 1 385 ? -14.004 -11.409 33.087 1.00 96.31 385 GLY A C 1
ATOM 2772 O O . GLY A 1 385 ? -14.716 -10.746 32.341 1.00 96.31 385 GLY A O 1
ATOM 2773 N N . ASN A 1 386 ? -12.954 -12.080 32.607 1.00 97.56 386 ASN A N 1
ATOM 2774 C CA . ASN A 1 386 ? -12.545 -11.955 31.208 1.00 97.56 386 ASN A CA 1
ATOM 2775 C C . ASN A 1 386 ? -13.279 -12.926 30.276 1.00 97.56 386 ASN A C 1
ATOM 2777 O O . ASN A 1 386 ? -13.346 -14.132 30.534 1.00 97.56 386 ASN A O 1
ATOM 2781 N N . ASP A 1 387 ? -13.688 -12.419 29.117 1.00 97.94 387 ASP A N 1
ATOM 2782 C CA . ASP A 1 387 ? -14.162 -13.207 27.982 1.00 97.94 387 ASP A CA 1
ATOM 2783 C C . ASP A 1 387 ? -13.481 -12.754 26.682 1.00 97.94 387 ASP A C 1
ATOM 2785 O O . ASP A 1 387 ? -12.739 -11.770 26.642 1.00 97.94 387 ASP A O 1
ATOM 2789 N N . SER A 1 388 ? -13.656 -13.506 25.600 1.00 97.69 388 SER A N 1
ATOM 2790 C CA . SER A 1 388 ? -13.119 -13.113 24.297 1.00 97.69 388 SER A CA 1
ATOM 2791 C C . SER A 1 388 ? -13.767 -13.859 23.146 1.00 97.69 388 SER A C 1
ATOM 2793 O O . SER A 1 388 ? -14.167 -15.014 23.276 1.00 97.69 388 SER A O 1
ATOM 2795 N N . PHE A 1 389 ? -13.772 -13.230 21.979 1.00 98.12 389 PHE A N 1
ATOM 2796 C CA . PHE A 1 389 ? -14.154 -13.866 20.725 1.00 98.12 389 PHE A CA 1
ATOM 2797 C C . PHE A 1 389 ? -13.246 -13.383 19.595 1.00 98.12 389 PHE A C 1
ATOM 2799 O O . PHE A 1 389 ? -12.605 -12.338 19.704 1.00 98.12 389 PHE A O 1
ATOM 2806 N N . THR A 1 390 ? -13.161 -14.143 18.507 1.00 98.12 390 THR A N 1
ATOM 2807 C CA . THR A 1 390 ? -12.420 -13.724 17.312 1.00 98.12 390 THR A CA 1
ATOM 2808 C C . THR A 1 390 ? -13.366 -13.419 16.168 1.00 98.12 390 THR A C 1
ATOM 2810 O O . THR A 1 390 ? -14.410 -14.059 16.016 1.00 98.12 390 THR A O 1
ATOM 2813 N N . TYR A 1 391 ? -12.976 -12.467 15.331 1.00 97.25 391 TYR A N 1
ATOM 2814 C CA . TYR A 1 391 ? -13.698 -12.089 14.124 1.00 97.25 391 TYR A CA 1
ATOM 2815 C C . TYR A 1 391 ? -12.740 -11.974 12.940 1.00 97.25 391 TYR A C 1
ATOM 2817 O O . TYR A 1 391 ? -11.524 -11.866 13.109 1.00 97.25 391 TYR A O 1
ATOM 2825 N N . THR A 1 392 ? -13.296 -12.041 11.737 1.00 97.12 392 THR A N 1
ATOM 2826 C CA . THR A 1 392 ? -12.562 -11.969 10.478 1.00 97.12 392 THR A CA 1
ATOM 2827 C C . THR A 1 392 ? -13.198 -10.930 9.568 1.00 97.12 392 THR A C 1
ATOM 2829 O O . THR A 1 392 ? -14.404 -10.985 9.322 1.00 97.12 392 THR A O 1
ATOM 2832 N N . ILE A 1 393 ? -12.367 -10.031 9.044 1.00 96.62 393 ILE A N 1
ATOM 2833 C CA . ILE A 1 393 ? -12.708 -9.117 7.951 1.00 96.62 393 ILE A CA 1
ATOM 2834 C C . ILE A 1 393 ? -12.169 -9.681 6.631 1.00 96.62 393 ILE A C 1
ATOM 2836 O O . ILE A 1 393 ? -11.122 -10.336 6.616 1.00 96.62 393 ILE A O 1
ATOM 2840 N N . GLU A 1 394 ? -12.883 -9.430 5.537 1.00 95.81 394 GLU A N 1
ATOM 2841 C CA . GLU A 1 394 ? -12.517 -9.839 4.176 1.00 95.81 394 GLU A CA 1
ATOM 2842 C C . GLU A 1 394 ? -12.544 -8.614 3.254 1.00 95.81 394 GLU A C 1
ATOM 2844 O O . GLU A 1 394 ? -13.460 -7.790 3.352 1.00 95.81 394 GLU A O 1
ATOM 2849 N N . ASP A 1 395 ? -11.559 -8.493 2.367 1.00 94.88 395 ASP A N 1
ATOM 2850 C CA . ASP A 1 395 ? -11.487 -7.432 1.361 1.00 94.88 395 ASP A CA 1
ATOM 2851 C C . ASP A 1 395 ? -12.197 -7.804 0.040 1.00 94.88 395 ASP A C 1
ATOM 2853 O O . ASP A 1 395 ? -12.772 -8.880 -0.129 1.00 94.88 395 ASP A O 1
ATOM 2857 N N . SER A 1 396 ? -12.192 -6.899 -0.938 1.00 92.94 396 SER A N 1
ATOM 2858 C CA . SER A 1 396 ? -12.912 -7.081 -2.203 1.00 92.94 396 SER A CA 1
ATOM 2859 C C . SER A 1 396 ? -12.348 -8.181 -3.110 1.00 92.94 396 SER A C 1
ATOM 2861 O O . SER A 1 396 ? -13.036 -8.611 -4.047 1.00 92.94 396 SER A O 1
ATOM 2863 N N . ASN A 1 397 ? -11.119 -8.638 -2.859 1.00 90.62 397 ASN A N 1
ATOM 2864 C CA . ASN A 1 397 ? -10.442 -9.660 -3.647 1.00 90.62 397 ASN A CA 1
ATOM 2865 C C . ASN A 1 397 ? -10.480 -11.051 -2.967 1.00 90.62 397 ASN A C 1
ATOM 2867 O O . ASN A 1 397 ? -10.226 -12.063 -3.634 1.00 90.62 397 ASN A O 1
ATOM 2871 N N . GLY A 1 398 ? -10.911 -11.097 -1.701 1.00 92.56 398 GLY A N 1
ATOM 2872 C CA . GLY A 1 398 ? -11.116 -12.301 -0.902 1.00 92.56 398 GLY A CA 1
ATOM 2873 C C . GLY A 1 398 ? -9.990 -12.591 0.091 1.00 92.56 398 GLY A C 1
ATOM 2874 O O . GLY A 1 398 ? -9.965 -13.688 0.659 1.00 92.56 398 GLY A O 1
ATOM 2875 N N . ASP A 1 399 ? -9.054 -11.662 0.295 1.00 94.44 399 ASP A N 1
ATOM 2876 C CA . ASP A 1 399 ? -8.068 -11.776 1.361 1.00 94.44 399 ASP A CA 1
ATOM 2877 C C . ASP A 1 399 ? -8.710 -11.473 2.715 1.00 94.44 399 ASP A C 1
ATOM 2879 O O . ASP A 1 399 ? -9.638 -10.676 2.837 1.00 94.44 399 ASP A O 1
ATOM 2883 N N . THR A 1 400 ? -8.225 -12.148 3.759 1.00 96.31 400 THR A N 1
ATOM 2884 C CA . THR A 1 400 ? -8.856 -12.127 5.085 1.00 96.31 400 THR A CA 1
ATOM 2885 C C . THR A 1 400 ? -7.867 -11.778 6.185 1.00 96.31 400 THR A C 1
ATOM 2887 O O . THR A 1 400 ? -6.739 -12.278 6.183 1.00 96.31 400 THR A O 1
ATOM 2890 N N . SER A 1 401 ? -8.328 -11.037 7.191 1.00 97.12 401 SER A N 1
ATOM 2891 C CA . SER A 1 401 ? -7.576 -10.720 8.409 1.00 97.12 401 SER A CA 1
ATOM 2892 C C . SER A 1 401 ? -8.406 -11.057 9.642 1.00 97.12 401 SER A C 1
ATOM 2894 O O . SER A 1 401 ? -9.618 -10.882 9.629 1.00 97.12 401 SER A O 1
ATOM 2896 N N . THR A 1 402 ? -7.787 -11.600 10.693 1.00 97.38 402 THR A N 1
ATOM 2897 C CA . THR A 1 402 ? -8.491 -12.057 11.906 1.00 97.38 402 THR A CA 1
ATOM 2898 C C . THR A 1 402 ? -7.890 -11.417 13.143 1.00 97.38 402 THR A C 1
ATOM 2900 O O . THR A 1 402 ? -6.672 -11.462 13.318 1.00 97.38 402 THR A O 1
ATOM 2903 N N . ALA A 1 403 ? -8.751 -10.912 14.019 1.00 97.06 403 ALA A N 1
ATOM 2904 C CA . ALA A 1 403 ? -8.379 -10.332 15.300 1.00 97.06 403 ALA A CA 1
ATOM 2905 C C . ALA A 1 403 ? -9.251 -10.875 16.439 1.00 97.06 403 ALA A C 1
ATOM 2907 O O . ALA A 1 403 ? -10.190 -11.649 16.230 1.00 97.06 403 ALA A O 1
ATOM 2908 N N . THR A 1 404 ? -8.864 -10.539 17.667 1.00 97.12 404 THR A N 1
ATOM 2909 C CA . THR A 1 404 ? -9.544 -10.938 18.903 1.00 97.12 404 THR A CA 1
ATOM 2910 C C . THR A 1 404 ? -10.114 -9.711 19.593 1.00 97.12 404 THR A C 1
ATOM 2912 O O . THR A 1 404 ? -9.380 -8.748 19.809 1.00 97.12 404 THR A O 1
ATOM 2915 N N . VAL A 1 405 ? -11.378 -9.787 20.000 1.00 96.88 405 VAL A N 1
ATOM 2916 C CA . VAL A 1 405 ? -11.963 -8.868 20.975 1.00 96.88 405 VAL A CA 1
ATOM 2917 C C . VAL A 1 405 ? -11.759 -9.463 22.362 1.00 96.88 405 VAL A C 1
ATOM 2919 O O . VAL A 1 405 ? -12.204 -10.580 22.635 1.00 96.88 405 VAL A O 1
ATOM 2922 N N . PHE A 1 406 ? -11.062 -8.730 23.223 1.00 95.94 406 PHE A N 1
ATOM 2923 C CA . PHE A 1 406 ? -10.911 -9.028 24.642 1.00 95.94 406 PHE A CA 1
ATOM 2924 C C . PHE A 1 406 ? -11.950 -8.238 25.428 1.00 95.94 406 PHE A C 1
ATOM 2926 O O . PHE A 1 406 ? -12.020 -7.016 25.306 1.00 95.94 406 PHE A O 1
ATOM 2933 N N . ILE A 1 407 ? -12.737 -8.947 26.229 1.00 96.38 407 ILE A N 1
ATOM 2934 C CA . ILE A 1 407 ? -13.824 -8.383 27.019 1.00 96.38 407 ILE A CA 1
ATOM 2935 C C . ILE A 1 407 ? -13.471 -8.542 28.492 1.00 96.38 407 ILE A C 1
ATOM 2937 O O . ILE A 1 407 ? -13.038 -9.613 28.925 1.00 96.38 407 ILE A O 1
ATOM 2941 N N . GLU A 1 408 ? -13.645 -7.476 29.252 1.00 96.12 408 GLU A N 1
ATOM 2942 C CA . GLU A 1 408 ? -13.627 -7.490 30.709 1.00 96.12 408 GLU A CA 1
ATOM 2943 C C . GLU A 1 408 ? -15.032 -7.142 31.194 1.00 96.12 408 GLU A C 1
ATOM 2945 O O . GLU A 1 408 ? -15.551 -6.081 30.855 1.00 96.12 408 GLU A O 1
ATOM 2950 N N . VAL A 1 409 ? -15.662 -8.084 31.897 1.00 96.56 409 VAL A N 1
ATOM 2951 C CA . VAL A 1 409 ? -16.965 -7.894 32.534 1.00 96.56 409 VAL A CA 1
ATOM 2952 C C . VAL A 1 409 ? -16.718 -7.524 33.991 1.00 96.56 409 VAL A C 1
ATOM 2954 O O . VAL A 1 409 ? -16.043 -8.287 34.692 1.00 96.56 409 VAL A O 1
ATOM 2957 N N . LEU A 1 410 ? -17.190 -6.348 34.396 1.00 95.12 410 LEU A N 1
ATOM 2958 C CA . LEU A 1 410 ? -17.089 -5.824 35.760 1.00 95.12 410 LEU A CA 1
ATOM 2959 C C . LEU A 1 410 ? -18.375 -6.107 36.547 1.00 95.12 410 LEU A C 1
ATOM 2961 O O . LEU A 1 410 ? -19.398 -6.390 35.928 1.00 95.12 410 LEU A O 1
ATOM 2965 N N . VAL A 1 411 ? -18.269 -6.075 37.877 1.00 92.12 411 VAL A N 1
ATOM 2966 C CA . VAL A 1 411 ? -19.421 -6.090 38.800 1.00 92.12 411 VAL A CA 1
ATOM 2967 C C . VAL A 1 411 ? -20.203 -4.781 38.630 1.00 92.12 411 VAL A C 1
ATOM 2969 O O . VAL A 1 411 ? -19.605 -3.793 38.184 1.00 92.12 411 VAL A O 1
ATOM 2972 N N . ASP A 1 412 ? -21.506 -4.860 38.862 1.00 90.94 412 ASP A N 1
ATOM 2973 C CA . ASP A 1 412 ? -22.536 -3.817 38.750 1.00 90.94 412 ASP A CA 1
ATOM 2974 C C . ASP A 1 412 ? -23.653 -4.274 39.699 1.00 90.94 412 ASP A C 1
ATOM 2976 O O . ASP A 1 412 ? -24.444 -5.148 39.327 1.00 90.94 412 ASP A O 1
ATOM 2980 N N . THR A 1 413 ? -23.531 -3.868 40.967 1.00 88.44 413 THR A N 1
ATOM 2981 C CA . THR A 1 413 ? -24.296 -4.429 42.097 1.00 88.44 413 THR A CA 1
ATOM 2982 C C . THR A 1 413 ? -25.764 -4.008 42.047 1.00 88.44 413 THR A C 1
ATOM 2984 O O . THR A 1 413 ? -26.627 -4.884 42.059 1.00 88.44 413 THR A O 1
ATOM 2987 N N . ASP A 1 414 ? -26.035 -2.717 41.863 1.00 87.25 414 ASP A N 1
ATOM 2988 C CA . ASP A 1 414 ? -27.378 -2.128 41.759 1.00 87.25 414 ASP A CA 1
ATOM 2989 C C . ASP A 1 414 ? -28.036 -2.275 40.363 1.00 87.25 414 ASP A C 1
ATOM 2991 O O . ASP A 1 414 ? -29.217 -1.978 40.158 1.00 87.25 414 ASP A O 1
ATOM 2995 N N . GLY A 1 415 ? -27.295 -2.752 39.357 1.00 88.19 415 GLY A N 1
ATOM 2996 C CA . GLY A 1 415 ? -27.817 -3.048 38.023 1.00 88.19 415 GLY A CA 1
ATOM 2997 C C . GLY A 1 415 ? -28.074 -1.820 37.141 1.00 88.19 415 GLY A C 1
ATOM 2998 O O . GLY A 1 415 ? -28.787 -1.919 36.122 1.00 88.19 415 GLY A O 1
ATOM 2999 N N . ASP A 1 416 ? -27.497 -0.668 37.469 1.00 88.62 416 ASP A N 1
ATOM 3000 C CA . ASP A 1 416 ? -27.735 0.599 36.781 1.00 88.62 416 ASP A CA 1
ATOM 3001 C C . ASP A 1 416 ? -26.955 0.742 35.441 1.00 88.62 416 ASP A C 1
ATOM 3003 O O . ASP A 1 416 ? -27.287 1.577 34.576 1.00 88.62 416 ASP A O 1
ATOM 3007 N N . ASN A 1 417 ? -26.036 -0.195 35.152 1.00 89.88 417 ASN A N 1
ATOM 3008 C CA . ASN A 1 417 ? -25.078 -0.242 34.027 1.00 89.88 417 ASN A CA 1
ATOM 3009 C C . ASN A 1 417 ? -23.832 0.649 34.164 1.00 89.88 417 ASN A C 1
ATOM 3011 O O . ASN A 1 417 ? -23.125 0.901 33.168 1.00 89.88 417 ASN A O 1
ATOM 3015 N N . VAL A 1 418 ? -23.537 1.100 35.366 1.00 91.69 418 VAL A N 1
ATOM 3016 C CA . VAL A 1 418 ? -22.258 1.616 35.824 1.00 91.69 418 VAL A CA 1
ATOM 3017 C C . VAL A 1 418 ? -21.594 0.484 36.619 1.00 91.69 418 VAL A C 1
ATOM 3019 O O . VAL A 1 418 ? -22.222 -0.439 37.097 1.00 91.69 418 VAL A O 1
ATOM 3022 N N . ALA A 1 419 ? -20.268 0.400 36.549 1.00 93.50 419 ALA A N 1
ATOM 3023 C CA . ALA A 1 419 ? -19.567 -0.668 37.262 1.00 93.50 419 ALA A CA 1
ATOM 3024 C C . ALA A 1 419 ? -19.167 -0.129 38.625 1.00 93.50 419 ALA A C 1
ATOM 3026 O O . ALA A 1 419 ? -18.628 0.978 38.615 1.00 93.50 419 ALA A O 1
ATOM 3027 N N . ASP A 1 420 ? -19.183 -0.940 39.684 1.00 91.81 420 ASP A N 1
ATOM 3028 C CA . ASP A 1 420 ? -18.801 -0.522 41.049 1.00 91.81 420 ASP A CA 1
ATOM 3029 C C . ASP A 1 420 ? -17.431 0.195 41.101 1.00 91.81 420 ASP A C 1
ATOM 3031 O O . ASP A 1 420 ? -17.111 1.090 41.874 1.00 91.81 420 ASP A O 1
ATOM 3035 N N . LEU A 1 421 ? -16.520 -0.169 40.188 1.00 91.94 421 LEU A N 1
ATOM 3036 C CA . LEU A 1 421 ? -15.208 0.483 40.089 1.00 91.94 421 LEU A CA 1
ATOM 3037 C C . LEU A 1 421 ? -15.275 1.985 39.719 1.00 91.94 421 LEU A C 1
ATOM 3039 O O . LEU A 1 421 ? -14.282 2.713 39.870 1.00 91.94 421 LEU A O 1
ATOM 3043 N N . TYR A 1 422 ? -16.374 2.409 39.110 1.00 91.88 422 TYR A N 1
ATOM 3044 C CA . TYR A 1 422 ? -16.628 3.737 38.561 1.00 91.88 422 TYR A CA 1
ATOM 3045 C C . TYR A 1 422 ? -17.892 4.392 39.113 1.00 91.88 422 TYR A C 1
ATOM 3047 O O . TYR A 1 422 ? -18.095 5.572 38.792 1.00 91.88 422 TYR A O 1
ATOM 3055 N N . ASP A 1 423 ? -18.676 3.651 39.883 1.00 94.06 423 ASP A N 1
ATOM 3056 C CA . ASP A 1 423 ? -19.786 4.173 40.650 1.00 94.06 423 ASP A CA 1
ATOM 3057 C C . ASP A 1 423 ? -19.311 5.063 41.802 1.00 94.06 423 ASP A C 1
ATOM 3059 O O . ASP A 1 423 ? -18.112 5.148 42.102 1.00 94.06 423 ASP A O 1
ATOM 3063 N N . LEU A 1 424 ? -20.235 5.839 42.351 1.00 96.12 424 LEU A N 1
ATOM 3064 C CA . LEU A 1 424 ? -20.057 6.607 43.576 1.00 96.12 424 LEU A CA 1
ATOM 3065 C C . LEU A 1 424 ? -21.011 6.167 44.695 1.00 96.12 424 LEU A C 1
ATOM 3067 O O . LEU A 1 424 ? -20.911 6.772 45.768 1.00 96.12 424 LEU A O 1
ATOM 3071 N N . ASP A 1 425 ? -21.943 5.271 44.386 1.00 94.56 425 ASP A N 1
ATOM 3072 C CA . ASP A 1 425 ? -23.121 4.880 45.162 1.00 94.56 425 ASP A CA 1
ATOM 3073 C C . ASP A 1 425 ? -23.513 3.463 44.682 1.00 94.56 425 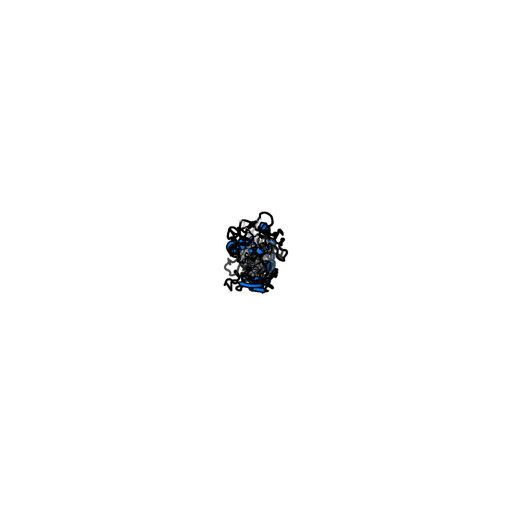ASP A C 1
ATOM 3075 O O . ASP A 1 425 ? -24.389 3.316 43.836 1.00 94.56 425 ASP A O 1
ATOM 3079 N N . ASP A 1 426 ? -22.724 2.451 45.077 1.00 93.62 426 ASP A N 1
ATOM 3080 C CA . ASP A 1 426 ? -22.742 1.101 44.469 1.00 93.62 426 ASP A CA 1
ATOM 3081 C C . ASP A 1 426 ? -24.053 0.301 44.729 1.00 93.62 426 ASP A C 1
ATOM 3083 O O . ASP A 1 426 ? -24.309 -0.678 44.019 1.00 93.62 426 ASP A O 1
ATOM 3087 N N . ASP A 1 427 ? -24.859 0.673 45.729 1.00 92.56 427 ASP A N 1
ATOM 3088 C CA . ASP A 1 427 ? -26.204 0.136 46.036 1.00 92.56 427 ASP A CA 1
ATOM 3089 C C . ASP A 1 427 ? -27.340 1.122 45.700 1.00 92.56 427 ASP A C 1
ATOM 3091 O O . ASP A 1 427 ? -28.510 0.735 45.654 1.00 92.56 427 ASP A O 1
ATOM 3095 N N . ASN A 1 428 ? -27.004 2.371 45.359 1.00 92.62 428 ASN A N 1
ATOM 3096 C CA . ASN A 1 428 ? -27.911 3.399 44.856 1.00 92.62 428 ASN A CA 1
ATOM 3097 C C . ASN A 1 428 ? -29.017 3.799 45.853 1.00 92.62 428 ASN A C 1
ATOM 3099 O O . ASN A 1 428 ? -30.089 4.298 45.462 1.00 92.62 428 ASN A O 1
ATOM 3103 N N . ASP A 1 429 ? -28.730 3.642 47.145 1.00 93.62 429 ASP A N 1
ATOM 3104 C CA . ASP A 1 429 ? -29.542 4.093 48.274 1.00 93.62 429 ASP A CA 1
ATOM 3105 C C . ASP A 1 429 ? -29.474 5.633 48.454 1.00 93.62 429 ASP A C 1
ATOM 3107 O O . ASP A 1 429 ? -30.290 6.257 49.145 1.00 93.62 429 ASP A O 1
ATOM 3111 N N . GLY A 1 430 ? -28.561 6.296 47.738 1.00 94.19 430 GLY A N 1
ATOM 3112 C CA . GLY A 1 430 ? -28.386 7.740 47.723 1.00 94.19 430 GLY A CA 1
ATOM 3113 C C . GLY A 1 430 ? -27.395 8.261 48.759 1.00 94.19 430 GLY A C 1
ATOM 3114 O O . GLY A 1 430 ? -27.054 9.453 48.707 1.00 94.19 430 GLY A O 1
ATOM 3115 N N . ILE A 1 431 ? -26.918 7.437 49.684 1.00 96.50 431 ILE A N 1
ATOM 3116 C CA . ILE A 1 431 ? -25.675 7.658 50.412 1.00 96.50 431 ILE A CA 1
ATOM 3117 C C . ILE A 1 431 ? -24.528 7.368 49.411 1.00 96.50 431 ILE A C 1
ATOM 3119 O O . ILE A 1 431 ? -24.745 6.964 48.285 1.00 96.50 431 ILE A O 1
ATOM 3123 N N . LEU A 1 432 ? -23.313 7.866 49.645 1.00 97.12 432 LEU A N 1
ATOM 3124 C CA . LEU A 1 432 ? -22.221 7.676 48.665 1.00 97.12 432 LEU A CA 1
ATOM 3125 C C . LEU A 1 432 ? -21.179 6.804 49.315 1.00 97.12 432 LEU A C 1
ATOM 3127 O O . LEU A 1 432 ? -20.792 7.209 50.409 1.00 97.12 432 LEU A O 1
ATOM 3131 N N . ASP A 1 433 ? -20.508 5.885 48.604 1.00 95.81 433 ASP A N 1
ATOM 3132 C CA . ASP A 1 433 ? -19.513 4.973 49.210 1.00 95.81 433 ASP A CA 1
ATOM 3133 C C . ASP A 1 433 ? -18.464 5.717 50.054 1.00 95.81 433 ASP A C 1
ATOM 3135 O O . ASP A 1 433 ? -17.848 5.213 50.995 1.00 95.81 433 ASP A O 1
ATOM 3139 N N . THR A 1 434 ? -18.161 6.970 49.703 1.00 96.00 434 THR A N 1
ATOM 3140 C CA . THR A 1 434 ? -17.230 7.802 50.478 1.00 96.00 434 THR A CA 1
ATOM 3141 C C . THR A 1 434 ? -17.683 8.114 51.912 1.00 96.00 434 THR A C 1
ATOM 3143 O O . THR A 1 434 ? -16.820 8.430 52.744 1.00 96.00 434 THR A O 1
ATOM 3146 N N . VAL A 1 435 ? -18.986 8.052 52.169 1.00 96.38 435 VAL A N 1
ATOM 3147 C CA . VAL A 1 435 ? -19.702 8.211 53.434 1.00 96.38 435 VAL A CA 1
ATOM 3148 C C . VAL A 1 435 ? -19.730 6.874 54.174 1.00 96.38 435 VAL A C 1
ATOM 3150 O O . VAL A 1 435 ? -19.244 6.874 55.308 1.00 96.38 435 VAL A O 1
ATOM 3153 N N . GLU A 1 436 ? -20.083 5.752 53.534 1.00 95.50 436 GLU A N 1
ATOM 3154 C CA . GLU A 1 436 ? -20.061 4.427 54.189 1.00 95.50 436 GLU A CA 1
ATOM 3155 C C . GLU A 1 436 ? -18.660 3.805 54.284 1.00 95.50 436 GLU A C 1
ATOM 3157 O O . GLU A 1 436 ? -18.422 2.736 54.838 1.00 95.50 436 GLU A O 1
ATOM 3162 N N . GLY A 1 437 ? -17.626 4.491 53.804 1.00 92.31 437 GLY A N 1
ATOM 3163 C CA . GLY A 1 437 ? -16.237 4.086 54.032 1.00 92.31 437 GLY A CA 1
ATOM 3164 C C . GLY A 1 437 ? -15.616 3.226 52.930 1.00 92.31 437 GLY A C 1
ATOM 3165 O O . GLY A 1 437 ? -14.515 2.701 53.125 1.00 92.31 437 GLY A O 1
ATOM 3166 N N . ASN A 1 438 ? -16.196 3.256 51.732 1.00 90.88 438 ASN A N 1
ATOM 3167 C CA . ASN A 1 438 ? -15.689 2.768 50.445 1.00 90.88 438 ASN A CA 1
ATOM 3168 C C . ASN A 1 438 ? -15.459 1.247 50.458 1.00 90.88 438 ASN A C 1
ATOM 3170 O O . ASN A 1 438 ? -14.322 0.794 50.248 1.00 90.88 438 ASN A O 1
ATOM 3174 N N . GLY A 1 439 ? -16.495 0.480 50.811 1.00 88.81 439 GLY A N 1
ATOM 3175 C CA . GLY A 1 439 ? -16.467 -0.985 50.878 1.00 88.81 439 GLY A CA 1
ATOM 3176 C C . GLY A 1 439 ? -15.547 -1.570 51.959 1.00 88.81 439 GLY A C 1
ATOM 3177 O O . GLY A 1 439 ? -15.027 -2.682 51.819 1.00 88.81 439 GLY A O 1
ATOM 3178 N N . VAL A 1 440 ? -15.229 -0.797 53.007 1.00 91.69 440 VAL A N 1
ATOM 3179 C CA . VAL A 1 440 ? -14.384 -1.244 54.137 1.00 91.69 440 VAL A CA 1
ATOM 3180 C C . VAL A 1 440 ? -15.162 -1.337 55.444 1.00 91.69 440 VAL A C 1
ATOM 3182 O O . VAL A 1 440 ? -14.772 -2.134 56.306 1.00 91.69 440 VAL A O 1
ATOM 3185 N N . THR A 1 441 ? -16.171 -0.488 55.614 1.00 94.06 441 THR A N 1
ATOM 3186 C CA . THR A 1 441 ? -17.094 -0.556 56.748 1.00 94.06 441 THR A CA 1
ATOM 3187 C C . THR A 1 441 ? -18.132 -1.643 56.468 1.00 94.06 441 THR A C 1
ATOM 3189 O O . THR A 1 441 ? -18.291 -2.067 55.328 1.00 94.06 441 THR A O 1
ATOM 3192 N N . ASN A 1 442 ? -18.627 -2.217 57.550 1.00 94.75 442 ASN A N 1
ATOM 3193 C CA . ASN A 1 442 ? -19.584 -3.314 57.633 1.00 94.75 442 ASN A CA 1
ATOM 3194 C C . ASN A 1 442 ? -20.046 -3.233 59.096 1.00 94.75 442 ASN A C 1
ATOM 3196 O O . ASN A 1 442 ? -19.278 -3.595 60.008 1.00 94.75 442 ASN A O 1
ATOM 3200 N N . SER A 1 443 ? -21.153 -2.537 59.312 1.00 94.44 443 SER A N 1
ATOM 3201 C CA . SER A 1 443 ? -21.579 -2.007 60.605 1.00 94.44 443 SER A CA 1
ATOM 3202 C C . SER A 1 443 ? -22.313 -3.062 61.426 1.00 94.44 443 SER A C 1
ATOM 3204 O O . SER A 1 443 ? -21.998 -3.235 62.614 1.00 94.44 443 SER A O 1
ATOM 3206 N N . ASP A 1 444 ? -23.132 -3.877 60.774 1.00 90.94 444 ASP A N 1
ATOM 3207 C CA . ASP A 1 444 ? -23.860 -5.003 61.356 1.00 90.94 444 ASP A CA 1
ATOM 3208 C C . ASP A 1 444 ? -23.005 -6.291 61.547 1.00 90.94 444 ASP A C 1
ATOM 3210 O O . ASP A 1 444 ? -23.236 -7.111 62.451 1.00 90.94 444 ASP A O 1
ATOM 3214 N N . GLY A 1 445 ? -21.911 -6.447 60.792 1.00 90.94 445 GLY A N 1
ATOM 3215 C CA . GLY A 1 445 ? -21.007 -7.595 60.876 1.00 90.94 445 GLY A CA 1
ATOM 3216 C C . GLY A 1 445 ? -21.278 -8.746 59.897 1.00 90.94 445 GLY A C 1
ATOM 3217 O O . GLY A 1 445 ? -20.725 -9.839 60.135 1.00 90.94 445 GLY A O 1
ATOM 3218 N N . ASP A 1 446 ? -22.118 -8.566 58.881 1.00 88.44 446 ASP A N 1
ATOM 3219 C CA . ASP A 1 446 ? -22.545 -9.611 57.951 1.00 88.44 446 ASP A CA 1
ATOM 3220 C C . ASP A 1 446 ? -21.520 -9.914 56.812 1.00 88.44 446 ASP A C 1
ATOM 3222 O O . ASP A 1 446 ? -20.300 -9.978 57.035 1.00 88.44 446 ASP A O 1
ATOM 3226 N N . ALA A 1 447 ? -21.989 -10.290 55.617 1.00 88.19 447 ALA A N 1
ATOM 3227 C CA . ALA A 1 447 ? -21.156 -10.520 54.444 1.00 88.19 447 ALA A CA 1
ATOM 3228 C C . ALA A 1 447 ? -21.105 -9.336 53.459 1.00 88.19 447 ALA A C 1
ATOM 3230 O O . ALA A 1 447 ? -20.235 -9.392 52.573 1.00 88.19 447 ALA A O 1
ATOM 3231 N N . ILE A 1 448 ? -21.970 -8.333 53.605 1.00 89.69 448 ILE A N 1
ATOM 3232 C CA . ILE A 1 448 ? -22.193 -7.228 52.675 1.00 89.69 448 ILE A CA 1
ATOM 3233 C C . ILE A 1 448 ? -21.654 -5.931 53.318 1.00 89.69 448 ILE A C 1
ATOM 3235 O O . ILE A 1 448 ? -21.972 -5.584 54.442 1.00 89.69 448 ILE A O 1
ATOM 3239 N N . PRO A 1 449 ? -20.651 -5.260 52.731 1.00 94.81 449 PRO A N 1
ATOM 3240 C CA . PRO A 1 449 ? -20.188 -3.971 53.252 1.00 94.81 449 PRO A CA 1
ATOM 3241 C C . PRO A 1 449 ? -21.280 -2.903 53.149 1.00 94.81 449 PRO A C 1
ATOM 3243 O O . PRO A 1 449 ? -21.924 -2.882 52.116 1.00 94.81 449 PRO A O 1
ATOM 3246 N N . ASP A 1 450 ? -21.312 -1.943 54.080 1.00 95.31 450 ASP A N 1
ATOM 3247 C CA . ASP A 1 450 ? -22.247 -0.794 54.126 1.00 95.31 450 ASP A CA 1
ATOM 3248 C C . ASP A 1 450 ? -22.403 0.013 52.818 1.00 95.31 450 ASP A C 1
ATOM 3250 O O . ASP A 1 450 ? -23.219 0.900 52.766 1.00 95.31 450 ASP A O 1
ATOM 3254 N N . SER A 1 451 ? -21.540 -0.162 51.814 1.00 94.44 451 SER A N 1
ATOM 3255 C CA . SER A 1 451 ? -21.675 0.539 50.524 1.00 94.44 451 SER A CA 1
ATOM 3256 C C . SER A 1 451 ? -22.210 -0.381 49.429 1.00 94.44 451 SER A C 1
ATOM 3258 O O . SER A 1 451 ? -21.834 -0.213 48.280 1.00 94.44 451 SER A O 1
ATOM 3260 N N . LEU A 1 452 ? -22.810 -1.502 49.805 1.00 93.50 452 LEU A N 1
ATOM 3261 C CA . LEU A 1 452 ? -23.438 -2.496 48.936 1.00 93.50 452 LEU A CA 1
ATOM 3262 C C . LEU A 1 452 ? -24.699 -3.051 49.626 1.00 93.50 452 LEU A C 1
ATOM 3264 O O . LEU A 1 452 ? -25.142 -4.136 49.254 1.00 93.50 452 LEU A O 1
ATOM 3268 N N . ASP A 1 453 ? -25.151 -2.389 50.687 1.00 93.31 453 ASP A N 1
ATOM 3269 C CA . ASP A 1 453 ? -26.081 -2.886 51.697 1.00 93.31 453 ASP A CA 1
ATOM 3270 C C . ASP A 1 453 ? -27.115 -1.794 51.945 1.00 93.31 453 ASP A C 1
ATOM 3272 O O . ASP A 1 453 ? -26.748 -0.713 52.392 1.00 93.31 453 ASP A O 1
ATOM 3276 N N . ILE A 1 454 ? -28.380 -2.059 51.625 1.00 93.88 454 ILE A N 1
ATOM 3277 C CA . ILE A 1 454 ? -29.443 -1.060 51.759 1.00 93.88 454 ILE A CA 1
ATOM 3278 C C . ILE A 1 454 ? -29.998 -0.941 53.190 1.00 93.88 454 ILE A C 1
ATOM 3280 O O . ILE A 1 454 ? -30.894 -0.127 53.385 1.00 93.88 454 ILE A O 1
ATOM 3284 N N . ASP A 1 455 ? -29.534 -1.751 54.149 1.00 94.44 455 ASP A N 1
ATOM 3285 C CA . ASP A 1 455 ? -29.922 -1.757 55.575 1.00 94.44 455 ASP A CA 1
ATOM 3286 C C . ASP A 1 455 ? -28.665 -2.043 56.429 1.00 94.44 455 ASP A C 1
ATOM 3288 O O . ASP A 1 455 ? -28.473 -3.129 56.988 1.00 94.44 455 ASP A O 1
ATOM 3292 N N . ALA A 1 456 ? -27.740 -1.078 56.479 1.00 95.44 456 ALA A N 1
ATOM 3293 C CA . ALA A 1 456 ? -26.352 -1.300 56.899 1.00 95.44 456 ALA A CA 1
ATOM 3294 C C . ALA A 1 456 ? -26.165 -1.661 58.388 1.00 95.44 456 ALA A C 1
ATOM 3296 O O . ALA A 1 456 ? -25.082 -2.126 58.796 1.00 95.44 456 ALA A O 1
ATOM 3297 N N . ASP A 1 457 ? -27.168 -1.430 59.236 1.00 94.25 457 ASP A N 1
ATOM 3298 C CA . ASP A 1 457 ? -27.187 -1.887 60.628 1.00 94.25 457 ASP A CA 1
ATOM 3299 C C . ASP A 1 457 ? -28.165 -3.047 60.907 1.00 94.25 457 ASP A C 1
ATOM 3301 O O . ASP A 1 457 ? -28.130 -3.630 62.007 1.00 94.25 457 ASP A O 1
ATOM 3305 N N . ASN A 1 458 ? -28.874 -3.495 59.866 1.00 92.69 458 ASN A N 1
ATOM 3306 C CA . ASN A 1 458 ? -29.749 -4.657 59.815 1.00 92.69 458 ASN A CA 1
ATOM 3307 C C . ASN A 1 458 ? -30.867 -4.570 60.867 1.00 92.69 458 ASN A C 1
ATOM 3309 O O . ASN A 1 458 ? -31.144 -5.528 61.618 1.00 92.69 458 ASN A O 1
ATOM 3313 N N . ASP A 1 459 ? -31.483 -3.403 60.966 1.00 92.31 459 ASP A N 1
ATOM 3314 C CA . ASP A 1 459 ? -32.604 -3.139 61.853 1.00 92.31 459 ASP A CA 1
ATOM 3315 C C . ASP A 1 459 ? -33.964 -3.307 61.136 1.00 92.31 459 ASP A C 1
ATOM 3317 O O . ASP A 1 459 ? -34.986 -3.579 61.791 1.00 92.31 459 ASP A O 1
ATOM 3321 N N . GLY A 1 460 ? -33.942 -3.328 59.799 1.00 91.25 460 GLY A N 1
ATOM 3322 C CA . GLY A 1 460 ? -35.081 -3.525 58.916 1.00 91.25 460 GLY A CA 1
ATOM 3323 C C . GLY A 1 460 ? -35.684 -2.251 58.340 1.00 91.25 460 GLY A C 1
ATOM 3324 O O . GLY A 1 460 ? -36.810 -2.313 57.833 1.00 91.25 460 GLY A O 1
ATOM 3325 N N . ILE A 1 461 ? -35.024 -1.104 58.467 1.00 94.38 461 ILE A N 1
ATOM 3326 C CA . ILE A 1 461 ? -35.407 0.151 57.828 1.00 94.38 461 ILE A CA 1
ATOM 3327 C C . ILE A 1 461 ? -34.341 0.476 56.771 1.00 94.38 461 ILE A C 1
ATOM 3329 O O . ILE A 1 461 ? -33.172 0.570 57.104 1.00 94.38 461 ILE A O 1
ATOM 3333 N N . PRO A 1 462 ? -34.703 0.693 55.495 1.00 96.00 462 PRO A N 1
ATOM 3334 C CA . PRO A 1 462 ? -33.695 0.977 54.479 1.00 96.00 462 PRO A CA 1
ATOM 3335 C C . PRO A 1 462 ? -32.924 2.286 54.726 1.00 96.00 462 PRO A C 1
ATOM 3337 O O . PRO A 1 462 ? -33.534 3.336 54.962 1.00 96.00 462 PRO A O 1
ATOM 3340 N N . ASP A 1 463 ? -31.611 2.273 54.516 1.00 97.06 463 ASP A N 1
ATOM 3341 C CA . ASP A 1 463 ? -30.676 3.390 54.693 1.00 97.06 463 ASP A CA 1
ATOM 3342 C C . ASP A 1 463 ? -31.135 4.663 53.961 1.00 97.06 463 ASP A C 1
ATOM 3344 O O . ASP A 1 463 ? -31.076 5.784 54.487 1.00 97.06 463 ASP A O 1
ATOM 3348 N N . ASN A 1 464 ? -31.706 4.503 52.761 1.00 96.38 464 ASN A N 1
ATOM 3349 C CA . ASN A 1 464 ? -32.313 5.580 51.976 1.00 96.38 464 ASN A CA 1
ATOM 3350 C C . ASN A 1 464 ? -33.398 6.352 52.754 1.00 96.38 464 ASN A C 1
ATOM 3352 O O . ASN A 1 464 ? -33.522 7.582 52.618 1.00 96.38 464 ASN A O 1
ATOM 3356 N N . VAL A 1 465 ? -34.217 5.625 53.519 1.00 96.94 465 VAL A N 1
ATOM 3357 C CA . VAL A 1 465 ? -35.304 6.142 54.359 1.00 96.94 465 VAL A CA 1
ATOM 3358 C C . VAL A 1 465 ? -34.719 6.838 55.580 1.00 96.94 465 VAL A C 1
ATOM 3360 O O . VAL A 1 465 ? -35.076 7.984 55.880 1.00 96.94 465 VAL A O 1
ATOM 3363 N N . GLU A 1 466 ? -33.762 6.194 56.232 1.00 97.06 466 GLU A N 1
ATOM 3364 C CA . GLU A 1 466 ? -33.126 6.655 57.463 1.00 97.06 466 GLU A CA 1
ATOM 3365 C C . GLU A 1 466 ? -32.288 7.921 57.272 1.00 97.06 466 GLU A C 1
ATOM 3367 O O . GLU A 1 466 ? -32.408 8.912 58.003 1.00 97.06 466 GLU A O 1
ATOM 3372 N N . ALA A 1 467 ? -31.535 7.980 56.178 1.00 97.12 467 ALA A N 1
ATOM 3373 C CA . ALA A 1 467 ? -30.676 9.102 55.834 1.00 97.12 467 ALA A CA 1
ATOM 3374 C C . ALA A 1 467 ? -31.423 10.422 55.568 1.00 97.12 467 ALA A C 1
ATOM 3376 O O . ALA A 1 467 ? -30.782 11.470 55.405 1.00 97.12 467 ALA A O 1
ATOM 3377 N N . GLN A 1 468 ? -32.757 10.413 55.503 1.00 96.81 468 GLN A N 1
ATOM 3378 C CA . GLN A 1 468 ? -33.577 11.571 55.155 1.00 96.81 468 GLN A CA 1
ATOM 3379 C C . GLN A 1 468 ? -34.569 11.954 56.266 1.00 96.81 468 GLN A C 1
ATOM 3381 O O . GLN A 1 468 ? -35.083 11.085 56.955 1.00 96.81 468 GLN A O 1
ATOM 3386 N N . PRO A 1 469 ? -34.945 13.243 56.402 1.00 94.88 469 PRO A N 1
ATOM 3387 C CA . PRO A 1 469 ? -36.009 13.640 57.327 1.00 94.88 469 PRO A CA 1
ATOM 3388 C C . PRO A 1 469 ? -37.401 13.211 56.835 1.00 94.88 469 PRO A C 1
ATOM 3390 O O . PRO A 1 469 ? -37.774 13.555 55.704 1.00 94.88 469 PRO A O 1
ATOM 3393 N N . THR A 1 470 ? -38.216 12.627 57.718 1.00 93.62 470 THR A N 1
ATOM 3394 C CA . THR A 1 470 ? -39.585 12.120 57.473 1.00 93.62 470 THR A CA 1
ATOM 3395 C C . THR A 1 470 ? -40.454 13.063 56.633 1.00 93.62 470 THR A C 1
ATOM 3397 O O . THR A 1 470 ? -41.033 12.698 55.609 1.00 93.62 470 THR A O 1
ATOM 3400 N N . ASP A 1 471 ? -40.538 14.332 57.040 1.00 91.00 471 ASP A N 1
ATOM 3401 C CA . ASP A 1 471 ? -41.448 15.329 56.457 1.00 91.00 471 ASP A CA 1
ATOM 3402 C C . ASP A 1 471 ? -40.998 15.843 55.072 1.00 91.00 471 ASP A C 1
ATOM 3404 O O . ASP A 1 471 ? -41.760 16.507 54.352 1.00 91.00 471 ASP A O 1
ATOM 3408 N N . THR A 1 472 ? -39.735 15.601 54.712 1.00 92.94 472 THR A N 1
ATOM 3409 C CA . THR A 1 472 ? -39.138 16.039 53.444 1.00 92.94 472 THR A CA 1
ATOM 3410 C C . THR A 1 472 ? -38.539 14.908 52.627 1.00 92.94 472 THR A C 1
ATOM 3412 O O . THR A 1 472 ? -37.846 15.217 51.656 1.00 92.94 472 THR A O 1
ATOM 3415 N N . TYR A 1 473 ? -38.840 13.660 52.992 1.00 95.44 473 TYR A N 1
ATOM 3416 C CA . TYR A 1 473 ? -38.407 12.466 52.287 1.00 95.44 473 TYR A CA 1
ATOM 3417 C C . TYR A 1 473 ? -38.659 12.594 50.782 1.00 95.44 473 TYR A C 1
ATOM 3419 O O . TYR A 1 473 ? -39.705 13.080 50.322 1.00 95.44 473 TYR A O 1
ATOM 3427 N N . ILE A 1 474 ? -37.651 12.214 50.011 1.00 95.31 474 ILE A N 1
ATOM 3428 C CA . ILE A 1 474 ? -37.706 12.135 48.562 1.00 95.31 474 ILE A CA 1
ATOM 3429 C C . ILE A 1 474 ? -37.492 10.662 48.254 1.00 95.31 474 ILE A C 1
ATOM 3431 O O . ILE A 1 474 ? -36.433 10.167 48.582 1.00 95.31 474 ILE A O 1
ATOM 3435 N N . ALA A 1 475 ? -38.470 10.001 47.637 1.00 94.44 475 ALA A N 1
ATOM 3436 C CA . ALA A 1 475 ? -38.309 8.634 47.147 1.00 94.44 475 ALA A CA 1
ATOM 3437 C C . ALA A 1 475 ? -37.381 8.592 45.915 1.00 94.44 475 ALA A C 1
ATOM 3439 O O . ALA A 1 475 ? -37.369 9.569 45.134 1.00 94.44 475 ALA A O 1
ATOM 3440 N N . PRO A 1 476 ? -36.667 7.476 45.682 1.00 93.44 476 PRO A N 1
ATOM 3441 C CA . PRO A 1 476 ? -35.853 7.289 44.487 1.00 93.44 476 PRO A CA 1
ATOM 3442 C C . PRO A 1 476 ? -36.707 7.402 43.214 1.00 93.44 476 PRO A C 1
ATOM 3444 O O . PRO A 1 476 ? -37.906 7.111 43.185 1.00 93.44 476 PRO A O 1
ATOM 3447 N N . ASN A 1 477 ? -36.111 7.878 42.115 1.00 92.50 477 ASN A N 1
ATOM 3448 C CA . ASN A 1 477 ? -36.802 7.951 40.825 1.00 92.50 477 ASN A CA 1
ATOM 3449 C C . ASN A 1 477 ? -36.170 7.032 39.784 1.00 92.50 477 ASN A C 1
ATOM 3451 O O . ASN A 1 477 ? -34.956 6.895 39.729 1.00 92.50 477 ASN A O 1
ATOM 3455 N N . ASN A 1 478 ? -36.973 6.497 38.857 1.00 91.00 478 ASN A N 1
ATOM 3456 C CA . ASN A 1 478 ? -36.432 5.662 37.782 1.00 91.00 478 ASN A CA 1
ATOM 3457 C C . ASN A 1 478 ? -35.596 6.492 36.801 1.00 91.00 478 ASN A C 1
ATOM 3459 O O . ASN A 1 478 ? -36.136 7.334 36.067 1.00 91.00 478 ASN A O 1
ATOM 3463 N N . ASP A 1 479 ? -34.308 6.184 36.733 1.00 93.12 479 ASP A N 1
ATOM 3464 C CA . ASP A 1 479 ? -33.394 6.702 35.730 1.00 93.12 479 ASP A CA 1
ATOM 3465 C C . ASP A 1 479 ? -33.153 5.695 34.598 1.00 93.12 479 ASP A C 1
ATOM 3467 O O . ASP A 1 479 ? -33.505 4.518 34.666 1.00 93.12 479 ASP A O 1
ATOM 3471 N N . ASP A 1 480 ? -32.645 6.195 33.470 1.00 91.69 480 ASP A N 1
ATOM 3472 C CA . ASP A 1 480 ? -32.121 5.327 32.420 1.00 91.69 480 ASP A CA 1
ATOM 3473 C C . ASP A 1 480 ? -30.601 5.208 32.568 1.00 91.69 480 ASP A C 1
ATOM 3475 O O . ASP A 1 480 ? -29.952 6.101 33.113 1.00 91.69 480 ASP A O 1
ATOM 3479 N N . ALA A 1 481 ? -30.020 4.139 32.020 1.00 89.06 481 ALA A N 1
ATOM 3480 C CA . ALA A 1 481 ? -28.576 3.889 32.071 1.00 89.06 481 ALA A CA 1
ATOM 3481 C C . ALA A 1 481 ? -27.713 5.072 31.577 1.00 89.06 481 ALA A C 1
ATOM 3483 O O . ALA A 1 481 ? -26.537 5.188 31.909 1.00 89.06 481 ALA A O 1
ATOM 3484 N N . ALA A 1 482 ? -28.257 5.966 30.735 1.00 91.94 482 ALA A N 1
ATOM 3485 C CA . ALA A 1 482 ? -27.517 7.139 30.278 1.00 91.94 482 ALA A CA 1
ATOM 3486 C C . ALA A 1 482 ? -27.510 8.269 31.318 1.00 91.94 482 ALA A C 1
ATOM 3488 O O . ALA A 1 482 ? -26.552 9.047 31.340 1.00 91.94 482 ALA A O 1
ATOM 3489 N N . THR A 1 483 ? -28.560 8.387 32.133 1.00 95.00 483 THR A N 1
ATOM 3490 C CA . THR A 1 483 ? -28.614 9.301 33.278 1.00 95.00 483 THR A CA 1
ATOM 3491 C C . THR A 1 483 ? -27.670 8.837 34.382 1.00 95.00 483 THR A C 1
ATOM 3493 O O . THR A 1 483 ? -26.819 9.632 34.778 1.00 95.00 483 THR A O 1
ATOM 3496 N N . TYR A 1 484 ? -27.728 7.562 34.764 1.00 93.62 484 TYR A N 1
ATOM 3497 C CA . TYR A 1 484 ? -26.809 6.935 35.717 1.00 93.62 484 TYR A CA 1
ATOM 3498 C C . TYR A 1 484 ? -25.339 7.136 35.328 1.00 93.62 484 TYR A C 1
ATOM 3500 O O . TYR A 1 484 ? -24.573 7.808 36.022 1.00 93.62 484 TYR A O 1
ATOM 3508 N N . LEU A 1 485 ? -24.970 6.770 34.096 1.00 92.19 485 LEU A N 1
ATOM 3509 C CA . LEU A 1 485 ? -23.620 7.012 33.575 1.00 92.19 485 LEU A CA 1
ATOM 3510 C C . LEU A 1 485 ? -23.212 8.500 33.566 1.00 92.19 485 LEU A C 1
ATOM 3512 O O . LEU A 1 485 ? -22.025 8.826 33.638 1.00 92.19 485 LEU A O 1
ATOM 3516 N N . ALA A 1 486 ? -24.162 9.430 33.416 1.00 95.12 486 ALA A N 1
ATOM 3517 C CA . ALA A 1 486 ? -23.872 10.865 33.446 1.00 95.12 486 ALA A CA 1
ATOM 3518 C C . ALA A 1 486 ? -23.667 11.408 34.869 1.00 95.12 486 ALA A C 1
ATOM 3520 O O . ALA A 1 486 ? -23.008 12.447 35.019 1.00 95.12 486 ALA A O 1
ATOM 3521 N N . ASN A 1 487 ? -24.221 10.720 35.865 1.00 95.06 487 ASN A N 1
ATOM 3522 C CA . ASN A 1 487 ? -24.128 11.050 37.280 1.00 95.06 487 ASN A CA 1
ATOM 3523 C C . ASN A 1 487 ? -23.065 10.225 38.020 1.00 95.06 487 ASN A C 1
ATOM 3525 O O . ASN A 1 487 ? -22.774 10.558 39.163 1.00 95.06 487 ASN A O 1
ATOM 3529 N N . ASN A 1 488 ? -22.417 9.274 37.335 1.00 94.81 488 ASN A N 1
ATOM 3530 C CA . ASN A 1 488 ? -21.531 8.265 37.922 1.00 94.81 488 ASN A CA 1
ATOM 3531 C C . ASN A 1 488 ? -22.283 7.409 38.958 1.00 94.81 488 ASN A C 1
ATOM 3533 O O . ASN A 1 488 ? -21.890 7.412 40.116 1.00 94.81 488 ASN A O 1
ATOM 3537 N N . GLY A 1 489 ? -23.391 6.818 38.512 1.00 93.00 489 GLY A N 1
ATOM 3538 C CA . GLY A 1 489 ? -24.230 5.853 39.233 1.00 93.00 489 GLY A CA 1
ATOM 3539 C C . GLY A 1 489 ? -25.157 6.398 40.318 1.00 93.00 489 GLY A C 1
ATOM 3540 O O . GLY A 1 489 ? -26.218 5.860 40.565 1.00 93.00 489 GLY A O 1
ATOM 3541 N N . VAL A 1 490 ? -24.927 7.625 40.785 1.00 95.56 490 VAL A N 1
ATOM 3542 C CA . VAL A 1 490 ? -25.877 8.268 41.714 1.00 95.56 490 VAL A CA 1
ATOM 3543 C C . VAL A 1 490 ? -27.245 8.558 41.065 1.00 95.56 490 VAL A C 1
ATOM 3545 O O . VAL A 1 490 ? -27.322 9.281 40.046 1.00 95.56 490 VAL A O 1
ATOM 3548 N N . ASN A 1 491 ? -28.334 8.131 41.721 1.00 95.06 491 ASN A N 1
ATOM 3549 C CA . ASN A 1 491 ? -29.712 8.470 41.348 1.00 95.06 491 ASN A CA 1
ATOM 3550 C C . ASN A 1 491 ? -29.909 9.989 41.177 1.00 95.06 491 ASN A C 1
ATOM 3552 O O . ASN A 1 491 ? -29.467 10.820 41.982 1.00 95.06 491 ASN A O 1
ATOM 3556 N N . SER A 1 492 ? -30.635 10.416 40.138 1.00 95.75 492 SER A N 1
ATOM 3557 C CA . SER A 1 492 ? -30.880 11.847 39.918 1.00 95.75 492 SER A CA 1
ATOM 3558 C C . SER A 1 492 ? -31.792 12.519 40.955 1.00 95.75 492 SER A C 1
ATOM 3560 O O . SER A 1 492 ? -31.820 13.761 40.994 1.00 95.75 492 SER A O 1
ATOM 3562 N N . ALA A 1 493 ? -32.470 11.754 41.818 1.00 94.69 493 ALA A N 1
ATOM 3563 C CA . ALA A 1 493 ? -33.178 12.256 42.996 1.00 94.69 493 ALA A CA 1
ATOM 3564 C C . ALA A 1 493 ? -32.221 12.943 43.987 1.00 94.69 493 ALA A C 1
ATOM 3566 O O . ALA A 1 493 ? -32.546 14.011 44.523 1.00 94.69 493 ALA A O 1
ATOM 3567 N N . TYR A 1 494 ? -31.003 12.408 44.134 1.00 92.25 494 TYR A N 1
ATOM 3568 C CA . TYR A 1 494 ? -30.046 12.772 45.183 1.00 92.25 494 TYR A CA 1
ATOM 3569 C C . TYR A 1 494 ? -28.700 13.239 44.620 1.00 92.25 494 TYR A C 1
ATOM 3571 O O . TYR A 1 494 ? -27.641 12.921 45.144 1.00 92.25 494 TYR A O 1
ATOM 3579 N N . LEU A 1 495 ? -28.706 14.031 43.540 1.00 91.69 495 LEU A N 1
ATOM 3580 C CA . LEU A 1 495 ? -27.468 14.473 42.878 1.00 91.69 495 LEU A CA 1
ATOM 3581 C C . LEU A 1 495 ? -26.398 15.004 43.854 1.00 91.69 495 LEU A C 1
ATOM 3583 O O . LEU A 1 495 ? -26.478 16.142 44.336 1.00 91.69 495 LEU A O 1
ATOM 3587 N N . GLY A 1 496 ? -25.325 14.225 44.009 1.00 89.88 496 GLY A N 1
ATOM 3588 C CA . GLY A 1 496 ? -24.200 14.524 44.896 1.00 89.88 496 GLY A CA 1
ATOM 3589 C C . GLY A 1 496 ? -24.271 13.875 46.280 1.00 89.88 496 GLY A C 1
ATOM 3590 O O . GLY A 1 496 ? -23.465 14.279 47.122 1.00 89.88 496 GLY A O 1
ATOM 3591 N N . GLY A 1 497 ? -25.181 12.923 46.474 1.00 94.94 497 GLY A N 1
ATOM 3592 C CA . GLY A 1 497 ? -25.404 12.188 47.710 1.00 94.94 497 GLY A CA 1
ATOM 3593 C C . GLY A 1 497 ? -26.383 12.879 48.652 1.00 94.94 497 GLY A C 1
ATOM 3594 O O . GLY A 1 497 ? -26.500 14.115 48.681 1.00 94.94 497 GLY A O 1
ATOM 3595 N N . LEU A 1 498 ? -27.043 12.066 49.464 1.00 96.56 498 LEU A N 1
ATOM 3596 C CA . LEU A 1 498 ? -27.740 12.459 50.670 1.00 96.56 498 LEU A CA 1
ATOM 3597 C C . LEU A 1 498 ? -26.734 12.957 51.716 1.00 96.56 498 LEU A C 1
ATOM 3599 O O . LEU A 1 498 ? -25.524 12.725 51.665 1.00 96.56 498 LEU A O 1
ATOM 3603 N N . ASN A 1 499 ? -27.240 13.737 52.663 1.00 94.81 499 ASN A N 1
ATOM 3604 C CA . ASN A 1 499 ? -26.513 14.041 53.886 1.00 94.81 499 ASN A CA 1
ATOM 3605 C C . ASN A 1 499 ? -27.279 13.334 54.998 1.00 94.81 499 ASN A C 1
ATOM 3607 O O . ASN A 1 499 ? -28.282 13.925 55.408 1.00 94.81 499 ASN A O 1
ATOM 3611 N N . PRO A 1 500 ? -26.811 12.158 55.456 1.00 97.19 500 PRO A N 1
ATOM 3612 C CA . PRO A 1 500 ? -27.533 11.355 56.430 1.00 97.19 500 PRO A CA 1
ATOM 3613 C C . PRO A 1 500 ? -27.976 12.174 57.640 1.00 97.19 500 PRO A C 1
ATOM 3615 O O . PRO A 1 500 ? -27.205 13.006 58.153 1.00 97.19 500 PRO A O 1
ATOM 3618 N N . GLU A 1 501 ? -29.234 11.984 58.024 1.00 96.38 501 GLU A N 1
ATOM 3619 C CA . GLU A 1 501 ? -29.814 12.563 59.228 1.00 96.38 501 GLU A CA 1
ATOM 3620 C C . GLU A 1 501 ? -29.186 11.911 60.472 1.00 96.38 501 GLU A C 1
ATOM 3622 O O . GLU A 1 501 ? -28.546 10.865 60.406 1.00 96.38 501 GLU A O 1
ATOM 3627 N N . ASN A 1 502 ? -29.235 12.633 61.583 1.00 96.56 502 ASN A N 1
ATOM 3628 C CA . ASN A 1 502 ? -28.791 12.165 62.890 1.00 96.56 502 ASN A CA 1
ATOM 3629 C C . ASN A 1 502 ? -29.730 12.844 63.889 1.00 96.56 502 ASN A C 1
ATOM 3631 O O . ASN A 1 502 ? -29.517 14.014 64.248 1.00 96.56 502 ASN A O 1
ATOM 3635 N N . THR A 1 503 ? -30.819 12.155 64.207 1.00 95.00 503 THR A N 1
ATOM 3636 C CA . THR A 1 503 ? -32.014 12.683 64.868 1.00 95.00 503 THR A CA 1
ATOM 3637 C C . THR A 1 503 ? -31.680 13.245 66.248 1.00 95.00 503 THR A C 1
ATOM 3639 O O . THR A 1 503 ? -32.022 14.392 66.578 1.00 95.00 503 THR A O 1
ATOM 3642 N N . ASP A 1 504 ? -30.895 12.511 67.027 1.00 93.00 504 ASP A N 1
ATOM 3643 C CA . ASP A 1 504 ? -30.539 12.876 68.394 1.00 93.00 504 ASP A CA 1
ATOM 3644 C C . ASP A 1 504 ? -29.361 13.887 68.508 1.00 93.00 504 ASP A C 1
ATOM 3646 O O . ASP A 1 504 ? -29.214 14.633 69.495 1.00 93.00 504 ASP A O 1
ATOM 3650 N N . GLY A 1 505 ? -28.505 13.974 67.486 1.00 93.25 505 GLY A N 1
ATOM 3651 C CA . GLY A 1 505 ? -27.296 14.790 67.481 1.00 93.25 505 GLY A CA 1
ATOM 3652 C C . GLY A 1 505 ? -26.052 14.193 68.167 1.00 93.25 505 GLY A C 1
ATOM 3653 O O . GLY A 1 505 ? -25.088 14.967 68.347 1.00 93.25 505 GLY A O 1
ATOM 3654 N N . THR A 1 506 ? -26.044 12.946 68.666 1.00 90.19 506 THR A N 1
ATOM 3655 C CA . THR A 1 506 ? -25.032 12.481 69.640 1.00 90.19 506 THR A CA 1
ATOM 3656 C C . THR A 1 506 ? -24.144 11.307 69.229 1.00 90.19 506 THR A C 1
ATOM 3658 O O . THR A 1 506 ? -22.947 11.349 69.577 1.00 90.19 506 THR A O 1
ATOM 3661 N N . ASP A 1 507 ? -24.646 10.342 68.475 1.00 89.88 507 ASP A N 1
ATOM 3662 C CA . ASP A 1 507 ? -23.963 9.121 68.034 1.00 89.88 507 ASP A CA 1
ATOM 3663 C C . ASP A 1 507 ? -23.876 9.003 66.508 1.00 89.88 507 ASP A C 1
ATOM 3665 O O . ASP A 1 507 ? -23.252 9.872 65.878 1.00 89.88 507 ASP A O 1
ATOM 3669 N N . THR A 1 508 ? -24.265 7.863 65.952 1.00 94.56 508 THR A N 1
ATOM 3670 C CA . THR A 1 508 ? -24.108 7.515 64.542 1.00 94.56 508 THR A CA 1
ATOM 3671 C C . THR A 1 508 ? -25.275 8.115 63.764 1.00 94.56 508 THR A C 1
ATOM 3673 O O . THR A 1 508 ? -26.307 8.407 64.346 1.00 94.56 508 THR A O 1
ATOM 3676 N N . PRO A 1 509 ? -25.109 8.471 62.480 1.00 97.25 509 PRO A N 1
ATOM 3677 C CA . PRO A 1 509 ? -26.267 8.878 61.684 1.00 97.25 509 PRO A CA 1
ATOM 3678 C C . PRO A 1 509 ? -27.336 7.780 61.687 1.00 97.25 509 PRO A C 1
ATOM 3680 O O . PRO A 1 509 ? -26.943 6.628 61.819 1.00 97.25 509 PRO A O 1
ATOM 3683 N N . ASP A 1 510 ? -28.601 8.161 61.501 1.00 97.38 510 ASP A N 1
ATOM 3684 C CA . ASP A 1 510 ? -29.776 7.296 61.722 1.00 97.38 510 ASP A CA 1
ATOM 3685 C C . ASP A 1 510 ? -29.622 5.928 61.034 1.00 97.38 510 ASP A C 1
ATOM 3687 O O . ASP A 1 510 ? -29.691 4.929 61.718 1.00 97.38 510 ASP A O 1
ATOM 3691 N N . TYR A 1 511 ? -29.190 5.889 59.762 1.00 96.75 511 TYR A N 1
ATOM 3692 C CA . TYR A 1 511 ? -28.938 4.646 58.991 1.00 96.75 511 TYR A CA 1
ATOM 3693 C C . TYR A 1 511 ? -27.888 3.662 59.567 1.00 96.75 511 TYR A C 1
ATOM 3695 O O . TYR A 1 511 ? -27.516 2.682 58.940 1.00 96.75 511 TYR A O 1
ATOM 3703 N N . LEU A 1 512 ? -27.260 3.993 60.697 1.00 96.75 512 LEU A N 1
ATOM 3704 C CA . LEU A 1 512 ? -26.287 3.149 61.398 1.00 96.75 512 LEU A CA 1
ATOM 3705 C C . LEU A 1 512 ? -26.578 3.063 62.903 1.00 96.75 512 LEU A C 1
ATOM 3707 O O . LEU A 1 512 ? -25.707 2.604 63.666 1.00 96.75 512 LEU A O 1
ATOM 3711 N N . ASP A 1 513 ? -27.691 3.638 63.354 1.00 96.44 513 ASP A N 1
ATOM 3712 C CA . ASP A 1 513 ? -28.045 3.761 64.756 1.00 96.44 513 ASP A CA 1
ATOM 3713 C C . ASP A 1 513 ? -29.304 2.969 65.097 1.00 96.44 513 ASP A C 1
ATOM 3715 O O . ASP A 1 513 ? -30.404 3.352 64.756 1.00 96.44 513 ASP A O 1
ATOM 3719 N N . LEU A 1 514 ? -29.147 1.921 65.907 1.00 95.31 514 LEU A N 1
ATOM 3720 C CA . LEU A 1 514 ? -30.232 1.001 66.281 1.00 95.31 514 LEU A CA 1
ATOM 3721 C C . LEU A 1 514 ? -31.310 1.603 67.224 1.00 95.31 514 LEU A C 1
ATOM 3723 O O . LEU A 1 514 ? -32.142 0.840 67.733 1.00 95.31 514 LEU A O 1
ATOM 3727 N N . ASP A 1 515 ? -31.180 2.888 67.573 1.00 95.25 515 ASP A N 1
ATOM 3728 C CA . ASP A 1 515 ? -31.985 3.696 68.516 1.00 95.25 515 ASP A CA 1
ATOM 3729 C C . ASP A 1 515 ? -31.800 5.195 68.154 1.00 95.25 515 ASP A C 1
ATOM 3731 O O . ASP A 1 515 ? -31.097 5.943 68.848 1.00 95.25 515 ASP A O 1
ATOM 3735 N N . SER A 1 516 ? -32.344 5.613 67.003 1.00 96.38 516 SER A N 1
ATOM 3736 C CA . SER A 1 516 ? -32.073 6.901 66.331 1.00 96.38 516 SER A CA 1
ATOM 3737 C C . SER A 1 516 ? -32.375 8.143 67.176 1.00 96.38 516 SER A C 1
ATOM 3739 O O . SER A 1 516 ? -31.755 9.205 67.003 1.00 96.38 516 SER A O 1
ATOM 3741 N N . ASP A 1 517 ? -33.334 8.063 68.094 1.00 95.00 517 ASP A N 1
ATOM 3742 C CA . ASP A 1 517 ? -33.731 9.169 68.964 1.00 95.00 517 ASP A CA 1
ATOM 3743 C C . ASP A 1 517 ? -33.229 9.035 70.418 1.00 95.00 517 ASP A C 1
ATOM 3745 O O . ASP A 1 517 ? -33.310 9.994 71.211 1.00 95.00 517 ASP A O 1
ATOM 3749 N N . ASN A 1 518 ? -32.574 7.908 70.720 1.00 94.56 518 ASN A N 1
ATOM 3750 C CA . ASN A 1 518 ? -31.915 7.585 71.976 1.00 94.56 518 ASN A CA 1
ATOM 3751 C C . ASN A 1 518 ? -32.882 7.493 73.171 1.00 94.56 518 ASN A C 1
ATOM 3753 O O . ASN A 1 518 ? -32.565 7.935 74.298 1.00 94.56 518 ASN A O 1
ATOM 3757 N N . ASP A 1 519 ? -34.068 6.940 72.940 1.00 93.44 519 ASP A N 1
ATOM 3758 C CA . ASP A 1 519 ? -35.115 6.798 73.941 1.00 93.44 519 ASP A CA 1
ATOM 3759 C C . ASP A 1 519 ? -35.122 5.435 74.678 1.00 93.44 519 ASP A C 1
ATOM 3761 O O . ASP A 1 519 ? -35.824 5.285 75.691 1.00 93.44 519 ASP A O 1
ATOM 3765 N N . ASN A 1 520 ? -34.211 4.522 74.301 1.00 92.62 520 ASN A N 1
ATOM 3766 C CA . ASN A 1 520 ? -34.049 3.134 74.761 1.00 92.62 520 ASN A CA 1
ATOM 3767 C C . ASN A 1 520 ? -35.097 2.122 74.246 1.00 92.62 520 ASN A C 1
ATOM 3769 O O . ASN A 1 520 ? -35.118 0.979 74.747 1.00 92.62 520 ASN A O 1
ATOM 3773 N N . VAL A 1 521 ? -35.957 2.486 73.303 1.00 93.12 521 VAL A N 1
ATOM 3774 C CA . VAL A 1 521 ? -36.592 1.525 72.397 1.00 93.12 521 VAL A CA 1
ATOM 3775 C C . VAL A 1 521 ? -35.615 1.311 71.224 1.00 93.12 521 VAL A C 1
ATOM 3777 O O . VAL A 1 521 ? -34.424 1.553 71.379 1.00 93.12 521 VAL A O 1
ATOM 3780 N N . SER A 1 522 ? -35.988 0.585 70.187 1.00 93.44 522 SER A N 1
ATOM 3781 C CA . SER A 1 522 ? -35.063 0.250 69.107 1.00 93.44 522 SER A CA 1
ATOM 3782 C C . SER A 1 522 ? -35.832 0.407 67.828 1.00 93.44 522 SER A C 1
ATOM 3784 O O . SER A 1 522 ? -36.950 -0.105 67.737 1.00 93.44 522 SER A O 1
ATOM 3786 N N . ASP A 1 523 ? -35.175 0.985 66.842 1.00 94.94 523 ASP A N 1
ATOM 3787 C CA . ASP A 1 523 ? -35.772 1.382 65.578 1.00 94.94 523 ASP A CA 1
ATOM 3788 C C . ASP A 1 523 ? -36.493 0.208 64.896 1.00 94.94 523 ASP A C 1
ATOM 3790 O O . ASP A 1 523 ? -37.691 0.284 64.605 1.00 94.94 523 ASP A O 1
ATOM 3794 N N . SER A 1 524 ? -35.847 -0.962 64.851 1.00 91.56 524 SER A N 1
ATOM 3795 C CA . SER A 1 524 ? -36.450 -2.241 64.435 1.00 91.56 524 SER A CA 1
ATOM 3796 C C . SER A 1 524 ? -37.808 -2.593 65.073 1.00 91.56 524 SER A C 1
ATOM 3798 O O . SER A 1 524 ? -38.617 -3.310 64.483 1.00 91.56 524 SER A O 1
ATOM 3800 N N . ILE A 1 525 ? -38.073 -2.168 66.308 1.00 90.94 525 ILE A N 1
ATOM 3801 C CA . ILE A 1 525 ? -39.337 -2.397 67.018 1.00 90.94 525 ILE A CA 1
ATOM 3802 C C . ILE A 1 525 ? -40.341 -1.312 66.644 1.00 90.94 525 ILE A C 1
ATOM 3804 O O . ILE A 1 525 ? -41.477 -1.643 66.301 1.00 90.94 525 ILE A O 1
ATOM 3808 N N . GLU A 1 526 ? -39.933 -0.051 66.722 1.00 93.62 526 GLU A N 1
ATOM 3809 C CA . GLU A 1 526 ? -40.800 1.112 66.518 1.00 93.62 526 GLU A CA 1
ATOM 3810 C C . GLU A 1 526 ? -41.271 1.227 65.074 1.00 93.62 526 GLU A C 1
ATOM 3812 O O . GLU A 1 526 ? -42.463 1.398 64.827 1.00 93.62 526 GLU A O 1
ATOM 3817 N N . ALA A 1 527 ? -40.386 1.006 64.104 1.00 94.19 527 ALA A N 1
ATOM 3818 C CA . ALA A 1 527 ? -40.729 1.057 62.688 1.00 94.19 527 ALA A CA 1
ATOM 3819 C C . ALA A 1 527 ? -41.640 -0.094 62.233 1.00 94.19 527 ALA A C 1
ATOM 3821 O O . ALA A 1 527 ? -42.281 -0.012 61.183 1.00 94.19 527 ALA A O 1
ATOM 3822 N N . HIS A 1 528 ? -41.757 -1.159 63.029 1.00 91.06 528 HIS A N 1
ATOM 3823 C CA . HIS A 1 528 ? -42.405 -2.399 62.601 1.00 91.06 528 HIS A CA 1
ATOM 3824 C C . HIS A 1 528 ? -43.474 -2.926 63.569 1.00 91.06 528 HIS A C 1
ATOM 3826 O O . HIS A 1 528 ? -44.008 -4.008 63.333 1.00 91.06 528 HIS A O 1
ATOM 3832 N N . ASP A 1 529 ? -43.869 -2.207 64.625 1.00 90.69 529 ASP A N 1
ATOM 3833 C CA . ASP A 1 529 ? -45.005 -2.574 65.497 1.00 90.69 529 ASP A CA 1
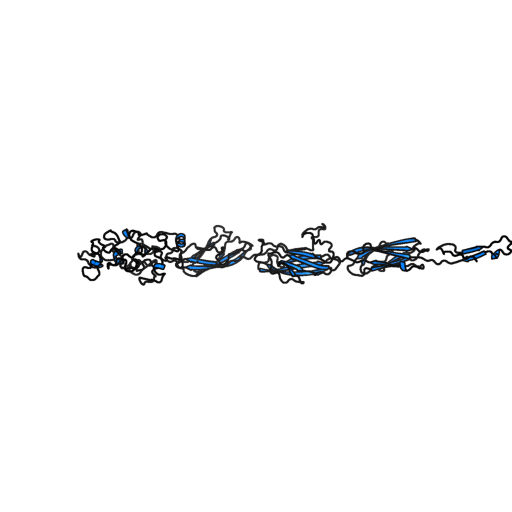ATOM 3834 C C . ASP A 1 529 ? -46.294 -1.814 65.144 1.00 90.69 529 ASP A C 1
ATOM 3836 O O . ASP A 1 529 ? -46.911 -1.115 65.950 1.00 90.69 529 ASP A O 1
ATOM 3840 N N . THR A 1 530 ? -46.798 -2.019 63.925 1.00 89.38 530 THR A N 1
ATOM 3841 C CA . THR A 1 530 ? -48.055 -1.387 63.475 1.00 89.38 530 THR A CA 1
ATOM 3842 C C . THR A 1 530 ? -49.268 -1.700 64.359 1.00 89.38 530 THR A C 1
ATOM 3844 O O . THR A 1 530 ? -50.292 -1.004 64.312 1.00 89.38 530 THR A O 1
ATOM 3847 N N . ASN A 1 531 ? -49.212 -2.768 65.155 1.00 88.81 531 ASN A N 1
ATOM 3848 C CA . ASN A 1 531 ? -50.297 -3.186 66.028 1.00 88.81 531 ASN A CA 1
ATOM 3849 C C . ASN A 1 531 ? -50.162 -2.693 67.489 1.00 88.81 531 ASN A C 1
ATOM 3851 O O . ASN A 1 531 ? -51.117 -2.884 68.251 1.00 88.81 531 ASN A O 1
ATOM 3855 N N . HIS A 1 532 ? -49.057 -2.013 67.810 1.00 89.94 532 HIS A N 1
ATOM 3856 C CA . HIS A 1 532 ? -48.741 -1.354 69.080 1.00 89.94 532 HIS A CA 1
ATOM 3857 C C . HIS A 1 532 ? -48.837 -2.302 70.287 1.00 89.94 532 HIS A C 1
ATOM 3859 O O . HIS A 1 532 ? -49.517 -2.017 71.277 1.00 89.94 532 HIS A O 1
ATOM 3865 N N . ASN A 1 533 ? -48.242 -3.494 70.188 1.00 87.75 533 ASN A N 1
ATOM 3866 C CA . ASN A 1 533 ? -48.229 -4.478 71.279 1.00 87.75 533 ASN A CA 1
ATOM 3867 C C . ASN A 1 533 ? -46.856 -4.662 71.948 1.00 87.75 533 ASN A C 1
ATOM 3869 O O . ASN A 1 533 ? -46.693 -5.581 72.763 1.00 87.75 533 ASN A O 1
ATOM 3873 N N . GLY A 1 534 ? -45.889 -3.813 71.605 1.00 85.38 534 GLY A N 1
ATOM 3874 C CA . GLY A 1 534 ? -44.490 -3.944 71.979 1.00 85.38 534 GLY A CA 1
ATOM 3875 C C . GLY A 1 534 ? -43.845 -5.171 71.347 1.00 85.38 534 GLY A C 1
ATOM 3876 O O . GLY A 1 534 ? -43.082 -5.871 72.007 1.00 85.38 534 GLY A O 1
ATOM 3877 N N . MET A 1 535 ? -44.200 -5.535 70.119 1.00 86.38 535 MET A N 1
ATOM 3878 C CA . MET A 1 535 ? -43.504 -6.579 69.369 1.00 86.38 535 MET A CA 1
ATOM 3879 C C . MET A 1 535 ? -43.585 -6.277 67.884 1.00 86.38 535 MET A C 1
ATOM 3881 O O . MET A 1 535 ? -44.663 -6.058 67.343 1.00 86.38 535 MET A O 1
ATOM 3885 N N . ILE A 1 536 ? -42.444 -6.436 67.233 1.00 86.81 536 ILE A N 1
ATOM 3886 C CA . ILE A 1 536 ? -42.305 -6.372 65.789 1.00 86.81 536 ILE A CA 1
ATOM 3887 C C . ILE A 1 536 ? -43.337 -7.252 65.044 1.00 86.81 536 ILE A C 1
ATOM 3889 O O . ILE A 1 536 ? -43.565 -8.417 65.404 1.00 86.81 536 ILE A O 1
ATOM 3893 N N . ASP A 1 537 ? -43.960 -6.710 63.992 1.00 86.75 537 ASP A N 1
ATOM 3894 C CA . ASP A 1 537 ? -44.965 -7.382 63.153 1.00 86.75 537 ASP A CA 1
ATOM 3895 C C . ASP A 1 537 ? -44.360 -8.275 62.050 1.00 86.75 537 ASP A C 1
ATOM 3897 O O . ASP A 1 537 ? -45.092 -8.854 61.237 1.00 86.75 537 ASP A O 1
ATOM 3901 N N . VAL A 1 538 ? -43.044 -8.495 62.063 1.00 76.44 538 VAL A N 1
ATOM 3902 C CA . VAL A 1 538 ? -42.378 -9.465 61.184 1.00 76.44 538 VAL A CA 1
ATOM 3903 C C . VAL A 1 538 ? -42.538 -10.897 61.706 1.00 76.44 538 VAL A C 1
ATOM 3905 O O . VAL A 1 538 ? -42.677 -11.176 62.903 1.00 76.44 538 VAL A O 1
ATOM 3908 N N . THR A 1 539 ? -42.557 -11.884 60.808 1.00 66.31 539 THR A N 1
ATOM 3909 C CA . THR A 1 539 ? -42.754 -13.275 61.234 1.00 66.31 539 THR A CA 1
ATOM 3910 C C . THR A 1 539 ? -41.439 -13.930 61.668 1.00 66.31 539 THR A C 1
ATOM 3912 O O . THR A 1 539 ? -40.457 -13.931 60.950 1.00 66.31 539 THR A O 1
ATOM 3915 N N . GLU A 1 540 ? -41.436 -14.675 62.776 1.00 58.47 540 GLU A N 1
ATOM 3916 C CA . GLU A 1 540 ? -40.302 -15.538 63.197 1.00 58.47 540 GLU A CA 1
ATOM 3917 C C . GLU A 1 540 ? -39.826 -16.568 62.139 1.00 58.47 540 GLU A C 1
ATOM 3919 O O . GLU A 1 540 ? -38.844 -17.284 62.336 1.00 58.47 540 GLU A O 1
ATOM 3924 N N . ALA A 1 541 ? -40.581 -16.749 61.051 1.00 53.81 541 ALA A N 1
ATOM 3925 C CA . ALA A 1 541 ? -40.200 -17.605 59.933 1.00 53.81 541 ALA A CA 1
ATOM 3926 C C . ALA A 1 541 ? -39.404 -16.865 58.848 1.00 53.81 541 ALA A C 1
ATOM 3928 O O . ALA A 1 541 ? -38.851 -17.557 57.993 1.00 53.81 541 ALA A O 1
ATOM 3929 N N . SER A 1 542 ? -39.397 -15.534 58.879 1.00 57.91 542 SER A N 1
ATOM 3930 C CA . SER A 1 542 ? -38.748 -14.667 57.908 1.00 57.91 542 SER A CA 1
ATOM 3931 C C . SER A 1 542 ? -37.438 -14.067 58.434 1.00 57.91 542 SER A C 1
ATOM 3933 O O . SER A 1 542 ? -36.492 -14.099 57.677 1.00 57.91 542 SER A O 1
ATOM 3935 N N . PHE A 1 543 ? -37.304 -13.837 59.751 1.00 64.38 543 PHE A N 1
ATOM 3936 C CA . PHE A 1 543 ? -36.066 -13.444 60.472 1.00 64.38 543 PHE A CA 1
ATOM 3937 C C . PHE A 1 543 ? -34.941 -14.515 60.502 1.00 64.38 543 PHE A C 1
ATOM 3939 O O . PHE A 1 543 ? -34.429 -14.921 61.557 1.00 64.38 543 PHE A O 1
ATOM 3946 N N . LEU A 1 544 ? -34.637 -15.127 59.360 1.00 65.06 544 LEU A N 1
ATOM 3947 C CA . LEU A 1 544 ? -33.712 -16.254 59.238 1.00 65.06 544 LEU A CA 1
ATOM 3948 C C . LEU A 1 544 ? -32.344 -15.847 58.677 1.00 65.06 544 LEU A C 1
ATOM 3950 O O . LEU A 1 544 ? -31.510 -16.752 58.522 1.00 65.06 544 LEU A O 1
ATOM 3954 N N . GLY A 1 545 ? -32.107 -14.557 58.415 1.00 71.62 545 GLY A N 1
ATOM 3955 C CA . GLY A 1 545 ? -30.949 -14.078 57.662 1.00 71.62 545 GLY A CA 1
ATOM 3956 C C . GLY A 1 545 ? -31.033 -14.584 56.227 1.00 71.62 545 GLY A C 1
ATOM 3957 O O . GLY A 1 545 ? -30.097 -15.237 55.753 1.00 71.62 545 GLY A O 1
ATOM 3958 N N . THR A 1 546 ? -32.228 -14.501 55.635 1.00 85.19 546 THR A N 1
ATOM 3959 C CA . THR A 1 546 ? -32.445 -14.861 54.229 1.00 85.19 546 THR A CA 1
ATOM 3960 C C . THR A 1 546 ? -32.661 -13.575 53.476 1.00 85.19 546 THR A C 1
ATOM 3962 O O . THR A 1 546 ? -33.478 -12.784 53.899 1.00 85.19 546 THR A O 1
ATOM 3965 N N . ASP A 1 547 ? -31.928 -13.442 52.392 1.00 86.12 547 ASP A N 1
ATOM 3966 C CA . ASP A 1 547 ? -31.902 -12.281 51.525 1.00 86.12 547 ASP A CA 1
ATOM 3967 C C . ASP A 1 547 ? -31.774 -12.891 50.114 1.00 86.12 547 ASP A C 1
ATOM 3969 O O . ASP A 1 547 ? -30.876 -13.715 49.838 1.00 86.12 547 ASP A O 1
ATOM 3973 N N . ALA A 1 548 ? -32.825 -12.727 49.315 1.00 87.38 548 ALA A N 1
ATOM 3974 C CA . ALA A 1 548 ? -33.053 -13.510 48.108 1.00 87.38 548 ALA A CA 1
ATOM 3975 C C . ALA A 1 548 ? -32.496 -12.858 46.835 1.00 87.38 548 ALA A C 1
ATOM 3977 O O . ALA A 1 548 ? -32.083 -13.612 45.934 1.00 87.38 548 ALA A O 1
ATOM 3978 N N . ASP A 1 549 ? -32.435 -11.533 46.773 1.00 84.38 549 ASP A N 1
ATOM 3979 C CA . ASP A 1 549 ? -31.834 -10.714 45.715 1.00 84.38 549 ASP A CA 1
ATOM 3980 C C . ASP A 1 549 ? -30.466 -10.118 46.057 1.00 84.38 549 ASP A C 1
ATOM 3982 O O . ASP A 1 549 ? -29.735 -9.801 45.115 1.00 84.38 549 ASP A O 1
ATOM 3986 N N . LEU A 1 550 ? -30.019 -10.222 47.309 1.00 87.56 550 LEU A N 1
ATOM 3987 C CA . LEU A 1 550 ? -28.676 -9.871 47.778 1.00 87.56 550 LEU A CA 1
ATOM 3988 C C . LEU A 1 550 ? -28.410 -8.371 47.881 1.00 87.56 550 LEU A C 1
ATOM 3990 O O . LEU A 1 550 ? -27.294 -7.956 47.556 1.00 87.56 550 LEU A O 1
ATOM 3994 N N . ASP A 1 551 ? -29.407 -7.601 48.306 1.00 87.69 551 ASP A N 1
ATOM 3995 C CA . ASP A 1 551 ? -29.311 -6.150 48.495 1.00 87.69 551 ASP A CA 1
ATOM 3996 C C . ASP A 1 551 ? -29.000 -5.720 49.936 1.00 87.69 551 ASP A C 1
ATOM 3998 O O . ASP A 1 551 ? -28.644 -4.567 50.150 1.00 87.69 551 ASP A O 1
ATOM 4002 N N . GLY A 1 552 ? -29.050 -6.648 50.896 1.00 89.81 552 GLY A N 1
ATOM 4003 C CA . GLY A 1 552 ? -28.750 -6.382 52.305 1.00 89.81 552 GLY A CA 1
ATOM 4004 C C . GLY A 1 552 ? -29.963 -6.443 53.228 1.00 89.81 552 GLY A C 1
ATOM 4005 O O . GLY A 1 552 ? -29.811 -6.786 54.401 1.00 89.81 552 GLY A O 1
ATOM 4006 N N . LEU A 1 553 ? -31.177 -6.277 52.697 1.00 90.81 553 LEU A N 1
ATOM 4007 C CA . LEU A 1 553 ? -32.402 -6.333 53.487 1.00 90.81 553 LEU A CA 1
ATOM 4008 C C . LEU A 1 553 ? -32.871 -7.787 53.690 1.00 90.81 553 LEU A C 1
ATOM 4010 O O . LEU A 1 553 ? -32.895 -8.619 52.781 1.00 90.81 553 LEU A O 1
ATOM 4014 N N . ASP A 1 554 ? -33.250 -8.159 54.920 1.00 89.69 554 ASP A N 1
ATOM 4015 C CA . ASP A 1 554 ? -33.773 -9.512 55.178 1.00 89.69 554 ASP A CA 1
ATOM 4016 C C . ASP A 1 554 ? -35.190 -9.672 54.585 1.00 89.69 554 ASP A C 1
ATOM 4018 O O . ASP A 1 554 ? -36.076 -8.855 54.837 1.00 89.69 554 ASP A O 1
ATOM 4022 N N . ASP A 1 555 ? -35.447 -10.816 53.927 1.00 87.44 555 ASP A N 1
ATOM 4023 C CA . ASP A 1 555 ? -36.737 -11.280 53.366 1.00 87.44 555 ASP A CA 1
ATOM 4024 C C . ASP A 1 555 ? -37.943 -11.105 54.329 1.00 87.44 555 ASP A C 1
ATOM 4026 O O . ASP A 1 555 ? -39.103 -11.332 53.958 1.00 87.44 555 ASP A O 1
ATOM 4030 N N . GLY A 1 556 ? -37.693 -10.910 55.628 1.00 85.94 556 GLY A N 1
ATOM 4031 C CA . GLY A 1 556 ? -38.700 -10.666 56.648 1.00 85.94 556 GLY A CA 1
ATOM 4032 C C . GLY A 1 556 ? -39.152 -9.238 56.853 1.00 85.94 556 GLY A C 1
ATOM 4033 O O . GLY A 1 556 ? -40.229 -9.104 57.449 1.00 85.94 556 GLY A O 1
ATOM 4034 N N . TYR A 1 557 ? -38.383 -8.267 56.384 1.00 88.44 557 TYR A N 1
ATOM 4035 C CA . TYR A 1 557 ? -38.727 -6.849 56.350 1.00 88.44 557 TYR A CA 1
ATOM 4036 C C . TYR A 1 557 ? -39.340 -6.464 55.009 1.00 88.44 557 TYR A C 1
ATOM 4038 O O . TYR A 1 557 ? -40.376 -5.806 55.004 1.00 88.44 557 TYR A O 1
ATOM 4046 N N . GLU A 1 558 ? -38.813 -7.070 53.948 1.00 87.31 558 GLU A N 1
ATOM 4047 C CA . GLU A 1 558 ? -39.321 -7.034 52.583 1.00 87.31 558 GLU A CA 1
ATOM 4048 C C . GLU A 1 558 ? -40.847 -7.122 52.453 1.00 87.31 558 GLU A C 1
ATOM 4050 O O . GLU A 1 558 ? -41.540 -7.937 53.097 1.00 87.31 558 GLU A O 1
ATOM 4055 N N . GLY A 1 559 ? -41.366 -6.342 51.507 1.00 79.19 559 GLY A N 1
ATOM 4056 C CA . GLY A 1 559 ? -42.769 -6.294 51.140 1.00 79.19 559 GLY A CA 1
ATOM 4057 C C . GLY A 1 559 ? -43.340 -7.586 50.525 1.00 79.19 559 GLY A C 1
ATOM 4058 O O . GLY A 1 559 ? -43.258 -8.718 51.018 1.00 79.19 559 GLY A O 1
ATOM 4059 N N . ALA A 1 560 ? -44.125 -7.439 49.454 1.00 80.00 560 ALA A N 1
ATOM 4060 C CA . ALA A 1 560 ? -44.814 -8.591 48.853 1.00 80.00 560 ALA A CA 1
ATOM 4061 C C . ALA A 1 560 ? -43.926 -9.414 47.902 1.00 80.00 560 ALA A C 1
ATOM 4063 O O . ALA A 1 560 ? -44.310 -10.549 47.563 1.00 80.00 560 ALA A O 1
ATOM 4064 N N . ASP A 1 561 ? -42.820 -8.836 47.438 1.00 83.00 561 ASP A N 1
ATOM 4065 C CA . ASP A 1 561 ? -41.929 -9.371 46.414 1.00 83.00 561 ASP A CA 1
ATOM 4066 C C . ASP A 1 561 ? -40.474 -9.322 46.889 1.00 83.00 561 ASP A C 1
ATOM 4068 O O . ASP A 1 561 ? -39.748 -8.448 46.483 1.00 83.00 561 ASP A O 1
ATOM 4072 N N . VAL A 1 562 ? -40.063 -10.321 47.676 1.00 84.62 562 VAL A N 1
ATOM 4073 C CA . VAL A 1 562 ? -38.705 -10.498 48.250 1.00 84.62 562 VAL A CA 1
ATOM 4074 C C . VAL A 1 562 ? -37.548 -10.641 47.229 1.00 84.62 562 VAL A C 1
ATOM 4076 O O . VAL A 1 562 ? -36.594 -11.363 47.472 1.00 84.62 562 VAL A O 1
ATOM 4079 N N . ASN A 1 563 ? -37.733 -10.233 45.977 1.00 84.19 563 ASN A N 1
ATOM 4080 C CA . ASN A 1 563 ? -36.733 -10.287 44.908 1.00 84.19 563 ASN A CA 1
ATOM 4081 C C . ASN A 1 563 ? -37.174 -9.268 43.849 1.00 84.19 563 ASN A C 1
ATOM 4083 O O . ASN A 1 563 ? -37.586 -9.664 42.743 1.00 84.19 563 ASN A O 1
ATOM 4087 N N . ASP A 1 564 ? -37.208 -7.993 44.198 1.00 79.88 564 ASP A N 1
ATOM 4088 C CA . ASP A 1 564 ? -37.856 -6.951 43.397 1.00 79.88 564 ASP A CA 1
ATOM 4089 C C . ASP A 1 564 ? -36.912 -6.167 42.473 1.00 79.88 564 ASP A C 1
ATOM 4091 O O . ASP A 1 564 ? -37.363 -5.279 41.745 1.00 79.88 564 ASP A O 1
ATOM 4095 N N . ASP A 1 565 ? -35.671 -6.643 42.345 1.00 73.06 565 ASP A N 1
ATOM 4096 C CA . ASP A 1 565 ? -34.613 -6.054 41.520 1.00 73.06 565 ASP A CA 1
ATOM 4097 C C . ASP A 1 565 ? -33.988 -4.781 42.161 1.00 73.06 565 ASP A C 1
ATOM 4099 O O . ASP A 1 565 ? -33.735 -3.826 41.420 1.00 73.06 565 ASP A O 1
ATOM 4103 N N . PHE A 1 566 ? -33.680 -4.809 43.473 1.00 80.62 566 PHE A N 1
ATOM 4104 C CA . PHE A 1 566 ? -33.020 -3.741 44.258 1.00 80.62 566 PHE A CA 1
ATOM 4105 C C . PHE A 1 566 ? -33.893 -2.476 44.436 1.00 80.62 566 PHE A C 1
ATOM 4107 O O . PHE A 1 566 ? -33.534 -1.385 43.969 1.00 80.62 566 PHE A O 1
ATOM 4114 N N . ASP A 1 567 ? -35.065 -2.592 45.075 1.00 89.00 567 ASP A N 1
ATOM 4115 C CA . ASP A 1 567 ? -35.828 -1.414 45.518 1.00 89.00 567 ASP A CA 1
ATOM 4116 C C . ASP A 1 567 ? -35.233 -0.812 46.799 1.00 89.00 567 ASP A C 1
ATOM 4118 O O . ASP A 1 567 ? -35.605 -1.148 47.914 1.00 89.00 567 ASP A O 1
ATOM 4122 N N . VAL A 1 568 ? -34.332 0.157 46.634 1.00 92.00 568 VAL A N 1
ATOM 4123 C CA . VAL A 1 568 ? -33.529 0.768 47.717 1.00 92.00 568 VAL A CA 1
ATOM 4124 C C . VAL A 1 568 ? -34.315 1.435 48.858 1.00 92.00 568 VAL A C 1
ATOM 4126 O O . VAL A 1 568 ? -33.720 1.998 49.773 1.00 92.00 568 VAL A O 1
ATOM 4129 N N . ASN A 1 569 ? -35.643 1.497 48.776 1.00 93.19 569 ASN A N 1
ATOM 4130 C CA . ASN A 1 569 ? -36.502 1.983 49.851 1.00 93.19 569 ASN A CA 1
ATOM 4131 C C . ASN A 1 569 ? -37.620 1.004 50.240 1.00 93.19 569 ASN A C 1
ATOM 4133 O O . ASN A 1 569 ? -38.543 1.455 50.916 1.00 93.19 569 ASN A O 1
ATOM 4137 N N . ASP A 1 570 ? -37.562 -0.268 49.816 1.00 90.44 570 ASP A N 1
ATOM 4138 C CA . ASP A 1 570 ? -38.526 -1.351 50.115 1.00 90.44 570 ASP A CA 1
ATOM 4139 C C . ASP A 1 570 ? -39.981 -0.853 50.132 1.00 90.44 570 ASP A C 1
ATOM 4141 O O . ASP A 1 570 ? -40.747 -1.007 51.085 1.00 90.44 570 ASP A O 1
ATOM 4145 N N . GLU A 1 571 ? -40.359 -0.126 49.075 1.00 88.12 571 GLU A N 1
ATOM 4146 C CA . GLU A 1 571 ? -41.721 0.360 48.858 1.00 88.12 571 GLU A CA 1
ATOM 4147 C C . GLU A 1 571 ? -42.220 1.401 49.895 1.00 88.12 571 GLU A C 1
ATOM 4149 O O . GLU A 1 571 ? -43.380 1.842 49.837 1.00 88.12 571 GLU A O 1
ATOM 4154 N N . ILE A 1 572 ? -41.335 1.879 50.781 1.00 92.12 572 ILE A N 1
ATOM 4155 C CA . ILE A 1 572 ? -41.524 3.002 51.711 1.00 92.12 572 ILE A CA 1
ATOM 4156 C C . ILE A 1 572 ? -41.384 4.316 50.924 1.00 92.12 572 ILE A C 1
ATOM 4158 O O . ILE A 1 572 ? -40.426 5.083 51.025 1.00 92.12 572 ILE A O 1
ATOM 4162 N N . ASP A 1 573 ? -42.380 4.596 50.084 1.00 91.75 573 ASP A N 1
ATOM 4163 C CA . ASP A 1 573 ? -42.453 5.807 49.254 1.00 91.75 573 ASP A CA 1
ATOM 4164 C C . ASP A 1 573 ? -42.769 7.077 50.075 1.00 91.75 573 ASP A C 1
ATOM 4166 O O . ASP A 1 573 ? -42.607 8.213 49.599 1.00 91.75 573 ASP A O 1
ATOM 4170 N N . SER A 1 574 ? -43.310 6.911 51.285 1.00 93.25 574 SER A N 1
ATOM 4171 C CA . SER A 1 574 ? -43.679 7.989 52.196 1.00 93.25 574 SER A CA 1
ATOM 4172 C C . SER A 1 574 ? -43.595 7.519 53.655 1.00 93.25 574 SER A C 1
ATOM 4174 O O . SER A 1 574 ? -44.632 7.165 54.220 1.00 93.25 574 SER A O 1
ATOM 4176 N N . PRO A 1 575 ? -42.431 7.641 54.325 1.00 94.50 575 PRO A N 1
ATOM 4177 C CA . PRO A 1 575 ? -42.223 7.170 55.701 1.00 94.50 575 PRO A CA 1
ATOM 4178 C C . PRO A 1 575 ? -43.327 7.605 56.672 1.00 94.50 575 PRO A C 1
ATOM 4180 O O . PRO A 1 575 ? -43.875 6.799 57.407 1.00 94.50 575 PRO A O 1
ATOM 4183 N N . LYS A 1 576 ? -43.786 8.858 56.564 1.00 93.31 576 LYS A N 1
ATOM 4184 C CA . LYS A 1 576 ? -44.906 9.409 57.351 1.00 93.31 576 LYS A CA 1
ATOM 4185 C C . LYS A 1 576 ? -46.226 8.620 57.262 1.00 93.31 576 LYS A C 1
ATOM 4187 O O . LYS A 1 576 ? -47.053 8.694 58.166 1.00 93.31 576 LYS A O 1
ATOM 4192 N N . ASP A 1 577 ? -46.496 8.029 56.103 1.00 91.81 577 ASP A N 1
ATOM 4193 C CA . ASP A 1 577 ? -47.748 7.328 55.802 1.00 91.81 577 ASP A CA 1
ATOM 4194 C C . ASP A 1 577 ? -47.574 5.795 55.863 1.00 91.81 577 ASP A C 1
ATOM 4196 O O . ASP A 1 577 ? -48.577 5.097 56.052 1.00 91.81 577 ASP A O 1
ATOM 4200 N N . ASP A 1 578 ? -46.344 5.302 55.685 1.00 92.56 578 ASP A N 1
ATOM 4201 C CA . ASP A 1 578 ? -46.017 3.883 55.521 1.00 92.56 578 ASP A CA 1
ATOM 4202 C C . ASP A 1 578 ? -45.418 3.249 56.794 1.00 92.56 578 ASP A C 1
ATOM 4204 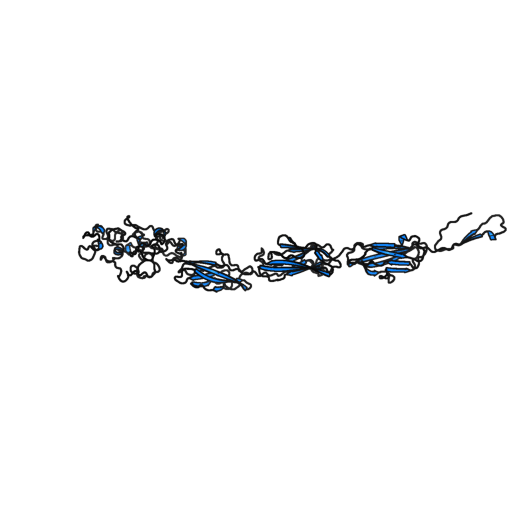O O . ASP A 1 578 ? -45.676 2.070 57.040 1.00 92.56 578 ASP A O 1
ATOM 4208 N N . LEU A 1 579 ? -44.734 4.027 57.645 1.00 94.12 579 LEU A N 1
ATOM 4209 C CA . LEU A 1 579 ? -44.198 3.587 58.941 1.00 94.12 579 LEU A CA 1
ATOM 4210 C C . LEU A 1 579 ? -45.095 4.020 60.123 1.00 94.12 579 LEU A C 1
ATOM 4212 O O . LEU A 1 579 ? -45.916 4.938 59.979 1.00 94.12 579 LEU A O 1
ATOM 4216 N N . PRO A 1 580 ? -44.987 3.357 61.291 1.00 94.38 580 PRO A N 1
ATOM 4217 C CA . PRO A 1 580 ? -45.658 3.754 62.525 1.00 94.38 580 PRO A CA 1
ATOM 4218 C C . PRO A 1 580 ? -45.385 5.208 62.936 1.00 94.38 580 PRO A C 1
ATOM 4220 O O . PRO A 1 580 ? -44.298 5.757 62.763 1.00 94.38 580 PRO A O 1
ATOM 4223 N N . ASN A 1 581 ? -46.456 5.843 63.405 1.00 93.56 581 ASN A N 1
ATOM 4224 C CA . ASN A 1 581 ? -46.495 7.195 63.951 1.00 93.56 581 ASN A CA 1
ATOM 4225 C C . ASN A 1 581 ? -47.726 7.247 64.871 1.00 93.56 581 ASN A C 1
ATOM 4227 O O . ASN A 1 581 ? -48.868 7.430 64.411 1.00 93.56 581 ASN A O 1
ATOM 4231 N N . THR A 1 582 ? -47.501 6.971 66.148 1.00 93.19 582 THR A N 1
ATOM 4232 C CA . THR A 1 582 ? -48.514 6.649 67.150 1.00 93.19 582 THR A CA 1
ATOM 4233 C C . THR A 1 582 ? -49.377 7.865 67.488 1.00 93.19 582 THR A C 1
ATOM 4235 O O . THR A 1 582 ? -50.620 7.788 67.475 1.00 93.19 582 THR A O 1
ATOM 4238 N N . ASP A 1 583 ? -48.768 9.027 67.701 1.00 91.31 583 ASP A N 1
ATOM 4239 C CA . ASP A 1 583 ? -49.484 10.258 68.040 1.00 91.31 583 ASP A CA 1
ATOM 4240 C C . ASP A 1 583 ? -49.984 11.066 66.818 1.00 91.31 583 ASP A C 1
ATOM 4242 O O . ASP A 1 583 ? -50.889 11.922 66.914 1.00 91.31 583 ASP A O 1
ATOM 4246 N N . GLY A 1 584 ? -49.480 10.733 65.630 1.00 87.94 584 GLY A N 1
ATOM 4247 C CA . GLY A 1 584 ? -49.805 11.347 64.349 1.00 87.94 584 GLY A CA 1
ATOM 4248 C C . GLY A 1 584 ? -49.261 12.768 64.175 1.00 87.94 584 GLY A C 1
ATOM 4249 O O . GLY A 1 584 ? -49.797 13.511 63.327 1.00 87.94 584 GLY A O 1
ATOM 4250 N N . ILE A 1 585 ? -48.303 13.208 64.993 1.00 82.56 585 ILE A N 1
ATOM 4251 C CA . ILE A 1 585 ? -47.614 14.493 64.853 1.00 82.56 585 ILE A CA 1
ATOM 4252 C C . ILE A 1 585 ? -46.159 14.291 64.419 1.00 82.56 585 ILE A C 1
ATOM 4254 O O . ILE A 1 585 ? -45.695 13.183 64.254 1.00 82.56 585 ILE A O 1
ATOM 4258 N N . ASP A 1 586 ? -45.540 15.404 64.022 1.00 79.12 586 ASP A N 1
ATOM 4259 C CA . ASP A 1 586 ? -44.107 15.559 63.765 1.00 79.12 586 ASP A CA 1
ATOM 4260 C C . ASP A 1 586 ? -43.402 14.378 63.035 1.00 79.12 586 ASP A C 1
ATOM 4262 O O . ASP A 1 586 ? -43.470 14.373 61.793 1.00 79.12 586 ASP A O 1
ATOM 4266 N N . GLU A 1 587 ? -42.768 13.441 63.752 1.00 92.12 587 GLU A N 1
ATOM 4267 C CA . GLU A 1 587 ? -41.880 12.373 63.241 1.00 92.12 587 GLU A CA 1
ATOM 4268 C C . GLU A 1 587 ? -42.514 10.964 63.302 1.00 92.12 587 GLU A C 1
ATOM 4270 O O . GLU A 1 587 ? -43.638 10.803 63.754 1.00 92.12 587 GLU A O 1
ATOM 4275 N N . VAL A 1 588 ? -41.860 9.960 62.714 1.00 95.50 588 VAL A N 1
ATOM 4276 C CA . VAL A 1 588 ? -42.210 8.529 62.882 1.00 95.50 588 VAL A CA 1
ATOM 4277 C C . VAL A 1 588 ? -41.674 8.020 64.218 1.00 95.50 588 VAL A C 1
ATOM 4279 O O . VAL A 1 588 ? -40.715 8.609 64.708 1.00 95.50 588 VAL A O 1
ATOM 4282 N N . ASP A 1 589 ? -42.269 6.950 64.756 1.00 95.19 589 ASP A N 1
ATOM 4283 C CA . ASP A 1 589 ? -42.024 6.486 66.138 1.00 95.19 589 ASP A CA 1
ATOM 4284 C C . ASP A 1 589 ? -40.519 6.317 66.428 1.00 95.19 589 ASP A C 1
ATOM 4286 O O . ASP A 1 589 ? -39.989 6.985 67.298 1.00 95.19 589 ASP A O 1
ATOM 4290 N N . TYR A 1 590 ? -39.762 5.632 65.558 1.00 95.81 590 TYR A N 1
ATOM 4291 C CA . TYR A 1 590 ? -38.310 5.426 65.745 1.00 95.81 590 TYR A CA 1
ATOM 4292 C C . TYR A 1 590 ? -37.440 6.708 65.766 1.00 95.81 590 TYR A C 1
ATOM 4294 O O . TYR A 1 590 ? -36.226 6.668 65.941 1.00 95.81 590 TYR A O 1
ATOM 4302 N N . ARG A 1 591 ? -38.038 7.880 65.522 1.00 95.69 591 ARG A N 1
ATOM 4303 C CA . ARG A 1 591 ? -37.390 9.196 65.606 1.00 95.69 591 ARG A CA 1
ATOM 4304 C C . ARG A 1 591 ? -38.067 10.133 66.613 1.00 95.69 591 ARG A C 1
ATOM 4306 O O . ARG A 1 591 ? -37.686 11.313 66.676 1.00 95.69 591 ARG A O 1
ATOM 4313 N N . ASP A 1 592 ? -39.084 9.678 67.343 1.00 94.88 592 ASP A N 1
ATOM 4314 C CA . ASP A 1 592 ? -39.895 10.500 68.236 1.00 94.88 592 ASP A CA 1
ATOM 4315 C C . ASP A 1 592 ? -39.759 10.124 69.716 1.00 94.88 592 ASP A C 1
ATOM 4317 O O . ASP A 1 592 ? -40.434 9.266 70.257 1.00 94.88 592 ASP A O 1
ATOM 4321 N N . THR A 1 593 ? -39.017 10.956 70.446 1.00 94.44 593 THR A N 1
ATOM 4322 C CA . THR A 1 593 ? -38.760 10.742 71.881 1.00 94.44 593 THR A CA 1
ATOM 4323 C C . THR A 1 593 ? -39.999 10.741 72.801 1.00 94.44 593 THR A C 1
ATOM 4325 O O . THR A 1 593 ? -39.832 10.663 74.024 1.00 94.44 593 THR A O 1
ATOM 4328 N N . ASP A 1 594 ? -41.201 10.983 72.270 1.00 94.19 594 ASP A N 1
ATOM 4329 C CA . ASP A 1 594 ? -42.513 11.042 72.939 1.00 94.19 594 ASP A CA 1
ATOM 4330 C C . ASP A 1 594 ? -43.597 10.416 72.030 1.00 94.19 594 ASP A C 1
ATOM 4332 O O . ASP A 1 594 ? -44.584 11.082 71.722 1.00 94.19 594 ASP A O 1
ATOM 4336 N N . ASP A 1 595 ? -43.402 9.159 71.615 1.00 93.69 595 ASP A N 1
ATOM 4337 C CA . ASP A 1 595 ? -44.229 8.363 70.681 1.00 93.69 595 ASP A CA 1
ATOM 4338 C C . ASP A 1 595 ? -45.758 8.540 70.778 1.00 93.69 595 ASP A C 1
ATOM 4340 O O . ASP A 1 595 ? -46.462 8.695 69.774 1.00 93.69 595 ASP A O 1
ATOM 4344 N N . ASP A 1 596 ? -46.324 8.506 71.988 1.00 92.88 596 ASP A N 1
ATOM 4345 C CA . ASP A 1 596 ? -47.772 8.629 72.220 1.00 92.88 596 ASP A CA 1
ATOM 4346 C C . ASP A 1 596 ? -48.269 10.091 72.334 1.00 92.88 596 ASP A C 1
ATOM 4348 O O . ASP A 1 596 ? -49.483 10.377 72.370 1.00 92.88 596 ASP A O 1
ATOM 4352 N N . GLY A 1 597 ? -47.333 11.042 72.362 1.00 93.38 597 GLY A N 1
ATOM 4353 C CA . GLY A 1 597 ? -47.559 12.475 72.460 1.00 93.38 597 GLY A CA 1
ATOM 4354 C C . GLY A 1 597 ? -48.220 12.919 73.771 1.00 93.38 597 GLY A C 1
ATOM 4355 O O . GLY A 1 597 ? -48.905 13.966 73.811 1.00 93.38 597 GLY A O 1
ATOM 4356 N N . ASP A 1 598 ? -48.093 12.150 74.859 1.00 92.69 598 ASP A N 1
ATOM 4357 C CA . ASP A 1 598 ? -48.679 12.474 76.163 1.00 92.69 598 ASP A CA 1
ATOM 4358 C C . ASP A 1 598 ? -47.880 13.550 76.936 1.00 92.69 598 ASP A C 1
ATOM 4360 O O . ASP A 1 598 ? -48.432 14.266 77.806 1.00 92.69 598 ASP A O 1
ATOM 4364 N N . GLY A 1 599 ? -46.622 13.771 76.536 1.00 92.12 599 GLY A N 1
ATOM 4365 C CA . GLY A 1 599 ? -45.688 14.737 77.100 1.00 92.12 599 GLY A CA 1
ATOM 4366 C C . GLY A 1 599 ? -44.728 14.162 78.146 1.00 92.12 599 GLY A C 1
ATOM 4367 O O . GLY A 1 599 ? -44.099 14.962 78.869 1.00 92.12 599 GLY A O 1
ATOM 4368 N N . ILE A 1 600 ? -44.661 12.839 78.290 1.00 91.88 600 ILE A N 1
ATOM 4369 C CA . ILE A 1 600 ? -43.660 12.079 79.033 1.00 91.88 600 ILE A CA 1
ATOM 4370 C C . ILE A 1 600 ? -42.808 11.345 78.001 1.00 91.88 600 ILE A C 1
ATOM 4372 O O . ILE A 1 600 ? -43.277 10.429 77.361 1.00 91.88 600 ILE A O 1
ATOM 4376 N N . LEU A 1 601 ? -41.526 11.712 77.924 1.00 94.12 601 LEU A N 1
ATOM 4377 C CA . LEU A 1 601 ? -40.603 11.062 76.994 1.00 94.12 601 LEU A CA 1
ATOM 4378 C C . LEU A 1 601 ? -40.608 9.542 77.192 1.00 94.12 601 LEU A C 1
ATOM 4380 O O . LEU A 1 601 ? -40.540 9.115 78.351 1.00 94.12 601 LEU A O 1
ATOM 4384 N N . THR A 1 602 ? -40.559 8.774 76.109 1.00 93.94 602 THR A N 1
ATOM 4385 C CA . THR A 1 602 ? -40.500 7.305 76.104 1.00 93.94 602 THR A CA 1
ATOM 4386 C C . THR A 1 602 ? -39.447 6.773 77.082 1.00 93.94 602 THR A C 1
ATOM 4388 O O . THR A 1 602 ? -39.732 5.962 77.967 1.00 93.94 602 THR A O 1
ATOM 4391 N N . PHE A 1 603 ? -38.240 7.348 77.068 1.00 93.69 603 PHE A N 1
ATOM 4392 C CA . PHE A 1 603 ? -37.170 7.014 78.019 1.00 93.69 603 PHE A CA 1
ATOM 4393 C C . PHE A 1 603 ? -37.569 7.153 79.507 1.00 93.69 603 PHE A C 1
ATOM 4395 O O . PHE A 1 603 ? -37.071 6.439 80.386 1.00 93.69 603 PHE A O 1
ATOM 4402 N N . ASP A 1 604 ? -38.425 8.127 79.837 1.00 94.06 604 ASP A N 1
ATOM 4403 C CA . ASP A 1 604 ? -38.909 8.391 81.199 1.00 94.06 604 ASP A CA 1
ATOM 4404 C C . ASP A 1 604 ? -40.090 7.470 81.601 1.00 94.06 604 ASP A C 1
ATOM 4406 O O . ASP A 1 604 ? -40.506 7.493 82.772 1.00 94.06 604 ASP A O 1
ATOM 4410 N N . GLU A 1 605 ? -40.583 6.630 80.685 1.00 92.88 605 GLU A N 1
ATOM 4411 C CA . GLU A 1 605 ? -41.708 5.701 80.869 1.00 92.88 605 GLU A CA 1
ATOM 4412 C C . GLU A 1 605 ? -41.316 4.320 81.433 1.00 92.88 605 GLU A C 1
ATOM 4414 O O . GLU A 1 605 ? -42.152 3.429 81.599 1.00 92.88 605 GLU A O 1
ATOM 4419 N N . ASP A 1 606 ? -40.061 4.188 81.874 1.00 90.75 606 ASP A N 1
ATOM 4420 C CA . ASP A 1 606 ? -39.515 3.077 82.667 1.00 90.75 606 ASP A CA 1
ATOM 4421 C C . ASP A 1 606 ? -40.011 3.123 84.136 1.00 90.75 606 ASP A C 1
ATOM 4423 O O . ASP A 1 606 ? -39.380 3.650 85.071 1.00 90.75 606 ASP A O 1
ATOM 4427 N N . LEU A 1 607 ? -41.197 2.562 84.368 1.00 87.31 607 LEU A N 1
ATOM 4428 C CA . LEU A 1 607 ? -41.866 2.480 85.664 1.00 87.31 607 LEU A CA 1
ATOM 4429 C C . LEU A 1 607 ? -41.116 1.626 86.688 1.00 87.31 607 LEU A C 1
ATOM 4431 O O . LEU A 1 607 ? -41.237 1.879 87.904 1.00 87.31 607 LEU A O 1
ATOM 4435 N N . ASP A 1 608 ? -40.403 0.589 86.249 1.00 88.12 608 ASP A N 1
ATOM 4436 C CA . ASP A 1 608 ? -39.714 -0.341 87.143 1.00 88.12 608 ASP A CA 1
ATOM 4437 C C . ASP A 1 608 ? -38.240 0.041 87.437 1.00 88.12 608 ASP A C 1
ATOM 4439 O O . ASP A 1 608 ? -37.682 -0.368 88.477 1.00 88.12 608 ASP A O 1
ATOM 4443 N N . GLY A 1 609 ? -37.678 0.953 86.639 1.00 87.00 609 GLY A N 1
ATOM 4444 C CA . GLY A 1 609 ? -36.346 1.533 86.769 1.00 87.00 609 GLY A CA 1
ATOM 4445 C C . GLY A 1 609 ? -35.227 0.641 86.222 1.00 87.00 609 GLY A C 1
ATOM 4446 O O . GLY A 1 609 ? -34.111 0.682 86.774 1.00 87.00 609 GLY A O 1
ATOM 4447 N N . ASN A 1 610 ? -35.527 -0.244 85.269 1.00 88.62 610 ASN A N 1
ATOM 4448 C CA . ASN A 1 610 ? -34.581 -1.185 84.666 1.00 88.62 610 ASN A CA 1
ATOM 4449 C C . ASN A 1 610 ? -33.858 -0.616 83.427 1.00 88.62 610 ASN A C 1
ATOM 4451 O O . ASN A 1 610 ? -32.834 -1.196 83.048 1.00 88.62 610 ASN A O 1
ATOM 4455 N N . GLY A 1 611 ? -34.303 0.534 82.914 1.00 84.81 611 GLY A N 1
ATOM 4456 C CA . GLY A 1 611 ? -33.819 1.205 81.710 1.00 84.81 611 GLY A CA 1
ATOM 4457 C C . GLY A 1 611 ? -34.381 0.650 80.399 1.00 84.81 611 GLY A C 1
ATOM 4458 O O . GLY A 1 611 ? -33.707 0.806 79.392 1.00 84.81 611 GLY A O 1
ATOM 4459 N N . ASP A 1 612 ? -35.518 -0.038 80.429 1.00 86.19 612 ASP A N 1
ATOM 4460 C CA . ASP A 1 612 ? -36.180 -0.708 79.303 1.00 86.19 612 ASP A CA 1
ATOM 4461 C C . ASP A 1 612 ? -37.679 -0.328 79.354 1.00 86.19 612 ASP A C 1
ATOM 4463 O O . ASP A 1 612 ? -38.450 -0.997 80.055 1.00 86.19 612 ASP A O 1
ATOM 4467 N N . PRO A 1 613 ? -38.075 0.788 78.697 1.00 86.88 613 PRO A N 1
ATOM 4468 C CA . PRO A 1 613 ? -39.469 1.252 78.661 1.00 86.88 613 PRO A CA 1
ATOM 4469 C C . PRO A 1 613 ? -40.365 0.315 77.835 1.00 86.88 613 PRO A C 1
ATOM 4471 O O . PRO A 1 613 ? -41.558 0.178 78.110 1.00 86.88 613 PRO A O 1
ATOM 4474 N N . PHE A 1 614 ? -39.763 -0.428 76.904 1.00 84.81 614 PHE A N 1
ATOM 4475 C CA . PHE A 1 614 ? -40.418 -1.327 75.962 1.00 84.81 614 PHE A CA 1
ATOM 4476 C C . PHE A 1 614 ? -41.337 -2.383 76.607 1.00 84.81 614 PHE A C 1
ATOM 4478 O O . PHE A 1 614 ? -42.346 -2.778 76.020 1.00 84.81 614 PHE A O 1
ATOM 4485 N N . ASN A 1 615 ? -41.031 -2.864 77.820 1.00 84.56 615 ASN A N 1
ATOM 4486 C CA . ASN A 1 615 ? -41.822 -3.919 78.473 1.00 84.56 615 ASN A CA 1
ATOM 4487 C C . ASN A 1 615 ? -42.784 -3.443 79.578 1.00 84.56 615 ASN A C 1
ATOM 4489 O O . ASN A 1 615 ? -43.463 -4.276 80.204 1.00 84.56 615 ASN A O 1
ATOM 4493 N N . ASP A 1 616 ? -42.852 -2.137 79.824 1.00 88.31 616 ASP A N 1
ATOM 4494 C CA . ASP A 1 616 ? -43.633 -1.580 80.918 1.00 88.31 616 ASP A CA 1
ATOM 4495 C C . ASP A 1 616 ? -45.078 -1.286 80.493 1.00 88.31 616 ASP A C 1
ATOM 4497 O O . ASP A 1 616 ? -45.365 -0.335 79.784 1.00 88.31 616 ASP A O 1
ATOM 4501 N N . ASP A 1 617 ? -46.011 -2.083 81.019 1.00 90.19 617 ASP A N 1
ATOM 4502 C CA . ASP A 1 617 ? -47.461 -1.970 80.796 1.00 90.19 617 ASP A CA 1
ATOM 4503 C C . ASP A 1 617 ? -48.171 -1.752 82.153 1.00 90.19 617 ASP A C 1
ATOM 4505 O O . ASP A 1 617 ? -48.420 -2.682 82.947 1.00 90.19 617 ASP A O 1
ATOM 4509 N N . PHE A 1 618 ? -48.453 -0.486 82.485 1.00 88.75 618 PHE A N 1
ATOM 4510 C CA . PHE A 1 618 ? -49.041 -0.097 83.771 1.00 88.75 618 PHE A CA 1
ATOM 4511 C C . PHE A 1 618 ? -50.457 -0.646 83.968 1.00 88.75 618 PHE A C 1
ATOM 4513 O O . PHE A 1 618 ? -50.882 -0.967 85.094 1.00 88.75 618 PHE A O 1
ATOM 4520 N N . ASP A 1 619 ? -51.210 -0.714 82.883 1.00 89.44 619 ASP A N 1
ATOM 4521 C CA . ASP A 1 619 ? -52.658 -0.844 82.859 1.00 89.44 619 ASP A CA 1
ATOM 4522 C C . ASP A 1 619 ? -53.107 -2.308 82.575 1.00 89.44 619 ASP A C 1
ATOM 4524 O O . ASP A 1 619 ? -54.173 -2.750 83.038 1.00 89.44 619 ASP A O 1
ATOM 4528 N N . ASN A 1 620 ? -52.165 -3.121 82.086 1.00 89.06 620 ASN A N 1
ATOM 4529 C CA . ASN A 1 620 ? -52.222 -4.538 81.727 1.00 89.06 620 ASN A CA 1
ATOM 4530 C C . ASN A 1 620 ? -53.130 -4.839 80.526 1.00 89.06 620 ASN A C 1
ATOM 4532 O O . ASN A 1 620 ? -53.852 -5.856 80.551 1.00 89.06 620 ASN A O 1
ATOM 4536 N N . ASP A 1 621 ? -53.136 -3.982 79.510 1.00 90.38 621 ASP A N 1
ATOM 4537 C CA . ASP A 1 621 ? -53.878 -4.185 78.267 1.00 90.38 621 ASP A CA 1
ATOM 4538 C C . ASP A 1 621 ? -53.044 -4.741 77.102 1.00 90.38 621 ASP A C 1
ATOM 4540 O O . ASP A 1 621 ? -53.635 -5.159 76.101 1.00 90.38 621 ASP A O 1
ATOM 4544 N N . SER A 1 622 ? -51.750 -4.998 77.336 1.00 88.62 622 SER A N 1
ATOM 4545 C CA . SER A 1 622 ? -50.765 -5.504 76.365 1.00 88.62 622 SER A CA 1
ATOM 4546 C C . SER A 1 622 ? -50.268 -4.471 75.351 1.00 88.62 622 SER A C 1
ATOM 4548 O O . SER A 1 622 ? -49.660 -4.891 74.371 1.00 88.62 622 SER A O 1
ATOM 4550 N N . GLN A 1 623 ? -50.517 -3.185 75.591 1.00 90.81 623 GLN A N 1
ATOM 4551 C CA . GLN A 1 623 ? -49.822 -2.072 74.960 1.00 90.81 623 GLN A CA 1
ATOM 4552 C C . GLN A 1 623 ? -48.773 -1.538 75.960 1.00 90.81 623 GLN A C 1
ATOM 4554 O O . GLN A 1 623 ? -49.082 -1.394 77.147 1.00 90.81 623 GLN A O 1
ATOM 4559 N N . PRO A 1 624 ? -47.508 -1.354 75.555 1.00 93.19 624 PRO A N 1
ATOM 4560 C CA . PRO A 1 624 ? -46.517 -0.653 76.371 1.00 93.19 624 PRO A CA 1
ATOM 4561 C C . PRO A 1 624 ? -46.935 0.796 76.636 1.00 93.19 624 PRO A C 1
ATOM 4563 O O . PRO A 1 624 ? -47.635 1.375 75.812 1.00 93.19 624 PRO A O 1
ATOM 4566 N N . ASN A 1 625 ? -46.491 1.385 77.753 1.00 91.62 625 ASN A N 1
ATOM 4567 C CA . ASN A 1 625 ? -46.892 2.758 78.094 1.00 91.62 625 ASN A CA 1
ATOM 4568 C C . ASN A 1 625 ? -46.478 3.767 77.017 1.00 91.62 625 ASN A C 1
ATOM 4570 O O . ASN A 1 625 ? -47.292 4.624 76.716 1.00 91.62 625 ASN A O 1
ATOM 4574 N N . TYR A 1 626 ? -45.303 3.585 76.395 1.00 92.00 626 TYR A N 1
ATOM 4575 C CA . TYR A 1 626 ? -44.780 4.507 75.377 1.00 92.00 626 TYR A CA 1
ATOM 4576 C C . TYR A 1 626 ? -45.651 4.599 74.117 1.00 92.00 626 TYR A C 1
ATOM 4578 O O . TYR A 1 626 ? -45.436 5.464 73.287 1.00 92.00 626 TYR A O 1
ATOM 4586 N N . LEU A 1 627 ? -46.684 3.751 74.006 1.00 92.69 627 LEU A N 1
ATOM 4587 C CA . LEU A 1 627 ? -47.653 3.743 72.914 1.00 92.69 627 LEU A CA 1
ATOM 4588 C C . LEU A 1 627 ? -49.125 3.993 73.367 1.00 92.69 627 LEU A C 1
ATOM 4590 O O . LEU A 1 627 ? -50.018 3.831 72.527 1.00 92.69 627 LEU A O 1
ATOM 4594 N N . ASP A 1 628 ? -49.436 4.285 74.652 1.00 89.12 628 ASP A N 1
ATOM 4595 C CA . ASP A 1 628 ? -50.817 4.273 75.253 1.00 89.12 628 ASP A CA 1
ATOM 4596 C C . ASP A 1 628 ? -51.565 5.632 75.369 1.00 89.12 628 ASP A C 1
ATOM 4598 O O . ASP A 1 628 ? -51.292 6.431 76.295 1.00 89.12 628 ASP A O 1
#

Radius of gyration: 62.52 Å; chains: 1; bounding box: 135×55×197 Å

pLDDT: mean 90.43, std 9.57, range [43.41, 98.62]